Protein 7AK7 (pdb70)

Foldseek 3Di:
DKDDWDWDDPQADLVVADQPDVVLSCCSVPPRNVCCVVVVWTKIFIDDDRSYGQWMWIKDWDFDDDPPDDTAIAIETERTGGRPVCPPPCPSLVVVLVVLVVCLVCCVVVNHFWYKYQQPDPVSLVVCVVSPWAADPVGRRITIDTNVNSVVVD/DKDDWDWDDPQADLVVADQPDVVLSCCSVPPRNVCCVVVVWTKIFIDDDRSYGQWMKIKDWDFDADVDDDTAIAIETERTGGRPVCPPPCVSLVVVLVVLVVCLVCCVVVNHFWYKYQQPDPVSLVVCVVSPWAADPVGRRITIDTNVNSVVVD/DPDDDDDDDDDVVRLVVLVVVCVVVVHDSVCSVVVVCVVVVVCVVVVPPDDDDDPVRVVVVVCVVPDDDDDDPVVCCVVPPDDPPVD/DDDDDDDDDDDVVRLVVLVVVCVVVVHDSVCSVVVVVVVVVVCVVVVPPDDDDDPVVVVVVVCVVPDDDDDDPVVVCVVPPDDPVD/DDDDDDDDDDVVRQVVLCVVCVVVVHDSVCSVVVVVVVVVVVVVCCVPQCVVDVVVNVVVVVVVPDDDDPD/DDDDDDDDDDDDVVRLVVLCVVCVVVVHDSVCSVVVVVVVVVVVVVCCVPQCVVDVVVNVVVVVVVPDDDDDD

InterPro domains:
  IPR000182 GNAT domain [PF13508] (85-143)
  IPR016181 Acyl-CoA N-acyltransferase [SSF55729] (25-151)

Radius of gyration: 25.91 Å; Cα contacts (8 Å, |Δi|>4): 1129; chains: 6; bounding box: 61×58×81 Å

Nearest PDB structures (foldseek):
  7ak7-assembly1_A  TM=1.007E+00  e=5.024E-33  Salmonella enterica subsp. enterica serovar Typhimurium
  7ak7-assembly1_B  TM=1.002E+00  e=2.385E-32  Salmonella enterica subsp. enterica serovar Typhimurium
  7ak8-assembly1_B  TM=9.483E-01  e=5.605E-19  Salmonella enterica subsp. enterica serovar Typhimurium
  7ak8-assembly1_A  TM=9.550E-01  e=1.150E-18  Salmonella enterica subsp. enterica serovar Typhimurium
  7ak9-assembly1_B  TM=9.317E-01  e=2.770E-15  Salmonella enterica subsp. enterica serovar Typhimurium

Solvent-accessible surface area: 28152 Å² total; per-residue (Å²): 164,11,42,55,4,66,32,5,89,91,46,13,83,27,112,83,1,61,13,41,48,109,15,22,10,82,12,0,73,118,103,0,58,81,24,12,83,38,55,55,17,68,0,0,0,0,8,16,103,103,46,34,3,31,0,0,0,5,2,16,16,0,0,0,0,16,51,118,108,115,11,15,3,0,1,1,1,9,12,23,7,8,21,118,78,37,80,88,111,44,6,22,41,5,1,2,15,6,0,0,12,0,0,45,49,0,1,138,23,15,29,1,74,1,1,0,1,9,0,20,30,94,120,14,54,96,56,14,71,165,4,2,5,56,45,6,39,38,38,91,32,14,0,2,6,14,23,24,34,0,71,100,0,80,177,13,42,57,4,66,33,5,90,86,42,11,88,23,111,82,2,60,14,45,62,109,15,20,10,68,13,1,78,93,92,0,54,84,26,14,86,36,55,58,15,65,0,1,0,0,8,16,103,111,48,36,3,29,0,0,0,4,1,14,15,0,0,0,0,4,101,113,58,110,12,13,3,0,0,1,1,8,9,25,7,9,21,117,78,36,83,88,115,42,6,22,38,5,1,3,33,6,0,0,15,1,0,48,53,0,0,144,24,16,32,2,81,3,2,1,1,11,0,19,28,86,133,26,64,90,62,14,70,153,5,2,2,55,46,6,39,39,37,90,28,6,0,3,5,12,27,26,29,0,82,104,0,92,179,144,92,82,92,14,83,3,127,4,143,58,58,20,46,58,7,0,38,19,0,4,155,39,99,73,76,110,82,54,64,12,0,23,88,14,0,45,50,30,0,2,49,2,7,19,79,28,54,6,2,67,1,86,53,128,16,20,94,70,0,51,75,68,11,103,102,122,61,88,17,57,67,29,6,103,127,0,2,94,61,95,5,43,26,88,151,141,78,106,61,77,7,87,5,47,8,119,71,56,24,48,22,8,3,43,54,0,4,172,35,91,72,77,109,83,51,62,14,0,29,88,14,0,57,48,30,0,2,58,1,6,20,64,25,52,1,8,72,6,98,61,122,14,9,94,69,1,62,82,70,13,95,105,112,65,77,17,57,62,27,4,104,126,0,6,99,64,103,9,45,35,177,258,190,59,56,0,80,1,149,0,87,46,60,63,42,68,4,4,44,38,0,4,172,20,85,42,36,85,85,37,39,5,1,20,38,14,0,45,62,26,0,40,70,0,12,15,47,55,59,5,61,116,74,74,71,144,18,32,93,78,5,74,86,96,6,41,97,91,15,94,58,139,160,99,148,130,64,45,1,79,0,134,1,71,36,59,52,48,68,3,5,46,43,0,4,169,18,90,26,31,84,81,39,38,5,0,13,35,14,0,29,64,25,0,30,96,0,13,10,50,47,54,2,53,90,74,68,66,127,17,41,118,60,4,71,84,92,5,42,96,90,15,95,57,151

Sequence (625 aa):
MISTPEPLHAGHILTPFCCGVDSIDNWLKQRAMKNQTTGASRTFVCCGSDSNVLAYYSLASSAVTTNTPDPIPVVVLGRLAVDKSLHGQGVARALVRDAGLRVIQVAETIGIRGMLVHALSDEEAREFFQRVGFVPSPMDPMMLMVTLGDLVESVMISTPEPLHAGHILTPFCCGVDSIDNWLKQRAMKNQTTGASRTFVCCGSDSNVLAYYSLASSAVTTNMPDPIPVVVLGRLAVDKSLHGQGVARALVRDAGLRVIQVAETIGIRGMLVHALSDEAREFFQRVGFVPSPMDPMMLMVTLGDLVESVMKRETLNLRIKPAERDLIDRAAKARGKNRTDFVLEAARAAAEEALIEQRIIMADPEAYQEFLVRLDQTPSPNAALRKTMQTPAPWEQMKRETLNLRIKPAERDLIDRAAKARGKNRTDFVLEAARAAAEEALIEQRIIMADPEAYQEFLVRLDQTPSPNAALRKTMQTPAPWEKRETLNLRIKPAERDLIDRAAKARGKNRTDFVLEAARAAAEEALIEQRIIMADPEAYQEFLVRLDQTPSPNAMKRETLNLRIKPAERDLIDRAAKARGKNRTDFVLEAARAAAEEALIEQRIIMADPEAYQEFLVRLDQTPSPN

Secondary structure (DSSP, 8-state):
-PPPPEE--TTSB-TT---S-HHHHHHIIIIIHHHHHHTS-EEEEEE-TTSBEEEEEEEEEEEEEE---PPEEEEEEEEEEE-GGGTTSSHHHHHHHHHHHHHHHHHHHHT--EEEEE-SSHHHHHHHHHTT-EE-SS-TTEEEEEHHHHHHH-/-PPPPEE--TTSB-TT---S-HHHHHHHHHTHHHHHHHTS-EEEEEE-TTSBEEEEEEEEEEEEEE--PPPEEEEEEEEEEE-GGGTTSSHHHHHHHHHHHHHHHHHHHHT--EEEEE--SHHHHHHHHHTT-EE-SS-TTEEEEEHHHHHHH-/---EEEEEE--HHHHHHHHHHHHHHT--HHHHHHHHHHHHHHHHHHT-SEEEE-HHHHHHHHHHHHSPP---HHHHHHHHSPPGGG-/---EEEEEE--HHHHHHHHHHHHHHT--HHHHHHHHHHHHHHHHHHT-SEEEE-HHHHHHHHHHHHSPP---HHHHHHHHSPPTT-/---EEEEEE-HHHHHHHHHHHHHHT--HHHHHHHHHHHHHHHHHHIIIIIIT-HHHHHHHHHHHHSPP---/-PPPPEEEEEE-HHHHHHHHHHHHHHT--HHHHHHHHHHHHHHHHHHIIIIIIT-HHHHHHHHHHHHSPP---

B-factor: mean 40.57, std 13.3, range [20.09, 117.27]

Organism: Salmonella typhimurium (strain 14028s / SGSC 2262) (NCBI:txid588858)

Structure (mmCIF, N/CA/C/O backbone):
data_7AK7
#
_entry.id   7AK7
#
_cell.length_a   49.491
_cell.length_b   54.452
_cell.length_c   76.900
_cell.angle_alpha   100.570
_cell.angle_beta   97.730
_cell.angle_gamma   117.000
#
_symmetry.space_group_name_H-M   'P 1'
#
loop_
_entity.id
_entity.type
_entity.pdbx_description
1 polymer Acetyltransferase
2 polymer 'CopG family transcriptional regulator'
3 non-polymer 'ACETYL COENZYME *A'
4 non-polymer 'CHLORIDE ION'
5 water water
#
loop_
_atom_site.group_PDB
_atom_site.id
_atom_site.type_symbol
_atom_site.label_atom_id
_atom_site.label_alt_id
_atom_site.label_comp_id
_atom_site.label_asym_id
_atom_site.label_entity_id
_atom_site.label_seq_id
_atom_site.pdbx_PDB_ins_code
_atom_site.Cartn_x
_atom_site.Cartn_y
_atom_site.Cartn_z
_atom_site.occupancy
_atom_site.B_iso_or_equiv
_atom_site.auth_seq_id
_atom_site.auth_comp_id
_atom_site.auth_asym_id
_atom_site.auth_atom_id
_atom_site.pdbx_PDB_model_num
ATOM 1 N N . MET A 1 4 ? -6.638 -31.911 56.750 1.00 57.19 1 MET A N 1
ATOM 2 C CA . MET A 1 4 ? -6.299 -31.155 55.510 1.00 57.23 1 MET A CA 1
ATOM 3 C C . MET A 1 4 ? -5.852 -29.733 55.873 1.00 53.72 1 MET A C 1
ATOM 4 O O . MET A 1 4 ? -6.445 -29.132 56.784 1.00 50.16 1 MET A O 1
ATOM 9 N N . ILE A 1 5 ? -4.879 -29.212 55.120 1.00 49.63 2 ILE A N 1
ATOM 10 C CA . ILE A 1 5 ? -4.093 -27.981 55.420 1.00 42.19 2 ILE A CA 1
ATOM 11 C C . ILE A 1 5 ? -4.843 -26.729 54.920 1.00 39.40 2 ILE A C 1
ATOM 12 O O . ILE A 1 5 ? -5.196 -26.679 53.726 1.00 37.45 2 ILE A O 1
ATOM 17 N N . SER A 1 6 ? -5.078 -25.750 55.806 1.00 33.77 3 SER A N 1
ATOM 18 C CA . SER A 1 6 ? -5.731 -24.449 55.494 1.00 33.80 3 SER A CA 1
ATOM 19 C C . SER A 1 6 ? -4.805 -23.551 54.651 1.00 36.95 3 SER A C 1
ATOM 20 O O . SER A 1 6 ? -3.568 -23.772 54.619 1.00 30.23 3 SER A O 1
ATOM 23 N N . THR A 1 7 ? -5.407 -22.565 53.985 1.00 35.03 4 THR A N 1
ATOM 24 C CA . THR A 1 7 ? -4.731 -21.429 53.317 1.00 39.47 4 THR A CA 1
ATOM 25 C C . THR A 1 7 ? -3.855 -20.673 54.316 1.00 36.60 4 THR A C 1
ATOM 26 O O . THR A 1 7 ? -4.288 -20.372 55.430 1.00 34.77 4 THR A O 1
ATOM 30 N N . PRO A 1 8 ? -2.599 -20.342 53.940 1.00 32.58 5 PRO A N 1
ATOM 31 C CA . PRO A 1 8 ? -1.763 -19.458 54.740 1.00 33.52 5 PRO A CA 1
ATOM 32 C C . PRO A 1 8 ? -2.490 -18.170 55.148 1.00 31.12 5 PRO A C 1
ATOM 33 O O . PRO A 1 8 ? -2.981 -17.501 54.297 1.00 35.42 5 PRO A O 1
ATOM 37 N N . GLU A 1 9 ? -2.530 -17.897 56.449 1.00 31.02 6 GLU A N 1
ATOM 38 C CA . GLU A 1 9 ? -3.130 -16.684 57.055 1.00 32.13 6 GLU A CA 1
ATOM 39 C C . GLU A 1 9 ? -2.133 -16.115 58.056 1.00 27.52 6 GLU A C 1
ATOM 40 O O . GLU A 1 9 ? -1.300 -16.841 58.575 1.00 28.10 6 GLU A O 1
ATOM 46 N N . PRO A 1 10 ? -2.188 -14.814 58.396 1.00 26.99 7 PRO A N 1
ATOM 47 C CA . PRO A 1 10 ? -1.332 -14.282 59.459 1.00 27.27 7 PRO A CA 1
ATOM 48 C C . PRO A 1 10 ? -1.463 -15.022 60.803 1.00 28.31 7 PRO A C 1
ATOM 49 O O . PRO A 1 10 ? -2.537 -15.257 61.287 1.00 29.91 7 PRO A O 1
ATOM 53 N N . LEU A 1 11 ? -0.336 -15.404 61.386 1.00 30.67 8 LEU A N 1
ATOM 54 C CA . LEU A 1 11 ? -0.294 -15.996 62.740 1.00 27.98 8 LEU A CA 1
ATOM 55 C C . LEU A 1 11 ? -1.009 -15.048 63.709 1.00 31.36 8 LEU A C 1
ATOM 56 O O . LEU A 1 11 ? -0.806 -13.802 63.577 1.00 27.52 8 LEU A O 1
ATOM 61 N N . HIS A 1 12 ? -1.835 -15.625 64.598 1.00 33.85 9 HIS A N 1
ATOM 62 C CA . HIS A 1 12 ? -2.506 -14.946 65.746 1.00 36.41 9 HIS A CA 1
ATOM 63 C C . HIS A 1 12 ? -2.426 -15.852 66.984 1.00 37.16 9 HIS A C 1
ATOM 64 O O . HIS A 1 12 ? -1.910 -16.980 66.868 1.00 37.71 9 HIS A O 1
ATOM 71 N N . ALA A 1 13 ? -2.918 -15.381 68.130 1.00 38.47 10 ALA A N 1
ATOM 72 C CA . ALA A 1 13 ? -2.773 -16.048 69.446 1.00 38.93 10 ALA A CA 1
ATOM 73 C C . ALA A 1 13 ? -3.622 -17.320 69.515 1.00 35.35 10 ALA A C 1
ATOM 74 O O . ALA A 1 13 ? -3.313 -18.166 70.361 1.00 44.51 10 ALA A O 1
ATOM 76 N N . GLY A 1 14 ? -4.637 -17.472 68.664 1.00 37.59 11 GLY A N 1
ATOM 77 C CA . GLY A 1 14 ? -5.499 -18.677 68.602 1.00 35.41 11 GLY A CA 1
ATOM 78 C C . GLY A 1 14 ? -4.821 -19.884 67.961 1.00 35.59 11 GLY A C 1
ATOM 79 O O . GLY A 1 14 ? -5.349 -20.981 68.081 1.00 33.02 11 GLY A O 1
ATOM 80 N N . HIS A 1 15 ? -3.702 -19.697 67.256 1.00 39.46 12 HIS A N 1
ATOM 81 C CA . HIS A 1 15 ? -2.941 -20.799 66.604 1.00 37.73 12 HIS A CA 1
ATOM 82 C C . HIS A 1 15 ? -2.148 -21.581 67.656 1.00 36.77 12 HIS A C 1
ATOM 83 O O . HIS A 1 15 ? -1.541 -20.939 68.549 1.00 36.64 12 HIS A O 1
ATOM 90 N N . ILE A 1 16 ? -2.163 -22.915 67.541 1.00 34.45 13 ILE A N 1
ATOM 91 C CA . ILE A 1 16 ? -1.514 -23.877 68.480 1.00 35.81 13 ILE A CA 1
ATOM 92 C C . ILE A 1 16 ? -0.173 -24.278 67.878 1.00 33.24 13 ILE A C 1
ATOM 93 O O . ILE A 1 16 ? -0.189 -24.901 66.794 1.00 34.54 13 ILE A O 1
ATOM 98 N N . LEU A 1 17 ? 0.917 -23.974 68.591 1.00 31.58 14 LEU A N 1
ATOM 99 C CA . LEU A 1 17 ? 2.319 -24.017 68.088 1.00 29.81 14 LEU A CA 1
ATOM 100 C C . LEU A 1 17 ? 3.067 -25.232 68.661 1.00 32.42 14 LEU A C 1
ATOM 101 O O . LEU A 1 17 ? 3.950 -25.749 67.956 1.00 33.54 14 LEU A O 1
ATOM 106 N N . THR A 1 18 ? 2.723 -25.686 69.874 1.00 34.61 15 THR A N 1
ATOM 107 C CA . THR A 1 18 ? 3.524 -26.646 70.687 1.00 33.65 15 THR A CA 1
ATOM 108 C C . THR A 1 18 ? 3.870 -27.921 69.901 1.00 32.12 15 THR A C 1
ATOM 109 O O . THR A 1 18 ? 5.000 -28.416 69.990 1.00 28.49 15 THR A O 1
ATOM 113 N N . PRO A 1 19 ? 2.936 -28.545 69.144 1.00 27.27 16 PRO A N 1
ATOM 114 C CA . PRO A 1 19 ? 3.259 -29.797 68.472 1.00 28.83 16 PRO A CA 1
ATOM 115 C C . PRO A 1 19 ? 4.072 -29.666 67.168 1.00 30.82 16 PRO A C 1
ATOM 116 O O . PRO A 1 19 ? 4.487 -30.701 66.620 1.00 28.46 16 PRO A O 1
ATOM 120 N N . PHE A 1 20 ? 4.305 -28.443 66.687 1.00 27.64 17 PHE A N 1
ATOM 121 C CA . PHE A 1 20 ? 5.014 -28.222 65.400 1.00 27.97 17 PHE A CA 1
ATOM 122 C C . PHE A 1 20 ? 6.423 -28.808 65.525 1.00 28.13 17 PHE A C 1
ATOM 123 O O . PHE A 1 20 ? 7.175 -28.399 66.420 1.00 26.35 17 PHE A O 1
ATOM 131 N N . CYS A 1 21 ? 6.771 -29.751 64.649 1.00 28.93 18 CYS A N 1
ATOM 132 C CA . CYS A 1 21 ? 8.140 -30.305 64.540 1.00 29.14 18 CYS A CA 1
ATOM 133 C C . CYS A 1 21 ? 8.513 -30.425 63.056 1.00 28.28 18 CYS A C 1
ATOM 134 O O . CYS A 1 21 ? 7.915 -31.272 62.362 1.00 26.11 18 CYS A O 1
ATOM 137 N N . CYS A 1 22 ? 9.488 -29.634 62.599 1.00 26.64 19 CYS A N 1
ATOM 138 C CA . CYS A 1 22 ? 10.024 -29.704 61.210 1.00 29.93 19 CYS A CA 1
ATOM 139 C C . CYS A 1 22 ? 11.347 -30.490 61.163 1.00 30.56 19 CYS A C 1
ATOM 140 O O . CYS A 1 22 ? 11.852 -30.674 60.051 1.00 32.84 19 CYS A O 1
ATOM 143 N N . GLY A 1 23 ? 11.896 -30.897 62.316 1.00 31.14 20 GLY A N 1
ATOM 144 C CA . GLY A 1 23 ? 13.188 -31.604 62.413 1.00 33.86 20 GLY A CA 1
ATOM 145 C C . GLY A 1 23 ? 14.386 -30.687 62.652 1.00 37.48 20 GLY A C 1
ATOM 146 O O . GLY A 1 23 ? 15.484 -31.224 62.866 1.00 36.12 20 GLY A O 1
ATOM 147 N N . VAL A 1 24 ? 14.231 -29.361 62.591 1.00 36.90 21 VAL A N 1
ATOM 148 C CA . VAL A 1 24 ? 15.315 -28.406 62.977 1.00 34.75 21 VAL A CA 1
ATOM 149 C C . VAL A 1 24 ? 14.840 -27.668 64.233 1.00 36.19 21 VAL A C 1
ATOM 150 O O . VAL A 1 24 ? 13.896 -26.831 64.139 1.00 34.55 21 VAL A O 1
ATOM 154 N N . ASP A 1 25 ? 15.410 -28.040 65.381 1.00 35.34 22 ASP A N 1
ATOM 155 C CA . ASP A 1 25 ? 15.024 -27.537 66.725 1.00 36.66 22 ASP A CA 1
ATOM 156 C C . ASP A 1 25 ? 14.873 -26.011 66.698 1.00 34.75 22 ASP A C 1
ATOM 157 O O . ASP A 1 25 ? 13.820 -25.544 67.129 1.00 35.32 22 ASP A O 1
ATOM 162 N N . SER A 1 26 ? 15.887 -25.284 66.207 1.00 32.62 23 SER A N 1
ATOM 163 C CA . SER A 1 26 ? 15.990 -23.802 66.296 1.00 33.92 23 SER A CA 1
ATOM 164 C C . SER A 1 26 ? 14.798 -23.156 65.576 1.00 33.17 23 SER A C 1
ATOM 165 O O . SER A 1 26 ? 14.268 -22.133 66.067 1.00 31.39 23 SER A O 1
ATOM 168 N N . ILE A 1 27 ? 14.382 -23.757 64.466 1.00 32.70 24 ILE A N 1
ATOM 169 C CA . ILE A 1 27 ? 13.246 -23.273 63.629 1.00 31.84 24 ILE A CA 1
ATOM 170 C C . ILE A 1 27 ? 11.914 -23.630 64.309 1.00 31.12 24 ILE A C 1
ATOM 171 O O . ILE A 1 27 ? 11.006 -22.764 64.300 1.00 30.17 24 ILE A O 1
ATOM 176 N N . ASP A 1 28 ? 11.800 -24.811 64.921 1.00 31.05 25 ASP A N 1
ATOM 177 C CA . ASP A 1 28 ? 10.631 -25.170 65.775 1.00 33.54 25 ASP A CA 1
ATOM 178 C C . ASP A 1 28 ? 10.553 -24.167 66.939 1.00 33.15 25 ASP A C 1
ATOM 179 O O . ASP A 1 28 ? 9.474 -23.591 67.138 1.00 29.95 25 ASP A O 1
ATOM 184 N N . ASN A 1 29 ? 11.674 -23.927 67.640 1.00 34.40 26 ASN A N 1
ATOM 185 C CA . ASN A 1 29 ? 11.740 -23.049 68.845 1.00 34.64 26 ASN A CA 1
ATOM 186 C C . ASN A 1 29 ? 11.300 -21.628 68.474 1.00 35.32 26 ASN A C 1
ATOM 187 O O . ASN A 1 29 ? 10.501 -21.045 69.226 1.00 36.44 26 ASN A O 1
ATOM 192 N N . TRP A 1 30 ? 11.794 -21.078 67.365 1.00 32.38 27 TRP A N 1
ATOM 193 C CA . TRP A 1 30 ? 11.448 -19.696 66.957 1.00 31.79 27 TRP A CA 1
ATOM 194 C C . TRP A 1 30 ? 9.926 -19.549 66.854 1.00 29.92 27 TRP A C 1
ATOM 195 O O . TRP A 1 30 ? 9.390 -18.493 67.287 1.00 29.57 27 TRP A O 1
ATOM 206 N N . LEU A 1 31 ? 9.243 -20.538 66.275 1.00 26.21 28 LEU A N 1
ATOM 207 C CA . LEU A 1 31 ? 7.774 -20.458 66.091 1.00 26.62 28 LEU A CA 1
ATOM 208 C C . LEU A 1 31 ? 7.134 -20.342 67.476 1.00 29.20 28 LEU A C 1
ATOM 209 O O . LEU A 1 31 ? 6.304 -19.427 67.672 1.00 29.61 28 LEU A O 1
ATOM 214 N N . LYS A 1 32 ? 7.520 -21.237 68.385 1.00 28.23 29 LYS A N 1
ATOM 215 C CA . LYS A 1 32 ? 6.901 -21.394 69.728 1.00 32.38 29 LYS A CA 1
ATOM 216 C C . LYS A 1 32 ? 7.322 -20.247 70.657 1.00 32.24 29 LYS A C 1
ATOM 217 O O . LYS A 1 32 ? 6.525 -19.895 71.520 1.00 33.92 29 LYS A O 1
ATOM 223 N N . GLN A 1 33 ? 8.512 -19.666 70.481 1.00 34.21 30 GLN A N 1
ATOM 224 C CA . GLN A 1 33 ? 9.096 -18.740 71.482 1.00 37.54 30 GLN A CA 1
ATOM 225 C C . GLN A 1 33 ? 9.086 -17.290 70.994 1.00 37.45 30 GLN A C 1
ATOM 226 O O . GLN A 1 33 ? 8.959 -16.412 71.862 1.00 34.36 30 GLN A O 1
ATOM 232 N N . ARG A 1 34 ? 9.205 -17.026 69.689 1.00 36.08 31 ARG A N 1
ATOM 233 C CA . ARG A 1 34 ? 9.505 -15.654 69.183 1.00 35.69 31 ARG A CA 1
ATOM 234 C C . ARG A 1 34 ? 8.470 -15.153 68.163 1.00 35.57 31 ARG A C 1
ATOM 235 O O . ARG A 1 34 ? 8.364 -13.915 68.002 1.00 29.66 31 ARG A O 1
ATOM 243 N N . ALA A 1 35 ? 7.729 -16.044 67.491 1.00 34.48 32 ALA A N 1
ATOM 244 C CA . ALA A 1 35 ? 6.881 -15.687 66.330 1.00 33.00 32 ALA A CA 1
ATOM 245 C C . ALA A 1 35 ? 5.738 -14.765 66.759 1.00 31.52 32 ALA A C 1
ATOM 246 O O . ALA A 1 35 ? 5.508 -13.751 66.067 1.00 28.44 32 ALA A O 1
ATOM 248 N N . MET A 1 36 ? 5.032 -15.099 67.842 1.00 33.88 33 MET A N 1
ATOM 249 C CA . MET A 1 36 ? 3.861 -14.289 68.282 1.00 38.32 33 MET A CA 1
ATOM 250 C C . MET A 1 36 ? 4.345 -12.893 68.721 1.00 41.13 33 MET A C 1
ATOM 251 O O . MET A 1 36 ? 3.722 -11.895 68.308 1.00 40.68 33 MET A O 1
ATOM 256 N N . LYS A 1 37 ? 5.455 -12.826 69.463 1.00 42.48 34 LYS A N 1
ATOM 257 C CA . LYS A 1 37 ? 6.109 -11.557 69.878 1.00 46.43 34 LYS A CA 1
ATOM 258 C C . LYS A 1 37 ? 6.494 -10.737 68.636 1.00 46.17 34 LYS A C 1
ATOM 259 O O . LYS A 1 37 ? 6.186 -9.528 68.615 1.00 52.21 34 LYS A O 1
ATOM 265 N N . ASN A 1 38 ? 7.142 -11.348 67.641 1.00 42.78 35 ASN A N 1
ATOM 266 C CA . ASN A 1 38 ? 7.517 -10.662 66.373 1.00 44.63 35 ASN A CA 1
ATOM 267 C C . ASN A 1 38 ? 6.246 -10.132 65.695 1.00 38.56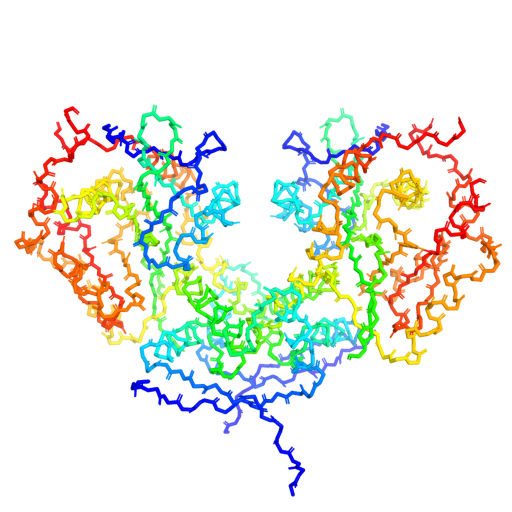 35 ASN A C 1
ATOM 268 O O . ASN A 1 38 ? 6.263 -9.003 65.185 1.00 39.33 35 ASN A O 1
ATOM 273 N N . GLN A 1 39 ? 5.180 -10.925 65.696 1.00 35.25 36 GLN A N 1
ATOM 274 C CA . GLN A 1 39 ? 3.921 -10.616 64.971 1.00 34.14 36 GLN A CA 1
ATOM 275 C C . GLN A 1 39 ? 3.325 -9.320 65.542 1.00 35.98 36 GLN A C 1
ATOM 276 O O . GLN A 1 39 ? 2.782 -8.507 64.768 1.00 33.41 36 GLN A O 1
ATOM 282 N N . THR A 1 40 ? 3.415 -9.122 66.857 1.00 38.17 37 THR A N 1
ATOM 283 C CA . THR A 1 40 ? 2.728 -8.012 67.573 1.00 42.61 37 THR A CA 1
ATOM 284 C C . THR A 1 40 ? 3.602 -6.752 67.511 1.00 45.95 37 THR A C 1
ATOM 285 O O . THR A 1 40 ? 3.020 -5.664 67.327 1.00 49.89 37 THR A O 1
ATOM 289 N N . THR A 1 41 ? 4.931 -6.884 67.601 1.00 47.20 38 THR A N 1
ATOM 290 C CA . THR A 1 41 ? 5.886 -5.739 67.528 1.00 46.82 38 THR A CA 1
ATOM 291 C C . THR A 1 41 ? 6.064 -5.286 66.073 1.00 43.40 38 THR A C 1
ATOM 292 O O . THR A 1 41 ? 6.565 -4.172 65.876 1.00 43.56 38 THR A O 1
ATOM 296 N N . GLY A 1 42 ? 5.707 -6.128 65.099 1.00 43.55 39 GLY A N 1
ATOM 297 C CA . GLY A 1 42 ? 5.782 -5.820 63.656 1.00 42.51 39 GLY A CA 1
ATOM 298 C C . GLY A 1 42 ? 7.185 -5.982 63.086 1.00 41.60 39 GLY A C 1
ATOM 299 O O . GLY A 1 42 ? 7.435 -5.434 62.007 1.00 45.87 39 GLY A O 1
ATOM 300 N N . ALA A 1 43 ? 8.079 -6.704 63.767 1.00 42.22 40 ALA A N 1
ATOM 301 C CA . ALA A 1 43 ? 9.456 -6.985 63.298 1.00 42.82 40 ALA A CA 1
ATOM 302 C C . ALA A 1 43 ? 9.393 -7.780 61.984 1.00 46.71 40 ALA A C 1
ATOM 303 O O . ALA A 1 43 ? 10.167 -7.473 61.054 1.00 52.54 40 ALA A O 1
ATOM 305 N N . SER A 1 44 ? 8.499 -8.767 61.901 1.00 42.47 41 SER A N 1
ATOM 306 C CA . SER A 1 44 ? 8.276 -9.595 60.686 1.00 38.25 41 SER A CA 1
ATOM 307 C C . SER A 1 44 ? 6.808 -9.994 60.634 1.00 33.32 41 SER A C 1
ATOM 308 O O . SER A 1 44 ? 6.112 -9.826 61.651 1.00 37.21 41 SER A O 1
ATOM 311 N N . ARG A 1 45 ? 6.366 -10.510 59.502 1.00 27.28 42 ARG A N 1
ATOM 312 C CA . ARG A 1 45 ? 4.989 -11.013 59.348 1.00 28.20 42 ARG A CA 1
ATOM 313 C C . ARG A 1 45 ? 5.061 -12.525 59.107 1.00 27.62 42 ARG A C 1
ATOM 314 O O . ARG A 1 45 ? 5.752 -12.944 58.163 1.00 23.06 42 ARG A O 1
ATOM 322 N N . THR A 1 46 ? 4.388 -13.304 59.967 1.00 25.29 43 THR A N 1
ATOM 323 C CA . THR A 1 46 ? 4.384 -14.778 59.910 1.00 24.43 43 THR A CA 1
ATOM 324 C C . THR A 1 46 ? 3.019 -15.255 59.436 1.00 24.65 43 THR A C 1
ATOM 325 O O . THR A 1 46 ? 1.994 -14.711 59.881 1.00 25.63 43 THR A O 1
ATOM 329 N N . PHE A 1 47 ? 3.046 -16.238 58.541 1.00 24.96 44 PHE A N 1
ATOM 330 C CA . PHE A 1 47 ? 1.859 -16.857 57.908 1.00 24.85 44 PHE A CA 1
ATOM 331 C C . PHE A 1 47 ? 1.875 -18.345 58.252 1.00 24.81 44 PHE A C 1
ATOM 332 O O . PHE A 1 47 ? 2.957 -18.950 58.255 1.00 24.08 44 PHE A O 1
ATOM 340 N N . VAL A 1 48 ? 0.710 -18.889 58.610 1.00 25.20 45 VAL A N 1
ATOM 341 C CA . VAL A 1 48 ? 0.591 -20.300 59.062 1.00 25.12 45 VAL A CA 1
ATOM 342 C C . VAL A 1 48 ? -0.493 -20.995 58.260 1.00 24.70 45 VAL A C 1
ATOM 343 O O . VAL A 1 48 ? -1.490 -20.338 57.889 1.00 22.71 45 VAL A O 1
ATOM 347 N N . CYS A 1 49 ? -0.233 -22.264 57.975 1.00 25.40 46 CYS A N 1
ATOM 348 C CA . CYS A 1 49 ? -1.229 -23.288 57.595 1.00 28.68 46 CYS A CA 1
ATOM 349 C C . CYS A 1 49 ? -1.605 -24.110 58.826 1.00 29.85 46 CYS A C 1
ATOM 350 O O . CYS A 1 49 ? -0.693 -24.509 59.596 1.00 31.33 46 CYS A O 1
ATOM 353 N N . CYS A 1 50 ? -2.891 -24.396 58.960 1.00 30.11 47 CYS A N 1
ATOM 354 C CA . CYS A 1 50 ? -3.462 -25.166 60.083 1.00 35.18 47 CYS A CA 1
ATOM 355 C C . CYS A 1 50 ? -4.130 -26.445 59.589 1.00 34.96 47 CYS A C 1
ATOM 356 O O . CYS A 1 50 ? -4.557 -26.495 58.422 1.00 30.93 47 CYS A O 1
ATOM 359 N N . GLY A 1 51 ? -4.164 -27.441 60.471 1.00 34.88 48 GLY A N 1
ATOM 360 C CA . GLY A 1 51 ? -4.904 -28.690 60.272 1.00 40.69 48 GLY A CA 1
ATOM 361 C C . GLY A 1 51 ? -6.257 -28.627 60.944 1.00 43.29 48 GLY A C 1
ATOM 362 O O . GLY A 1 51 ? -6.834 -27.522 61.050 1.00 49.24 48 GLY A O 1
ATOM 363 N N . SER A 1 52 ? -6.710 -29.777 61.437 1.00 49.19 49 SER A N 1
ATOM 364 C CA . SER A 1 52 ? -8.104 -30.043 61.864 1.00 50.94 49 SER A CA 1
ATOM 365 C C . SER A 1 52 ? -8.452 -29.191 63.088 1.00 55.30 49 SER A C 1
ATOM 366 O O . SER A 1 52 ? -9.625 -28.796 63.195 1.00 69.40 49 SER A O 1
ATOM 369 N N . ASP A 1 53 ? -7.475 -28.871 63.945 1.00 58.37 50 ASP A N 1
ATOM 370 C CA . ASP A 1 53 ? -7.729 -28.276 65.288 1.00 56.29 50 ASP A CA 1
ATOM 371 C C . ASP A 1 53 ? -6.867 -27.028 65.520 1.00 50.54 50 ASP A C 1
ATOM 372 O O . ASP A 1 53 ? -6.311 -26.886 66.625 1.00 47.35 50 ASP A O 1
ATOM 377 N N . SER A 1 54 ? -6.774 -26.137 64.531 1.00 45.36 51 SER A N 1
ATOM 378 C CA . SER A 1 54 ? -6.090 -24.818 64.654 1.00 45.46 51 SER A CA 1
ATOM 379 C C . SER A 1 54 ? -4.607 -25.019 65.020 1.00 37.17 51 SER A C 1
ATOM 380 O O . SER A 1 54 ? -3.958 -24.055 65.474 1.00 37.04 51 SER A O 1
ATOM 383 N N . ASN A 1 55 ? -4.089 -26.229 64.789 1.00 29.96 52 ASN A N 1
ATOM 384 C CA . ASN A 1 55 ? -2.670 -26.631 64.957 1.00 26.11 52 ASN A CA 1
ATOM 385 C C . ASN A 1 55 ? -1.906 -26.206 63.695 1.00 24.85 52 ASN A C 1
ATOM 386 O O . ASN A 1 55 ? -2.284 -26.614 62.598 1.00 24.04 52 ASN A O 1
ATOM 391 N N . VAL A 1 56 ? -0.843 -25.435 63.852 1.00 22.51 53 VAL A N 1
ATOM 392 C CA . VAL A 1 56 ? 0.037 -25.014 62.735 1.00 22.39 53 VAL A CA 1
ATOM 393 C C . VAL A 1 56 ? 0.783 -26.246 62.204 1.00 22.31 53 VAL A C 1
ATOM 394 O O . VAL A 1 56 ? 1.491 -26.920 62.979 1.00 21.69 53 VAL A O 1
ATOM 398 N N . LEU A 1 57 ? 0.598 -26.527 60.919 1.00 22.76 54 LEU A N 1
ATOM 399 C CA . LEU A 1 57 ? 1.293 -27.617 60.202 1.00 24.02 54 LEU A CA 1
ATOM 400 C C . LEU A 1 57 ? 2.426 -27.029 59.360 1.00 24.31 54 LEU A C 1
ATOM 401 O O . LEU A 1 57 ? 3.263 -27.815 58.871 1.00 24.97 54 LEU A O 1
ATOM 406 N N . ALA A 1 58 ? 2.486 -25.713 59.202 1.00 22.37 55 ALA A N 1
ATOM 407 C CA . ALA A 1 58 ? 3.484 -25.087 58.306 1.00 25.03 55 ALA A CA 1
ATOM 408 C C . ALA A 1 58 ? 3.451 -23.580 58.472 1.00 23.26 55 ALA A C 1
ATOM 409 O O . ALA A 1 58 ? 2.401 -23.035 58.808 1.00 24.61 55 ALA A O 1
ATOM 411 N N . TYR A 1 59 ? 4.587 -22.941 58.256 1.00 23.50 56 TYR A N 1
ATOM 412 C CA . TYR A 1 59 ? 4.707 -21.477 58.418 1.00 22.83 56 TYR A CA 1
ATOM 413 C C . TYR A 1 59 ? 5.885 -20.937 57.624 1.00 22.43 56 TYR A C 1
ATOM 414 O O . TYR A 1 59 ? 6.849 -21.674 57.299 1.00 21.86 56 TYR A O 1
ATOM 423 N N . TYR A 1 60 ? 5.788 -19.644 57.353 1.00 22.42 57 TYR A N 1
ATOM 424 C CA . TYR A 1 60 ? 6.904 -18.830 56.838 1.00 23.03 57 TYR A CA 1
ATOM 425 C C . TYR A 1 60 ? 6.710 -17.383 57.291 1.00 21.99 57 TYR A C 1
ATOM 426 O O . TYR A 1 60 ? 5.596 -16.982 57.577 1.00 24.35 57 TYR A O 1
ATOM 435 N N . SER A 1 61 ? 7.798 -16.632 57.313 1.00 23.26 58 SER A N 1
ATOM 436 C CA . SER A 1 61 ? 7.862 -15.204 57.698 1.00 21.82 58 SER A CA 1
ATOM 437 C C . SER A 1 61 ? 8.367 -14.393 56.502 1.00 21.44 58 SER A C 1
ATOM 438 O O . SER A 1 61 ? 9.247 -14.883 55.784 1.00 20.92 58 SER A O 1
ATOM 441 N N . LEU A 1 62 ? 7.796 -13.209 56.304 1.00 21.57 59 LEU A N 1
ATOM 442 C CA . LEU A 1 62 ? 8.321 -12.200 55.365 1.00 23.89 59 LEU A CA 1
ATOM 443 C C . LEU A 1 62 ? 8.655 -10.946 56.155 1.00 25.54 59 LEU A C 1
ATOM 444 O O . LEU A 1 62 ? 7.957 -10.651 57.168 1.00 25.80 59 LEU A O 1
ATOM 449 N N . ALA A 1 63 ? 9.698 -10.256 55.717 1.00 26.82 60 ALA A N 1
ATOM 450 C CA . ALA A 1 63 ? 10.093 -8.943 56.265 1.00 29.40 60 ALA A CA 1
ATOM 451 C C . ALA A 1 63 ? 10.638 -8.083 55.133 1.00 32.58 60 ALA A C 1
ATOM 452 O O . ALA A 1 63 ? 11.170 -8.644 54.157 1.00 30.39 60 ALA A O 1
ATOM 454 N N . SER A 1 64 ? 10.451 -6.767 55.257 1.00 34.94 61 SER A N 1
ATOM 455 C CA . SER A 1 64 ? 11.003 -5.749 54.332 1.00 35.40 61 SER A CA 1
ATOM 456 C C . SER A 1 64 ? 12.450 -5.488 54.747 1.00 34.46 61 SER A C 1
ATOM 457 O O . SER A 1 64 ? 12.749 -5.456 55.949 1.00 31.32 61 SER A O 1
ATOM 460 N N . SER A 1 65 ? 13.330 -5.403 53.766 1.00 31.54 62 SER A N 1
ATOM 461 C CA . SER A 1 65 ? 14.762 -5.149 53.987 1.00 31.91 62 SER A CA 1
ATOM 462 C C . SER A 1 65 ? 15.238 -4.338 52.789 1.00 30.88 62 SER A C 1
ATOM 463 O O . SER A 1 65 ? 14.398 -4.040 51.927 1.00 32.48 62 SER A O 1
ATOM 466 N N . ALA A 1 66 ? 16.500 -3.932 52.772 1.00 31.82 63 ALA A N 1
ATOM 467 C CA . ALA A 1 66 ? 17.083 -3.161 51.663 1.00 33.07 63 ALA A CA 1
ATOM 468 C C . ALA A 1 66 ? 18.539 -3.563 51.474 1.00 34.52 63 ALA A C 1
ATOM 469 O O . ALA A 1 66 ? 19.230 -3.867 52.476 1.00 33.63 63 ALA A O 1
ATOM 471 N N . VAL A 1 67 ? 18.978 -3.585 50.219 1.00 36.49 64 VAL A N 1
ATOM 472 C CA . VAL A 1 67 ? 20.407 -3.822 49.867 1.00 39.24 64 VAL A CA 1
ATOM 473 C C . VAL A 1 67 ? 21.040 -2.475 49.488 1.00 40.91 64 VAL A C 1
ATOM 474 O O . VAL A 1 67 ? 20.355 -1.611 48.920 1.00 38.17 64 VAL A O 1
ATOM 478 N N . THR A 1 68 ? 22.315 -2.300 49.808 1.00 43.98 65 THR A N 1
ATOM 479 C CA . THR A 1 68 ? 23.081 -1.070 49.505 1.00 48.10 65 THR A CA 1
ATOM 480 C C . THR A 1 68 ? 24.561 -1.436 49.374 1.00 47.82 65 THR A C 1
ATOM 481 O O . THR A 1 68 ? 24.911 -2.608 49.633 1.00 47.67 65 THR A O 1
ATOM 485 N N . THR A 1 69 ? 25.390 -0.445 49.046 1.00 52.19 66 THR A N 1
ATOM 486 C CA . THR A 1 69 ? 26.835 -0.609 48.761 1.00 52.72 66 THR A CA 1
ATOM 487 C C . THR A 1 69 ? 27.680 0.237 49.717 1.00 54.34 66 THR A C 1
ATOM 488 O O . THR A 1 69 ? 27.144 1.166 50.352 1.00 45.62 66 THR A O 1
ATOM 492 N N . ASN A 1 70 ? 28.964 -0.110 49.761 1.00 62.84 67 ASN A N 1
ATOM 493 C CA . ASN A 1 70 ? 29.966 0.308 50.770 1.00 69.34 67 ASN A CA 1
ATOM 494 C C . ASN A 1 70 ? 30.533 1.680 50.411 1.00 71.46 67 ASN A C 1
ATOM 495 O O . ASN A 1 70 ? 30.214 2.217 49.321 1.00 72.85 67 ASN A O 1
ATOM 500 N N . THR A 1 71 ? 31.346 2.206 51.327 1.00 73.36 68 THR A N 1
ATOM 501 C CA . THR A 1 71 ? 32.159 3.441 51.185 1.00 76.07 68 THR A CA 1
ATOM 502 C C . THR A 1 71 ? 33.181 3.468 52.330 1.00 71.65 68 THR A C 1
ATOM 503 O O . THR A 1 71 ? 33.088 2.560 53.190 1.00 60.15 68 THR A O 1
ATOM 507 N N . PRO A 1 81 ? 24.044 6.111 47.643 1.00 69.32 78 PRO A N 1
ATOM 508 C CA . PRO A 1 81 ? 22.947 5.609 46.787 1.00 74.33 78 PRO A CA 1
ATOM 509 C C . PRO A 1 81 ? 21.741 5.071 47.589 1.00 71.01 78 PRO A C 1
ATOM 510 O O . PRO A 1 81 ? 21.940 4.521 48.672 1.00 61.67 78 PRO A O 1
ATOM 514 N N . ASP A 1 82 ? 20.525 5.252 47.058 1.00 67.49 79 ASP A N 1
ATOM 515 C CA . ASP A 1 82 ? 19.270 4.762 47.695 1.00 64.59 79 ASP A CA 1
ATOM 516 C C . ASP A 1 82 ? 19.355 3.244 47.789 1.00 55.57 79 ASP A C 1
ATOM 517 O O . ASP A 1 82 ? 19.581 2.558 46.793 1.00 50.88 79 ASP A O 1
ATOM 522 N N . PRO A 1 83 ? 19.204 2.661 48.995 1.00 47.63 80 PRO A N 1
ATOM 523 C CA . PRO A 1 83 ? 19.157 1.207 49.125 1.00 45.13 80 PRO A CA 1
ATOM 524 C C . PRO A 1 83 ? 17.973 0.639 48.328 1.00 41.38 80 PRO A C 1
ATOM 525 O O . PRO A 1 83 ? 16.998 1.336 48.147 1.00 39.60 80 PRO A O 1
ATOM 529 N N . ILE A 1 84 ? 18.104 -0.589 47.837 1.00 36.99 81 ILE A N 1
ATOM 530 C CA . ILE A 1 84 ? 17.041 -1.275 47.045 1.00 36.82 81 ILE A CA 1
ATOM 531 C C . ILE A 1 84 ? 16.140 -2.039 48.009 1.00 33.21 81 ILE A C 1
ATOM 532 O O . ILE A 1 84 ? 16.592 -2.970 48.665 1.00 33.36 81 ILE A O 1
ATOM 537 N N . PRO A 1 85 ? 14.841 -1.690 48.091 1.00 30.32 82 PRO A N 1
ATOM 538 C CA . PRO A 1 85 ? 13.904 -2.461 48.898 1.00 30.80 82 PRO A CA 1
ATOM 539 C C . PRO A 1 85 ? 13.796 -3.908 48.394 1.00 30.95 82 PRO A C 1
ATOM 540 O O . PRO A 1 85 ? 13.658 -4.140 47.187 1.00 30.01 82 PRO A O 1
ATOM 544 N N . VAL A 1 86 ? 13.856 -4.855 49.331 1.00 27.71 83 VAL A N 1
ATOM 545 C CA . VAL A 1 86 ? 13.591 -6.291 49.048 1.00 27.44 83 VAL A CA 1
ATOM 546 C C . VAL A 1 86 ? 12.656 -6.823 50.122 1.00 27.57 83 VAL A C 1
ATOM 547 O O . VAL A 1 86 ? 12.590 -6.221 51.221 1.00 27.16 83 VAL A O 1
ATOM 551 N N . VAL A 1 87 ? 11.951 -7.906 49.801 1.00 27.22 84 VAL A N 1
ATOM 552 C CA . VAL A 1 87 ? 11.265 -8.747 50.818 1.00 26.62 84 VAL A CA 1
ATOM 553 C C . VAL A 1 87 ? 12.233 -9.873 51.178 1.00 25.92 84 VAL A C 1
ATOM 554 O O . VAL A 1 87 ? 12.730 -10.555 50.262 1.00 26.41 84 VAL A O 1
ATOM 558 N N . VAL A 1 88 ? 12.488 -10.067 52.464 1.00 23.82 85 VAL A N 1
ATOM 559 C CA . VAL A 1 88 ? 13.262 -11.239 52.941 1.00 22.98 85 VAL A CA 1
ATOM 560 C C . VAL A 1 88 ? 12.288 -12.323 53.382 1.00 22.92 85 VAL A C 1
ATOM 561 O O . VAL A 1 88 ? 11.453 -12.092 54.284 1.00 20.41 85 VAL A O 1
ATOM 565 N N . LEU A 1 89 ? 12.412 -13.472 52.728 1.00 23.83 86 LEU A N 1
ATOM 566 C CA . LEU A 1 89 ? 11.794 -14.732 53.171 1.00 24.63 86 LEU A CA 1
ATOM 567 C C . LEU A 1 89 ? 12.645 -15.249 54.319 1.00 23.81 86 LEU A C 1
ATOM 568 O O . LEU A 1 89 ? 13.792 -15.578 54.086 1.00 25.43 86 LEU A O 1
ATOM 573 N N . GLY A 1 90 ? 12.092 -15.279 55.524 1.00 24.45 87 GLY A N 1
ATOM 574 C CA . GLY A 1 90 ? 12.840 -15.704 56.714 1.00 24.23 87 GLY A CA 1
ATOM 575 C C . GLY A 1 90 ? 12.710 -17.196 56.878 1.00 25.30 87 GLY A C 1
ATOM 576 O O . GLY A 1 90 ? 12.929 -17.919 55.900 1.00 23.26 87 GLY A O 1
ATOM 577 N N . ARG A 1 91 ? 12.270 -17.627 58.065 1.00 27.31 88 ARG A N 1
ATOM 578 C CA . ARG A 1 91 ? 12.132 -19.054 58.404 1.00 26.54 88 ARG A CA 1
ATOM 579 C C . ARG A 1 91 ? 10.951 -19.588 57.597 1.00 26.17 88 ARG A C 1
ATOM 580 O O . ARG A 1 91 ? 10.016 -18.813 57.299 1.00 25.30 88 ARG A O 1
ATOM 588 N N . LEU A 1 92 ? 11.090 -20.819 57.131 1.00 25.20 89 LEU A N 1
ATOM 589 C CA . LEU A 1 92 ? 10.054 -21.551 56.379 1.00 25.59 89 LEU A CA 1
ATOM 590 C C . LEU A 1 92 ? 10.168 -23.004 56.822 1.00 25.03 89 LEU A C 1
ATOM 591 O O . LEU A 1 92 ? 11.296 -23.536 56.830 1.00 24.48 89 LEU A O 1
ATOM 596 N N . ALA A 1 93 ? 9.069 -23.604 57.254 1.00 24.28 90 ALA A N 1
ATOM 597 C CA . ALA A 1 93 ? 9.113 -24.982 57.790 1.00 23.14 90 ALA A CA 1
ATOM 598 C C . ALA A 1 93 ? 7.752 -25.658 57.678 1.00 22.32 90 ALA A C 1
ATOM 599 O O . ALA A 1 93 ? 6.701 -24.989 57.773 1.00 25.16 90 ALA A O 1
ATOM 601 N N . VAL A 1 94 ? 7.810 -26.968 57.517 1.00 22.38 91 VAL A N 1
ATOM 602 C CA . VAL A 1 94 ? 6.645 -27.870 57.369 1.00 21.69 91 VAL A CA 1
ATOM 603 C C . VAL A 1 94 ? 6.772 -28.960 58.423 1.00 21.78 91 VAL A C 1
ATOM 604 O O . VAL A 1 94 ? 7.888 -29.513 58.583 1.00 22.53 91 VAL A O 1
ATOM 608 N N . ASP A 1 95 ? 5.671 -29.258 59.112 1.00 23.27 92 ASP A N 1
ATOM 609 C CA . ASP A 1 95 ? 5.585 -30.451 59.994 1.00 24.87 92 ASP A CA 1
ATOM 610 C C . ASP A 1 95 ? 6.097 -31.674 59.223 1.00 23.15 92 ASP A C 1
ATOM 611 O O . ASP A 1 95 ? 5.734 -31.856 58.046 1.00 23.40 92 ASP A O 1
ATOM 616 N N . LYS A 1 96 ? 6.942 -32.468 59.864 1.00 24.80 93 LYS A N 1
ATOM 617 C CA . LYS A 1 96 ? 7.521 -33.720 59.305 1.00 28.19 93 LYS A CA 1
ATOM 618 C C . LYS A 1 96 ? 6.402 -34.604 58.738 1.00 28.40 93 LYS A C 1
ATOM 619 O O . LYS A 1 96 ? 6.647 -35.315 57.767 1.00 32.45 93 LYS A O 1
ATOM 625 N N . SER A 1 97 ? 5.201 -34.550 59.311 1.00 29.53 94 SER A N 1
ATOM 626 C CA . SER A 1 97 ? 4.045 -35.348 58.840 1.00 30.46 94 SER A CA 1
ATOM 627 C C . SER A 1 97 ? 3.767 -35.053 57.359 1.00 28.86 94 SER A C 1
ATOM 628 O O . SER A 1 97 ? 3.153 -35.922 56.711 1.00 26.98 94 SER A O 1
ATOM 631 N N . LEU A 1 98 ? 4.187 -33.891 56.845 1.00 26.76 95 LEU A N 1
ATOM 632 C CA . LEU A 1 98 ? 3.757 -33.392 55.508 1.00 28.43 95 LEU A CA 1
ATOM 633 C C . LEU A 1 98 ? 4.939 -33.267 54.542 1.00 28.99 95 LEU A C 1
ATOM 634 O O . LEU A 1 98 ? 4.732 -32.730 53.429 1.00 31.56 95 LEU A O 1
ATOM 639 N N . HIS A 1 99 ? 6.125 -33.733 54.928 1.00 29.29 96 HIS A N 1
ATOM 640 C CA . HIS A 1 99 ? 7.362 -33.628 54.107 1.00 29.63 96 HIS A CA 1
ATOM 641 C C . HIS A 1 99 ? 7.211 -34.432 52.808 1.00 31.08 96 HIS A C 1
ATOM 642 O O . HIS A 1 99 ? 6.487 -35.444 52.807 1.00 29.70 96 HIS A O 1
ATOM 649 N N . GLY A 1 100 ? 7.876 -33.966 51.746 1.00 33.72 97 GLY A N 1
ATOM 650 C CA . GLY A 1 100 ? 7.990 -34.641 50.440 1.00 33.00 97 GLY A CA 1
ATOM 651 C C . GLY A 1 100 ? 6.705 -34.538 49.637 1.00 35.28 97 GLY A C 1
ATOM 652 O O . GLY A 1 100 ? 6.492 -35.405 48.806 1.00 34.17 97 GLY A O 1
ATOM 653 N N . GLN A 1 101 ? 5.867 -33.517 49.850 1.00 36.00 98 GLN A N 1
ATOM 654 C CA . GLN A 1 101 ? 4.536 -33.468 49.195 1.00 37.32 98 GLN A CA 1
ATOM 655 C C . GLN A 1 101 ? 4.241 -32.103 48.573 1.00 36.46 98 GLN A C 1
ATOM 656 O O . GLN A 1 101 ? 3.072 -31.854 48.314 1.00 35.82 98 GLN A O 1
ATOM 662 N N . GLY A 1 102 ? 5.255 -31.258 48.360 1.00 33.97 99 GLY A N 1
ATOM 663 C CA . GLY A 1 102 ? 5.098 -29.959 47.681 1.00 30.91 99 GLY A CA 1
ATOM 664 C C . GLY A 1 102 ? 4.558 -28.865 48.595 1.00 30.41 99 GLY A C 1
ATOM 665 O O . GLY A 1 102 ? 4.206 -27.799 48.080 1.00 28.74 99 GLY A O 1
ATOM 666 N N . VAL A 1 103 ? 4.443 -29.098 49.905 1.00 30.70 100 VAL A N 1
ATOM 667 C CA . VAL A 1 103 ? 3.876 -28.072 50.830 1.00 27.66 100 VAL A CA 1
ATOM 668 C C . VAL A 1 103 ? 4.837 -26.879 50.874 1.00 26.73 100 VAL A C 1
ATOM 669 O O . VAL A 1 103 ? 4.376 -25.730 50.708 1.00 30.09 100 VAL A O 1
ATOM 673 N N . ALA A 1 104 ? 6.127 -27.129 51.059 1.00 25.54 101 ALA A N 1
ATOM 674 C CA . ALA A 1 104 ? 7.124 -26.057 51.215 1.00 25.79 101 ALA A CA 1
ATOM 675 C C . ALA A 1 104 ? 7.158 -25.264 49.917 1.00 27.69 101 ALA A C 1
ATOM 676 O O . ALA A 1 104 ? 7.090 -24.043 49.975 1.00 27.52 101 ALA A O 1
ATOM 678 N N . ARG A 1 105 ? 7.228 -25.948 48.779 1.00 26.20 102 ARG A N 1
ATOM 679 C CA . ARG A 1 105 ? 7.207 -25.270 47.468 1.00 26.16 102 ARG A CA 1
ATOM 680 C C . ARG A 1 105 ? 5.959 -24.405 47.360 1.00 26.11 102 ARG A C 1
ATOM 681 O O . ARG A 1 105 ? 6.065 -23.330 46.810 1.00 28.44 102 ARG A O 1
ATOM 689 N N . ALA A 1 106 ? 4.806 -24.875 47.847 1.00 26.49 103 ALA A N 1
ATOM 690 C CA . ALA A 1 106 ? 3.545 -24.110 47.818 1.00 24.89 103 ALA A CA 1
ATOM 691 C C . ALA A 1 106 ? 3.647 -22.896 48.750 1.00 23.81 103 ALA A C 1
ATOM 692 O O . ALA A 1 106 ? 2.993 -21.896 48.450 1.00 24.65 103 ALA A O 1
ATOM 694 N N . LEU A 1 107 ? 4.389 -22.989 49.857 1.00 22.93 104 LEU A N 1
ATOM 695 C CA . LEU A 1 107 ? 4.604 -21.823 50.758 1.00 23.07 104 LEU A CA 1
ATOM 696 C C . LEU A 1 107 ? 5.466 -20.791 50.019 1.00 21.36 104 LEU A C 1
ATOM 697 O O . LEU A 1 107 ? 5.149 -19.609 50.101 1.00 24.98 104 LEU A O 1
ATOM 702 N N . VAL A 1 108 ? 6.478 -21.227 49.279 1.00 20.85 105 VAL A N 1
ATOM 703 C CA . VAL A 1 108 ? 7.343 -20.310 48.476 1.00 23.08 105 VAL A CA 1
ATOM 704 C C . VAL A 1 108 ? 6.488 -19.600 47.405 1.00 24.00 105 VAL A C 1
ATOM 705 O O . VAL A 1 108 ? 6.604 -18.376 47.256 1.00 22.96 105 VAL A O 1
ATOM 709 N N . ARG A 1 109 ? 5.612 -20.332 46.724 1.00 23.99 106 ARG A N 1
ATOM 710 C CA . ARG A 1 109 ? 4.631 -19.745 45.783 1.00 26.84 106 ARG A CA 1
ATOM 711 C C . ARG A 1 109 ? 3.747 -18.728 46.514 1.00 26.24 106 ARG A C 1
ATOM 712 O O . ARG A 1 109 ? 3.523 -17.649 45.970 1.00 23.80 106 ARG A O 1
ATOM 720 N N . ASP A 1 110 ? 3.264 -19.063 47.706 1.00 25.55 107 ASP A N 1
ATOM 721 C CA . ASP A 1 110 ? 2.391 -18.158 48.490 1.00 26.16 107 ASP A CA 1
ATOM 722 C C . ASP A 1 110 ? 3.161 -16.855 48.744 1.00 27.70 107 ASP A C 1
ATOM 723 O O . ASP A 1 110 ? 2.606 -15.752 48.501 1.00 27.84 107 ASP A O 1
ATOM 728 N N . ALA A 1 111 ? 4.415 -16.982 49.167 1.00 27.56 108 ALA A N 1
ATOM 729 C CA . ALA A 1 111 ? 5.310 -15.842 49.458 1.00 27.49 108 ALA A CA 1
ATOM 730 C C . ALA A 1 111 ? 5.502 -15.018 48.179 1.00 27.19 108 ALA A C 1
ATOM 731 O O . ALA A 1 111 ? 5.442 -13.780 48.239 1.00 25.40 108 ALA A O 1
ATOM 733 N N . GLY A 1 112 ? 5.723 -15.695 47.052 1.00 26.69 109 GLY A N 1
ATOM 734 C CA . GLY A 1 112 ? 6.024 -15.042 45.768 1.00 26.64 109 GLY A CA 1
ATOM 735 C C . GLY A 1 112 ? 4.854 -14.210 45.294 1.00 25.20 109 GLY A C 1
ATOM 736 O O . GLY A 1 112 ? 5.070 -13.118 44.778 1.00 26.19 109 GLY A O 1
ATOM 737 N N . LEU A 1 113 ? 3.648 -14.728 45.472 1.00 27.32 110 LEU A N 1
ATOM 738 C CA . LEU A 1 113 ? 2.406 -14.035 45.080 1.00 28.51 110 LEU A CA 1
ATOM 739 C C . LEU A 1 113 ? 2.182 -12.835 46.005 1.00 26.26 110 LEU A C 1
ATOM 740 O O . LEU A 1 113 ? 1.691 -11.834 45.526 1.00 24.36 110 LEU A O 1
ATOM 745 N N . ARG A 1 114 ? 2.493 -12.939 47.298 1.00 27.78 111 ARG A N 1
ATOM 746 C CA . ARG A 1 114 ? 2.431 -11.780 48.230 1.00 27.96 111 ARG A CA 1
ATOM 747 C C . ARG A 1 114 ? 3.394 -10.713 47.716 1.00 30.46 111 ARG A C 1
ATOM 748 O O . ARG A 1 114 ? 2.998 -9.528 47.609 1.00 30.00 111 ARG A O 1
ATOM 756 N N . VAL A 1 115 ? 4.609 -11.121 47.365 1.00 30.78 112 VAL A N 1
ATOM 757 C CA . VAL A 1 115 ? 5.645 -10.149 46.941 1.00 30.93 112 VAL A CA 1
ATOM 758 C C . VAL A 1 115 ? 5.142 -9.408 45.702 1.00 32.15 112 VAL A C 1
ATOM 759 O O . VAL A 1 115 ? 5.337 -8.174 45.625 1.00 30.54 112 VAL A O 1
ATOM 763 N N . ILE A 1 116 ? 4.523 -10.122 44.765 1.00 32.97 113 ILE A N 1
ATOM 764 C CA . ILE A 1 116 ? 3.984 -9.512 43.516 1.00 31.75 113 ILE A CA 1
ATOM 765 C C . ILE A 1 116 ? 2.899 -8.497 43.889 1.00 33.46 113 ILE A C 1
ATOM 766 O O . ILE A 1 116 ? 2.949 -7.376 43.383 1.00 36.49 113 ILE A O 1
ATOM 771 N N . GLN A 1 117 ? 1.948 -8.875 44.747 1.00 34.85 114 GLN A N 1
ATOM 772 C CA . GLN A 1 117 ? 0.750 -8.047 45.044 1.00 34.66 114 GLN A CA 1
ATOM 773 C C . GLN A 1 117 ? 1.146 -6.801 45.858 1.00 34.50 114 GLN A C 1
ATOM 774 O O . GLN A 1 117 ? 0.353 -5.869 45.842 1.00 32.98 114 GLN A O 1
ATOM 780 N N . VAL A 1 118 ? 2.327 -6.745 46.495 1.00 32.77 115 VAL A N 1
ATOM 781 C CA . VAL A 1 118 ? 2.744 -5.586 47.352 1.00 33.60 115 VAL A CA 1
ATOM 782 C C . VAL A 1 118 ? 3.861 -4.768 46.685 1.00 32.14 115 VAL A C 1
ATOM 783 O O . VAL A 1 118 ? 4.160 -3.680 47.195 1.00 31.45 115 VAL A O 1
ATOM 787 N N . ALA A 1 119 ? 4.476 -5.272 45.615 1.00 33.08 116 ALA A N 1
ATOM 788 C CA . ALA A 1 119 ? 5.806 -4.821 45.138 1.00 36.12 116 ALA A CA 1
ATOM 789 C C . ALA A 1 119 ? 5.813 -3.318 44.818 1.00 39.89 116 ALA A C 1
ATOM 790 O O . ALA A 1 119 ? 6.774 -2.632 45.206 1.00 38.41 116 ALA A O 1
ATOM 792 N N . GLU A 1 120 ? 4.769 -2.826 44.155 1.00 46.11 117 GLU A N 1
ATOM 793 C CA . GLU A 1 120 ? 4.679 -1.447 43.612 1.00 48.00 117 GLU A CA 1
ATOM 794 C C . GLU A 1 120 ? 4.519 -0.441 44.760 1.00 45.23 117 GLU A C 1
ATOM 795 O O . GLU A 1 120 ? 4.874 0.719 44.550 1.00 47.31 117 GLU A O 1
ATOM 801 N N . THR A 1 121 ? 4.000 -0.850 45.924 1.00 41.58 118 THR A N 1
ATOM 802 C CA . THR A 1 121 ? 3.732 0.075 47.062 1.00 38.83 118 THR A CA 1
ATOM 803 C C . THR A 1 121 ? 5.005 0.826 47.461 1.00 37.79 118 THR A C 1
ATOM 804 O O . THR A 1 121 ? 4.944 2.061 47.552 1.00 41.24 118 THR A O 1
ATOM 808 N N . ILE A 1 122 ? 6.111 0.121 47.706 1.00 35.85 119 ILE A N 1
ATOM 809 C CA . ILE A 1 122 ? 7.380 0.758 48.177 1.00 34.60 119 ILE A CA 1
ATOM 810 C C . ILE A 1 122 ? 8.548 0.383 47.261 1.00 32.70 119 ILE A C 1
ATOM 811 O O . ILE A 1 122 ? 9.686 0.664 47.653 1.00 33.65 119 ILE A O 1
ATOM 816 N N . GLY A 1 123 ? 8.285 -0.232 46.107 1.00 32.21 120 GLY A N 1
ATOM 817 C CA . GLY A 1 123 ? 9.318 -0.532 45.094 1.00 33.35 120 GLY A CA 1
ATOM 818 C C . GLY A 1 123 ? 10.213 -1.694 45.510 1.00 32.86 120 GLY A C 1
ATOM 819 O O . GLY A 1 123 ? 11.461 -1.579 45.398 1.00 30.88 120 GLY A O 1
ATOM 820 N N . ILE A 1 124 ? 9.600 -2.798 45.932 1.00 29.91 121 ILE A N 1
ATOM 821 C CA . ILE A 1 124 ? 10.305 -4.086 46.155 1.00 28.55 121 ILE A CA 1
ATOM 822 C C . ILE A 1 124 ? 10.875 -4.511 44.796 1.00 27.86 121 ILE A C 1
ATOM 823 O O . ILE A 1 124 ? 10.142 -4.477 43.813 1.00 27.92 121 ILE A O 1
ATOM 828 N N . ARG A 1 125 ? 12.127 -4.937 44.741 1.00 29.08 122 ARG A N 1
ATOM 829 C CA . ARG A 1 125 ? 12.761 -5.293 43.447 1.00 32.07 122 ARG A CA 1
ATOM 830 C C . ARG A 1 125 ? 13.025 -6.795 43.405 1.00 32.64 122 ARG A C 1
ATOM 831 O O . ARG A 1 125 ? 13.389 -7.299 42.330 1.00 32.48 122 ARG A O 1
ATOM 839 N N . GLY A 1 126 ? 12.836 -7.486 44.533 1.00 32.35 123 GLY A N 1
ATOM 840 C CA . GLY A 1 126 ? 12.984 -8.945 44.586 1.00 31.20 123 GLY A CA 1
ATOM 841 C C . GLY A 1 126 ? 12.809 -9.523 45.972 1.00 29.37 123 GLY A C 1
ATOM 842 O O . GLY A 1 126 ? 12.510 -8.800 46.933 1.00 30.34 123 GLY A O 1
ATOM 843 N N . MET A 1 127 ? 12.971 -10.829 46.045 1.00 27.39 124 MET A N 1
ATOM 844 C CA . MET A 1 127 ? 12.830 -11.605 47.285 1.00 28.07 124 MET A CA 1
ATOM 845 C C . MET A 1 127 ? 14.173 -12.294 47.536 1.00 28.65 124 MET A C 1
ATOM 846 O O . MET A 1 127 ? 14.777 -12.854 46.584 1.00 22.82 124 MET A O 1
ATOM 851 N N . LEU A 1 128 ? 14.658 -12.164 48.759 1.00 28.41 125 LEU A N 1
ATOM 852 C CA . LEU A 1 128 ? 15.917 -12.791 49.214 1.00 28.12 125 LEU A CA 1
ATOM 853 C C . LEU A 1 128 ? 15.565 -13.831 50.271 1.00 26.03 125 LEU A C 1
ATOM 854 O O . LEU A 1 128 ? 14.476 -13.741 50.888 1.00 26.12 125 LEU A O 1
ATOM 859 N N . VAL A 1 129 ? 16.464 -14.787 50.456 1.00 26.02 126 VAL A N 1
ATOM 860 C CA . VAL A 1 129 ? 16.375 -15.780 51.560 1.00 27.92 126 VAL A CA 1
ATOM 861 C C . VAL A 1 129 ? 17.808 -16.103 51.984 1.00 28.29 126 VAL A C 1
ATOM 862 O O . VAL A 1 129 ? 18.668 -16.177 51.117 1.00 28.04 126 VAL A O 1
ATOM 866 N N . HIS A 1 130 ? 18.055 -16.189 53.285 1.00 28.29 127 HIS A N 1
ATOM 867 C CA . HIS A 1 130 ? 19.357 -16.610 53.851 1.00 30.09 127 HIS A CA 1
ATOM 868 C C . HIS A 1 130 ? 19.284 -18.114 54.122 1.00 30.81 127 HIS A C 1
ATOM 869 O O . HIS A 1 130 ? 18.634 -18.511 55.117 1.00 33.55 127 HIS A O 1
ATOM 876 N N . ALA A 1 131 ? 19.928 -18.899 53.258 1.00 31.68 128 ALA A N 1
ATOM 877 C CA . ALA A 1 131 ? 20.204 -20.340 53.447 1.00 31.83 128 ALA A CA 1
ATOM 878 C C . ALA A 1 131 ? 21.025 -20.517 54.723 1.00 30.89 128 ALA A C 1
ATOM 879 O O . ALA A 1 131 ? 22.123 -19.954 54.786 1.00 31.68 128 ALA A O 1
ATOM 881 N N . LEU A 1 132 ? 20.519 -21.291 55.676 1.00 31.19 129 LEU A N 1
ATOM 882 C CA . LEU A 1 132 ? 21.187 -21.525 56.986 1.00 34.67 129 LEU A CA 1
ATOM 883 C C . LEU A 1 132 ? 22.035 -22.798 56.949 1.00 36.65 129 LEU A C 1
ATOM 884 O O . LEU A 1 132 ? 22.826 -22.989 57.895 1.00 38.50 129 LEU A O 1
ATOM 889 N N . SER A 1 133 ? 21.907 -23.610 55.896 1.00 37.84 130 SER A N 1
ATOM 890 C CA . SER A 1 133 ? 22.727 -24.831 55.677 1.00 38.07 130 SER A CA 1
ATOM 891 C C . SER A 1 133 ? 22.781 -25.170 54.179 1.00 41.64 130 SER A C 1
ATOM 892 O O . SER A 1 133 ? 21.988 -24.586 53.411 1.00 41.80 130 SER A O 1
ATOM 895 N N . ASP A 1 134 ? 23.661 -26.101 53.784 1.00 44.01 131 ASP A N 1
ATOM 896 C CA . ASP A 1 134 ? 23.790 -26.591 52.383 1.00 49.32 131 ASP A CA 1
ATOM 897 C C . ASP A 1 134 ? 22.472 -27.254 51.959 1.00 45.18 131 ASP A C 1
ATOM 898 O O . ASP A 1 134 ? 22.116 -27.085 50.770 1.00 45.03 131 ASP A O 1
ATOM 903 N N . GLU A 1 135 ? 21.800 -27.951 52.888 1.00 40.23 132 GLU A N 1
ATOM 904 C CA A GLU A 1 135 ? 20.464 -28.580 52.677 0.41 42.10 132 GLU A CA 1
ATOM 905 C CA B GLU A 1 135 ? 20.473 -28.582 52.666 0.59 42.01 132 GLU A CA 1
ATOM 906 C C . GLU A 1 135 ? 19.477 -27.507 52.203 1.00 41.78 132 GLU A C 1
ATOM 907 O O . GLU A 1 135 ? 18.835 -27.719 51.154 1.00 42.66 132 GLU A O 1
ATOM 918 N N . ALA A 1 136 ? 19.372 -26.402 52.952 1.00 39.77 133 ALA A N 1
ATOM 919 C CA . ALA A 1 136 ? 18.429 -25.298 52.684 1.00 33.88 133 ALA A CA 1
ATOM 920 C C . ALA A 1 136 ? 18.766 -24.651 51.332 1.00 33.04 133 ALA A C 1
ATOM 921 O O . ALA A 1 136 ? 17.832 -24.378 50.575 1.00 30.65 133 ALA A O 1
ATOM 923 N N . ARG A 1 137 ? 20.046 -24.393 51.052 1.00 32.32 134 ARG A N 1
ATOM 924 C CA . ARG A 1 137 ? 20.474 -23.819 49.755 1.00 33.56 134 ARG A CA 1
ATOM 925 C C . ARG A 1 137 ? 19.984 -24.737 48.625 1.00 31.63 134 ARG A C 1
ATOM 926 O O . ARG A 1 137 ? 19.367 -24.225 47.661 1.00 28.91 134 ARG A O 1
ATOM 934 N N . GLU A 1 138 ? 20.239 -26.036 48.734 1.00 30.83 135 GLU A N 1
ATOM 935 C CA . GLU A 1 138 ? 19.803 -27.044 47.729 1.00 33.84 135 GLU A CA 1
ATOM 936 C C . GLU A 1 138 ? 18.290 -26.926 47.531 1.00 29.90 135 GLU A C 1
ATOM 937 O O . GLU A 1 138 ? 17.869 -26.718 46.411 1.00 28.05 135 GLU A O 1
ATOM 943 N N . PHE A 1 139 ? 17.515 -26.957 48.619 1.00 29.82 136 PHE A N 1
ATOM 944 C CA . PHE A 1 139 ? 16.037 -26.816 48.608 1.00 28.88 136 PHE A CA 1
ATOM 945 C C . PHE A 1 139 ? 15.603 -25.519 47.912 1.00 28.85 136 PHE A C 1
ATOM 946 O O . PHE A 1 139 ? 14.657 -25.544 47.093 1.00 24.65 136 PHE A O 1
ATOM 954 N N . PHE A 1 140 ? 16.256 -24.403 48.237 1.00 28.06 137 PHE A N 1
ATOM 955 C CA . PHE A 1 140 ? 15.867 -23.066 47.727 1.00 29.26 137 PHE A CA 1
ATOM 956 C C . PHE A 1 140 ? 16.198 -22.976 46.226 1.00 29.37 137 PHE A C 1
ATOM 957 O O . PHE A 1 140 ? 15.379 -22.415 45.462 1.00 28.65 137 PHE A O 1
ATOM 965 N N . GLN A 1 141 ? 17.341 -23.524 45.811 1.00 29.86 138 GLN A N 1
ATOM 966 C CA . GLN A 1 141 ? 17.727 -23.637 44.373 1.00 35.32 138 GLN A CA 1
ATOM 967 C C . GLN A 1 141 ? 16.681 -24.525 43.685 1.00 35.22 138 GLN A C 1
ATOM 968 O O . GLN A 1 141 ? 16.273 -24.189 42.566 1.00 30.88 138 GLN A O 1
ATOM 974 N N . ARG A 1 142 ? 16.213 -25.567 44.379 1.00 34.95 139 ARG A N 1
ATOM 975 C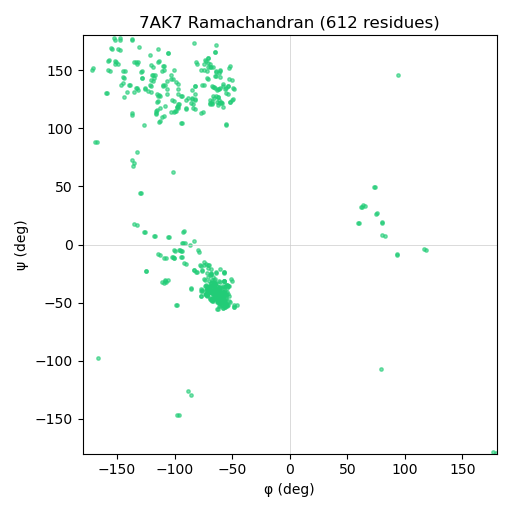 CA . ARG A 1 142 ? 15.298 -26.580 43.806 1.00 38.19 139 ARG A CA 1
ATOM 976 C C . ARG A 1 142 ? 13.919 -25.965 43.526 1.00 37.25 139 ARG A C 1
ATOM 977 O O . ARG A 1 142 ? 13.222 -26.487 42.666 1.00 39.14 139 ARG A O 1
ATOM 985 N N . VAL A 1 143 ? 13.519 -24.897 44.216 1.00 36.18 140 VAL A N 1
ATOM 986 C CA . VAL A 1 143 ? 12.199 -24.243 43.979 1.00 33.98 140 VAL A CA 1
ATOM 987 C C . VAL A 1 143 ? 12.377 -22.918 43.228 1.00 31.81 140 VAL A C 1
ATOM 988 O O . VAL A 1 143 ? 11.370 -22.189 43.118 1.00 30.57 140 VAL A O 1
ATOM 992 N N . GLY A 1 144 ? 13.585 -22.580 42.767 1.00 29.33 141 GLY A N 1
ATOM 993 C CA . GLY A 1 144 ? 13.753 -21.482 41.800 1.00 30.75 141 GLY A CA 1
ATOM 994 C C . GLY A 1 144 ? 14.568 -20.297 42.289 1.00 31.04 141 GLY A C 1
ATOM 995 O O . GLY A 1 144 ? 14.813 -19.421 41.465 1.00 32.57 141 GLY A O 1
ATOM 996 N N . PHE A 1 145 ? 15.021 -20.246 43.548 1.00 32.15 142 PHE A N 1
ATOM 997 C CA . PHE A 1 145 ? 15.978 -19.196 43.986 1.00 28.85 142 PHE A CA 1
ATOM 998 C C . PHE A 1 145 ? 17.332 -19.457 43.320 1.00 29.66 142 PHE A C 1
ATOM 999 O O . PHE A 1 145 ? 17.632 -20.623 43.026 1.00 28.60 142 PHE A O 1
ATOM 1007 N N . VAL A 1 146 ? 18.123 -18.403 43.121 1.00 31.09 143 VAL A N 1
ATOM 1008 C CA . VAL A 1 146 ? 19.511 -18.480 42.570 1.00 31.60 143 VAL A CA 1
ATOM 1009 C C . VAL A 1 146 ? 20.446 -17.717 43.503 1.00 30.68 143 VAL A C 1
ATOM 1010 O O . VAL A 1 146 ? 20.033 -16.773 44.164 1.00 29.07 143 VAL A O 1
ATOM 1014 N N . PRO A 1 147 ? 21.726 -18.124 43.612 1.00 30.63 144 PRO A N 1
ATOM 1015 C CA . PRO A 1 147 ? 22.683 -17.410 44.459 1.00 29.67 144 PRO A CA 1
ATOM 1016 C C . PRO A 1 147 ? 22.847 -15.935 44.073 1.00 30.53 144 PRO A C 1
ATOM 1017 O O . PRO A 1 147 ? 22.863 -15.621 42.883 1.00 30.37 144 PRO A O 1
ATOM 1021 N N . SER A 1 148 ? 22.918 -15.061 45.079 1.00 28.29 145 SER A N 1
ATOM 1022 C CA . SER A 1 148 ? 23.141 -13.613 44.885 1.00 30.66 145 SER A CA 1
ATOM 1023 C C . SER A 1 148 ? 24.629 -13.402 44.665 1.00 33.60 145 SER A C 1
ATOM 1024 O O . SER A 1 148 ? 25.442 -14.226 45.079 1.00 35.47 145 SER A O 1
ATOM 1027 N N . PRO A 1 149 ? 25.013 -12.302 43.992 1.00 37.44 146 PRO A N 1
ATOM 1028 C CA . PRO A 1 149 ? 26.419 -11.949 43.832 1.00 40.41 146 PRO A CA 1
ATOM 1029 C C . PRO A 1 149 ? 27.054 -11.569 45.178 1.00 44.64 146 PRO A C 1
ATOM 1030 O O . PRO A 1 149 ? 28.233 -11.740 45.311 1.00 53.34 146 PRO A O 1
ATOM 1034 N N . MET A 1 150 ? 26.264 -11.062 46.129 1.00 42.85 147 MET A N 1
ATOM 1035 C CA . MET A 1 150 ? 26.741 -10.671 47.477 1.00 44.34 147 MET A CA 1
ATOM 1036 C C . MET A 1 150 ? 27.316 -11.889 48.201 1.00 44.52 147 MET A C 1
ATOM 1037 O O . MET A 1 150 ? 28.372 -11.744 48.812 1.00 45.20 147 MET A O 1
ATOM 1042 N N . ASP A 1 151 ? 26.601 -13.018 48.172 1.00 44.37 148 ASP A N 1
ATOM 1043 C CA . ASP A 1 151 ? 26.857 -14.203 49.028 1.00 44.22 148 ASP A CA 1
ATOM 1044 C C . ASP A 1 151 ? 26.201 -15.406 48.374 1.00 43.09 148 ASP A C 1
ATOM 1045 O O . ASP A 1 151 ? 25.045 -15.325 47.992 1.00 45.84 148 ASP A O 1
ATOM 1050 N N . PRO A 1 152 ? 26.920 -16.535 48.198 1.00 40.92 149 PRO A N 1
ATOM 1051 C CA . PRO A 1 152 ? 26.329 -17.764 47.661 1.00 40.96 149 PRO A CA 1
ATOM 1052 C C . PRO A 1 152 ? 25.236 -18.386 48.551 1.00 37.94 149 PRO A C 1
ATOM 1053 O O . PRO A 1 152 ? 24.409 -19.102 48.036 1.00 32.17 149 PRO A O 1
ATOM 1057 N N . MET A 1 153 ? 25.254 -18.105 49.856 1.00 36.22 150 MET A N 1
ATOM 1058 C CA . MET A 1 153 ? 24.240 -18.613 50.827 1.00 35.33 150 MET A CA 1
ATOM 1059 C C . MET A 1 153 ? 23.112 -17.580 50.981 1.00 33.12 150 MET A C 1
ATOM 1060 O O . MET A 1 153 ? 22.186 -17.814 51.752 1.00 29.68 150 MET A O 1
ATOM 1065 N N . MET A 1 154 ? 23.170 -16.470 50.262 1.00 31.66 151 MET A N 1
ATOM 1066 C CA . MET A 1 154 ? 22.015 -15.551 50.185 1.00 32.33 151 MET A CA 1
ATOM 1067 C C . MET A 1 154 ? 21.436 -15.671 48.779 1.00 29.37 151 MET A C 1
ATOM 1068 O O . MET A 1 154 ? 22.105 -15.233 47.831 1.00 26.95 151 MET A O 1
ATOM 1073 N N . LEU A 1 155 ? 20.238 -16.244 48.664 1.00 28.34 152 LEU A N 1
ATOM 1074 C CA . LEU A 1 155 ? 19.616 -16.533 47.342 1.00 27.20 152 LEU A CA 1
ATOM 1075 C C . LEU A 1 155 ? 18.499 -15.524 47.078 1.00 26.90 152 LEU A C 1
ATOM 1076 O O . LEU A 1 155 ? 18.087 -14.801 48.009 1.00 24.03 152 LEU A O 1
ATOM 1081 N N . MET A 1 156 ? 18.060 -15.459 45.826 1.00 26.24 153 MET A N 1
ATOM 1082 C CA . MET A 1 156 ? 17.211 -14.357 45.342 1.00 25.34 153 MET A CA 1
ATOM 1083 C C . MET A 1 156 ? 16.335 -14.852 44.206 1.00 25.00 153 MET A C 1
ATOM 1084 O O . MET A 1 156 ? 16.697 -15.805 43.494 1.00 26.75 153 MET A O 1
ATOM 1089 N N . VAL A 1 157 ? 15.229 -14.163 44.038 1.00 28.00 154 VAL A N 1
ATOM 1090 C CA . VAL A 1 157 ? 14.421 -14.152 42.794 1.00 30.39 154 VAL A CA 1
ATOM 1091 C C . VAL A 1 157 ? 14.093 -12.688 42.557 1.00 30.59 154 VAL A C 1
ATOM 1092 O O . VAL A 1 157 ? 13.690 -12.020 43.536 1.00 27.16 154 VAL A O 1
ATOM 1096 N N . THR A 1 158 ? 14.306 -12.211 41.328 1.00 29.33 155 THR A N 1
ATOM 1097 C CA . THR A 1 158 ? 13.936 -10.835 40.915 1.00 30.30 155 THR A CA 1
ATOM 1098 C C . THR A 1 158 ? 12.416 -10.766 40.811 1.00 30.04 155 THR A C 1
ATOM 1099 O O . THR A 1 158 ? 11.817 -11.802 40.493 1.00 29.21 155 THR A O 1
ATOM 1103 N N . LEU A 1 159 ? 11.844 -9.589 41.081 1.00 30.58 156 LEU A N 1
ATOM 1104 C CA . LEU A 1 159 ? 10.406 -9.288 40.881 1.00 31.56 156 LEU A CA 1
ATOM 1105 C C . LEU A 1 159 ? 10.035 -9.537 39.414 1.00 33.31 156 LEU A C 1
ATOM 1106 O O . LEU A 1 159 ? 8.908 -10.013 39.167 1.00 34.05 156 LEU A O 1
ATOM 1111 N N . GLY A 1 160 ? 10.948 -9.235 38.483 1.00 34.61 157 GLY A N 1
ATOM 1112 C CA . GLY A 1 160 ? 10.735 -9.486 37.045 1.00 35.96 157 GLY A CA 1
ATOM 1113 C C . GLY A 1 160 ? 10.531 -10.963 36.753 1.00 35.40 157 GLY A C 1
ATOM 1114 O O . GLY A 1 160 ? 9.507 -11.317 36.116 1.00 35.79 157 GLY A O 1
ATOM 1115 N N . ASP A 1 161 ? 11.463 -11.805 37.211 1.00 35.85 158 ASP A N 1
ATOM 1116 C CA . ASP A 1 161 ? 11.365 -13.282 37.098 1.00 36.00 158 ASP A CA 1
ATOM 1117 C C . ASP A 1 161 ? 10.078 -13.780 37.772 1.00 35.84 158 ASP A C 1
ATOM 1118 O O . ASP A 1 161 ? 9.415 -14.656 37.175 1.00 29.94 158 ASP A O 1
ATOM 1123 N N . LEU A 1 162 ? 9.743 -13.266 38.962 1.00 36.35 159 LEU A N 1
ATOM 1124 C CA . LEU A 1 162 ? 8.533 -13.684 39.722 1.00 36.70 159 LEU A CA 1
ATOM 1125 C C . LEU A 1 162 ? 7.292 -13.424 38.870 1.00 38.00 159 LEU A C 1
ATOM 1126 O O . LEU A 1 162 ? 6.429 -14.333 38.768 1.00 39.98 159 LEU A O 1
ATOM 1131 N N . VAL A 1 163 ? 7.165 -12.196 38.367 1.00 38.04 160 VAL A N 1
ATOM 1132 C CA . VAL A 1 163 ? 5.940 -11.758 37.639 1.00 40.04 160 VAL A CA 1
ATOM 1133 C C . VAL A 1 163 ? 5.802 -12.627 36.379 1.00 38.79 160 VAL A C 1
ATOM 1134 O O . VAL A 1 163 ? 4.722 -13.172 36.149 1.00 39.79 160 VAL A O 1
ATOM 1138 N N . GLU A 1 164 ? 6.891 -12.803 35.637 1.00 42.01 161 GLU A N 1
ATOM 1139 C CA . GLU A 1 164 ? 6.903 -13.584 34.374 1.00 44.65 161 GLU A CA 1
ATOM 1140 C C . GLU A 1 164 ? 6.675 -15.079 34.642 1.00 40.70 161 GLU A C 1
ATOM 1141 O O . GLU A 1 164 ? 6.173 -15.742 33.746 1.00 35.94 161 GLU A O 1
ATOM 1147 N N . SER A 1 165 ? 7.006 -15.568 35.838 1.00 39.45 162 SER A N 1
ATOM 1148 C CA . SER A 1 165 ? 6.951 -16.999 36.247 1.00 37.40 162 SER A CA 1
ATOM 1149 C C . SER A 1 165 ? 5.506 -17.471 36.390 1.00 36.76 162 SER A C 1
ATOM 1150 O O . SER A 1 165 ? 5.283 -18.684 36.262 1.00 35.04 162 SER A O 1
ATOM 1153 N N . VAL A 1 166 ? 4.581 -16.571 36.717 1.00 37.41 163 VAL A N 1
ATOM 1154 C CA . VAL A 1 166 ? 3.152 -16.934 36.957 1.00 41.03 163 VAL A CA 1
ATOM 1155 C C . VAL A 1 166 ? 2.523 -17.356 35.620 1.00 41.67 163 VAL A C 1
ATOM 1156 O O . VAL A 1 166 ? 2.823 -16.781 34.577 1.00 45.10 163 VAL A O 1
ATOM 1161 N N . MET B 1 4 ? -6.730 17.407 85.886 1.00 58.84 1 MET B N 1
ATOM 1162 C CA . MET B 1 4 ? -6.357 16.641 87.107 1.00 59.96 1 MET B CA 1
ATOM 1163 C C . MET B 1 4 ? -5.813 15.270 86.693 1.00 58.06 1 MET B C 1
ATOM 1164 O O . MET B 1 4 ? -6.349 14.678 85.735 1.00 59.90 1 MET B O 1
ATOM 1169 N N . ILE B 1 5 ? -4.823 14.770 87.440 1.00 55.93 2 ILE B N 1
ATOM 1170 C CA . ILE B 1 5 ? -4.019 13.550 87.111 1.00 49.47 2 ILE B CA 1
ATOM 1171 C C . ILE B 1 5 ? -4.752 12.283 87.600 1.00 44.11 2 ILE B C 1
ATOM 1172 O O . ILE B 1 5 ? -5.099 12.220 88.809 1.00 39.71 2 ILE B O 1
ATOM 1177 N N . SER B 1 6 ? -4.981 11.308 86.706 1.00 36.39 3 SER B N 1
ATOM 1178 C CA . SER B 1 6 ? -5.634 10.007 87.017 1.00 37.68 3 SER B CA 1
ATOM 1179 C C . SER B 1 6 ? -4.711 9.109 87.858 1.00 38.07 3 SER B C 1
ATOM 1180 O O . SER B 1 6 ? -3.470 9.334 87.887 1.00 37.28 3 SER B O 1
ATOM 1183 N N . THR B 1 7 ? -5.312 8.120 88.521 1.00 36.96 4 THR B N 1
ATOM 1184 C CA . THR B 1 7 ? -4.635 6.979 89.186 1.00 39.04 4 THR B CA 1
ATOM 1185 C C . THR B 1 7 ? -3.742 6.234 88.190 1.00 36.61 4 THR B C 1
ATOM 1186 O O . THR B 1 7 ? -4.148 5.961 87.059 1.00 37.00 4 THR B O 1
ATOM 1190 N N . PRO B 1 8 ? -2.493 5.896 88.570 1.00 32.47 5 PRO B N 1
ATOM 1191 C CA . PRO B 1 8 ? -1.648 5.016 87.763 1.00 36.45 5 PRO B CA 1
ATOM 1192 C C . PRO B 1 8 ? -2.368 3.728 87.350 1.00 32.89 5 PRO B C 1
ATOM 1193 O O . PRO B 1 8 ? -2.861 3.065 88.201 1.00 38.54 5 PRO B O 1
ATOM 1197 N N . GLU B 1 9 ? -2.422 3.458 86.048 1.00 32.28 6 GLU B N 1
ATOM 1198 C CA . GLU B 1 9 ? -3.053 2.254 85.450 1.00 35.76 6 GLU B CA 1
ATOM 1199 C C . GLU B 1 9 ? -2.082 1.675 84.427 1.00 30.77 6 GLU B C 1
ATOM 1200 O O . GLU B 1 9 ? -1.249 2.388 83.896 1.00 32.89 6 GLU B O 1
ATOM 1206 N N . PRO B 1 10 ? -2.151 0.371 84.102 1.00 30.31 7 PRO B N 1
ATOM 1207 C CA . PRO B 1 10 ? -1.340 -0.185 83.020 1.00 29.89 7 PRO B CA 1
ATOM 1208 C C . PRO B 1 10 ? -1.477 0.553 81.680 1.00 29.98 7 PRO B C 1
ATOM 1209 O O . PRO B 1 10 ? -2.548 0.767 81.207 1.00 28.96 7 PRO B O 1
ATOM 1213 N N . LEU B 1 11 ? -0.349 0.915 81.079 1.00 32.55 8 LEU B N 1
ATOM 1214 C CA . LEU B 1 11 ? -0.315 1.480 79.715 1.00 27.69 8 LEU B CA 1
ATOM 1215 C C . LEU B 1 11 ? -1.049 0.528 78.762 1.00 30.68 8 LEU B C 1
ATOM 1216 O O . LEU B 1 11 ? -0.880 -0.708 78.892 1.00 26.77 8 LEU B O 1
ATOM 1221 N N . HIS B 1 12 ? -1.881 1.097 77.883 1.00 30.79 9 HIS B N 1
ATOM 1222 C CA . HIS B 1 12 ? -2.577 0.403 76.764 1.00 34.95 9 HIS B CA 1
ATOM 1223 C C . HIS B 1 12 ? -2.506 1.288 75.516 1.00 35.40 9 HIS B C 1
ATOM 1224 O O . HIS B 1 12 ? -1.986 2.434 75.613 1.00 34.74 9 HIS B O 1
ATOM 1231 N N . ALA B 1 13 ? -3.008 0.791 74.385 1.00 37.19 10 ALA B N 1
ATOM 1232 C CA . ALA B 1 13 ? -2.899 1.455 73.058 1.00 41.01 10 ALA B CA 1
ATOM 1233 C C . ALA B 1 13 ? -3.739 2.739 73.000 1.00 34.73 10 ALA B C 1
ATOM 1234 O O . ALA B 1 13 ? -3.440 3.563 72.149 1.00 38.57 10 ALA B O 1
ATOM 1236 N N . GLY B 1 14 ? -4.743 2.903 73.869 1.00 36.64 11 GLY B N 1
ATOM 1237 C CA . GLY B 1 14 ? -5.587 4.117 73.948 1.00 34.47 11 GLY B CA 1
ATOM 1238 C C . GLY B 1 14 ? -4.880 5.330 74.557 1.00 34.17 11 GLY B C 1
ATOM 1239 O O . GLY B 1 14 ? -5.384 6.446 74.401 1.00 32.91 11 GLY B O 1
ATOM 1240 N N . HIS B 1 15 ? -3.759 5.148 75.250 1.00 35.23 12 HIS B N 1
ATOM 1241 C CA . HIS B 1 15 ? -2.977 6.265 75.864 1.00 33.83 12 HIS B CA 1
ATOM 1242 C C . HIS B 1 15 ? -2.206 7.048 74.790 1.00 34.92 12 HIS B C 1
ATOM 1243 O O . HIS B 1 15 ? -1.617 6.388 73.899 1.00 32.46 12 HIS B O 1
ATOM 1250 N N . ILE B 1 16 ? -2.219 8.386 74.897 1.00 34.65 13 ILE B N 1
ATOM 1251 C CA . ILE B 1 16 ? -1.579 9.352 73.953 1.00 35.76 13 ILE B CA 1
ATOM 1252 C C . ILE B 1 16 ? -0.215 9.735 74.526 1.00 35.58 13 ILE B C 1
ATOM 1253 O O . ILE B 1 16 ? -0.202 10.354 75.626 1.00 31.49 13 ILE B O 1
ATOM 1258 N N . LEU B 1 17 ? 0.854 9.445 73.772 1.00 34.99 14 LEU B N 1
ATOM 1259 C CA . LEU B 1 17 ? 2.266 9.461 74.243 1.00 34.43 14 LEU B CA 1
ATOM 1260 C C . LEU B 1 17 ? 3.018 10.670 73.671 1.00 35.82 14 LEU B C 1
ATOM 1261 O O . LEU B 1 17 ? 3.920 11.178 74.375 1.00 35.58 14 LEU B O 1
ATOM 1266 N N . THR B 1 18 ? 2.673 11.114 72.454 1.00 34.85 15 THR B N 1
ATOM 1267 C CA . THR B 1 18 ? 3.472 12.071 71.635 1.00 34.37 15 THR B CA 1
ATOM 1268 C C . THR B 1 18 ? 3.806 13.352 72.412 1.00 34.71 15 THR B C 1
ATOM 1269 O O . THR B 1 18 ? 4.929 13.852 72.317 1.00 28.81 15 THR B O 1
ATOM 1273 N N . PRO B 1 19 ? 2.875 13.965 73.179 1.00 31.98 16 PRO B N 1
ATOM 1274 C CA . PRO B 1 19 ? 3.190 15.226 73.841 1.00 33.38 16 PRO B CA 1
ATOM 1275 C C . PRO B 1 19 ? 4.002 15.110 75.144 1.00 32.08 16 PRO B C 1
ATOM 1276 O O . PRO B 1 19 ? 4.401 16.154 75.701 1.00 30.38 16 PRO B O 1
ATOM 1280 N N . PHE B 1 20 ? 4.275 13.890 75.609 1.00 27.88 17 PHE B N 1
ATOM 1281 C CA . PHE B 1 20 ? 4.997 13.681 76.887 1.00 27.85 17 PHE B CA 1
ATOM 1282 C C . PHE B 1 20 ? 6.400 14.281 76.745 1.00 28.45 17 PHE B C 1
ATOM 1283 O O . PHE B 1 20 ? 7.141 13.891 75.846 1.00 27.02 17 PHE B O 1
ATOM 1291 N N . CYS B 1 21 ? 6.750 15.225 77.618 1.00 29.78 18 CYS B N 1
ATOM 1292 C CA . CYS B 1 21 ? 8.115 15.805 77.712 1.00 30.32 18 CYS B CA 1
ATOM 1293 C C . CYS B 1 21 ? 8.496 15.936 79.189 1.00 30.71 18 CYS B C 1
ATOM 1294 O O . CYS B 1 21 ? 7.894 16.778 79.886 1.00 27.72 18 CYS B O 1
ATOM 1297 N N . CYS B 1 22 ? 9.465 15.139 79.650 1.00 30.16 19 CYS B N 1
ATOM 1298 C CA . CYS B 1 22 ? 10.013 15.211 81.029 1.00 30.27 19 CYS B CA 1
ATOM 1299 C C . CYS B 1 22 ? 11.347 15.972 81.060 1.00 30.96 19 CYS B C 1
ATOM 1300 O O . CYS B 1 22 ? 11.874 16.137 82.172 1.00 33.10 19 CYS B O 1
ATOM 1303 N N . GLY B 1 23 ? 11.892 16.375 79.900 1.00 31.39 20 GLY B N 1
ATOM 1304 C CA . GLY B 1 23 ? 13.187 17.082 79.808 1.00 33.14 20 GLY B CA 1
ATOM 1305 C C . GLY B 1 23 ? 14.388 16.165 79.574 1.00 34.33 20 GLY B C 1
ATOM 1306 O O . GLY B 1 23 ? 15.494 16.690 79.336 1.00 31.79 20 GLY B O 1
ATOM 1307 N N . VAL B 1 24 ? 14.223 14.841 79.646 1.00 33.87 21 VAL B N 1
ATOM 1308 C CA . VAL B 1 24 ? 15.298 13.872 79.262 1.00 32.34 21 VAL B CA 1
ATOM 1309 C C . VAL B 1 24 ? 14.817 13.139 78.005 1.00 32.68 21 VAL B C 1
ATOM 1310 O O . VAL B 1 24 ? 13.866 12.326 78.091 1.00 28.07 21 VAL B O 1
ATOM 1314 N N . ASP B 1 25 ? 15.417 13.491 76.869 1.00 31.72 22 ASP B N 1
ATOM 1315 C CA . ASP B 1 25 ? 15.013 13.027 75.518 1.00 35.06 22 ASP B CA 1
ATOM 1316 C C . ASP B 1 25 ? 14.836 11.504 75.524 1.00 34.39 22 ASP B C 1
ATOM 1317 O O . ASP B 1 25 ? 13.770 11.048 75.097 1.00 32.35 22 ASP B O 1
ATOM 1322 N N . SER B 1 26 ? 15.847 10.761 75.995 1.00 31.62 23 SER B N 1
ATOM 1323 C CA . SER B 1 26 ? 15.935 9.281 75.889 1.00 33.33 23 SER B CA 1
ATOM 1324 C C . SER B 1 26 ? 14.751 8.651 76.625 1.00 31.12 23 SER B C 1
ATOM 1325 O O . SER B 1 26 ? 14.228 7.625 76.161 1.00 33.15 23 SER B O 1
ATOM 1328 N N . ILE B 1 27 ? 14.350 9.259 77.738 1.00 29.64 24 ILE B N 1
ATOM 1329 C CA . ILE B 1 27 ? 13.226 8.780 78.590 1.00 30.60 24 ILE B CA 1
ATOM 1330 C C . ILE B 1 27 ? 11.888 9.143 77.930 1.00 30.82 24 ILE B C 1
ATOM 1331 O O . ILE B 1 27 ? 10.977 8.294 77.966 1.00 30.93 24 ILE B O 1
ATOM 1336 N N . ASP B 1 28 ? 11.775 10.321 77.308 1.00 29.38 25 ASP B N 1
ATOM 1337 C CA . ASP B 1 28 ? 10.599 10.672 76.464 1.00 32.35 25 ASP B CA 1
ATOM 1338 C C . ASP B 1 28 ? 10.509 9.657 75.308 1.00 34.05 25 ASP B C 1
ATOM 1339 O O . ASP B 1 28 ? 9.420 9.083 75.110 1.00 31.31 25 ASP B O 1
ATOM 1344 N N . ASN B 1 29 ? 11.622 9.409 74.600 1.00 34.75 26 ASN B N 1
ATOM 1345 C CA . ASN B 1 29 ? 11.680 8.523 73.404 1.00 36.11 26 ASN B CA 1
ATOM 1346 C C . ASN B 1 29 ? 11.234 7.104 73.792 1.00 36.35 26 ASN B C 1
ATOM 1347 O O . ASN B 1 29 ? 10.436 6.510 73.054 1.00 34.47 26 ASN B O 1
ATOM 1352 N N . TRP B 1 30 ? 11.732 6.565 74.905 1.00 33.63 27 TRP B N 1
ATOM 1353 C CA . TRP B 1 30 ? 11.394 5.184 75.326 1.00 32.93 27 TRP B CA 1
ATOM 1354 C C . TRP B 1 30 ? 9.874 5.029 75.438 1.00 30.82 27 TRP B C 1
ATOM 1355 O O . TRP B 1 30 ? 9.334 3.970 75.002 1.00 27.50 27 TRP B O 1
ATOM 1366 N N . LEU B 1 31 ? 9.200 6.026 76.022 1.00 29.89 28 LEU B N 1
ATOM 1367 C CA . LEU B 1 31 ? 7.731 5.944 76.217 1.00 30.40 28 LEU B CA 1
ATOM 1368 C C . LEU B 1 31 ? 7.077 5.820 74.842 1.00 32.06 28 LEU B C 1
ATOM 1369 O O . LEU B 1 31 ? 6.254 4.921 74.666 1.00 31.14 28 LEU B O 1
ATOM 1374 N N . LYS B 1 32 ? 7.459 6.701 73.918 1.00 33.85 29 LYS B N 1
ATOM 1375 C CA . LYS B 1 32 ? 6.848 6.846 72.568 1.00 35.59 29 LYS B CA 1
ATOM 1376 C C . LYS B 1 32 ? 7.253 5.685 71.650 1.00 34.95 29 LYS B C 1
ATOM 1377 O O . LYS B 1 32 ? 6.441 5.328 70.790 1.00 31.14 29 LYS B O 1
ATOM 1383 N N . GLN B 1 33 ? 8.441 5.102 71.822 1.00 37.94 30 GLN B N 1
ATOM 1384 C CA . GLN B 1 33 ? 9.015 4.165 70.822 1.00 41.25 30 GLN B CA 1
ATOM 1385 C C . GLN B 1 33 ? 8.996 2.713 71.311 1.00 39.39 30 GLN B C 1
ATOM 1386 O O . GLN B 1 33 ? 8.872 1.827 70.453 1.00 37.75 30 GLN B O 1
ATOM 1392 N N . ARG B 1 34 ? 9.109 2.465 72.618 1.00 37.70 31 ARG B N 1
ATOM 1393 C CA . ARG B 1 34 ? 9.417 1.109 73.145 1.00 38.28 31 ARG B CA 1
ATOM 1394 C C . ARG B 1 34 ? 8.386 0.623 74.167 1.00 36.76 31 ARG B C 1
ATOM 1395 O O . ARG B 1 34 ? 8.278 -0.603 74.321 1.00 34.81 31 ARG B O 1
ATOM 1403 N N . ALA B 1 35 ? 7.645 1.521 74.828 1.00 36.32 32 ALA B N 1
ATOM 1404 C CA . ALA B 1 35 ? 6.824 1.176 76.014 1.00 33.67 32 ALA B CA 1
ATOM 1405 C C . ALA B 1 35 ? 5.670 0.259 75.606 1.00 33.05 32 ALA B C 1
ATOM 1406 O O . ALA B 1 35 ? 5.434 -0.745 76.315 1.00 32.81 32 ALA B O 1
ATOM 1408 N N . MET B 1 36 ? 4.952 0.590 74.534 1.00 32.98 33 MET B N 1
ATOM 1409 C CA . MET B 1 36 ? 3.776 -0.221 74.110 1.00 37.62 33 MET B CA 1
ATOM 1410 C C . MET B 1 36 ? 4.248 -1.619 73.679 1.00 35.87 33 MET B C 1
ATOM 1411 O O . MET B 1 36 ? 3.617 -2.609 74.092 1.00 37.41 33 MET B O 1
ATOM 1416 N N . LYS B 1 37 ? 5.353 -1.698 72.936 1.00 37.23 34 LYS B N 1
ATOM 1417 C CA . LYS B 1 37 ? 5.985 -2.980 72.524 1.00 42.03 34 LYS B CA 1
ATOM 1418 C C . LYS B 1 37 ? 6.379 -3.785 73.764 1.00 41.63 34 LYS B C 1
ATOM 1419 O O . LYS B 1 37 ? 6.050 -4.980 73.793 1.00 46.58 34 LYS B O 1
ATOM 1425 N N . ASN B 1 38 ? 7.050 -3.170 74.742 1.00 40.16 35 ASN B N 1
ATOM 1426 C CA . ASN B 1 38 ? 7.409 -3.828 76.030 1.00 40.72 35 ASN B CA 1
ATOM 1427 C C . ASN B 1 38 ? 6.140 -4.352 76.706 1.00 36.46 35 ASN B C 1
ATOM 1428 O O . ASN B 1 38 ? 6.156 -5.482 77.231 1.00 36.77 35 ASN B O 1
ATOM 1433 N N . GLN B 1 39 ? 5.077 -3.553 76.698 1.00 35.71 36 GLN B N 1
ATOM 1434 C CA . GLN B 1 39 ? 3.824 -3.843 77.445 1.00 37.22 36 GLN B CA 1
ATOM 1435 C C . GLN B 1 39 ? 3.219 -5.146 76.903 1.00 38.08 36 GLN B C 1
ATOM 1436 O O . GLN B 1 39 ? 2.703 -5.949 77.702 1.00 36.04 36 GLN B O 1
ATOM 1442 N N . THR B 1 40 ? 3.295 -5.359 75.587 1.00 42.01 37 THR B N 1
ATOM 1443 C CA . THR B 1 40 ? 2.600 -6.481 74.897 1.00 45.65 37 THR B CA 1
ATOM 1444 C C . THR B 1 40 ? 3.476 -7.736 74.968 1.00 43.49 37 THR B C 1
ATOM 1445 O O . THR B 1 40 ? 2.904 -8.817 75.179 1.00 40.43 37 THR B O 1
ATOM 1449 N N . THR B 1 41 ? 4.802 -7.601 74.846 1.00 46.27 38 THR B N 1
ATOM 1450 C CA . THR B 1 41 ? 5.759 -8.746 74.880 1.00 47.06 38 THR B CA 1
ATOM 1451 C C . THR B 1 41 ? 5.988 -9.200 76.327 1.00 48.88 38 THR B C 1
ATOM 1452 O O . THR B 1 41 ? 6.508 -10.317 76.498 1.00 49.64 38 THR B O 1
ATOM 1456 N N . GLY B 1 42 ? 5.648 -8.365 77.318 1.00 48.03 39 GLY B N 1
ATOM 1457 C CA . GLY B 1 42 ? 5.796 -8.700 78.751 1.00 43.18 39 GLY B CA 1
ATOM 1458 C C . GLY B 1 42 ? 7.222 -8.516 79.258 1.00 40.85 39 GLY B C 1
ATOM 1459 O O . GLY B 1 42 ? 7.540 -9.082 80.321 1.00 42.68 39 GLY B O 1
ATOM 1460 N N . ALA B 1 43 ? 8.060 -7.749 78.554 1.00 39.03 40 ALA B N 1
ATOM 1461 C CA . ALA B 1 43 ? 9.441 -7.425 78.979 1.00 40.80 40 ALA B CA 1
ATOM 1462 C C . ALA B 1 43 ? 9.395 -6.655 80.308 1.00 43.93 40 ALA B C 1
ATOM 1463 O O . ALA B 1 43 ? 10.205 -6.955 81.200 1.00 47.94 40 ALA B O 1
ATOM 1465 N N . SER B 1 44 ? 8.474 -5.700 80.437 1.00 41.70 41 SER B N 1
ATOM 1466 C CA . SER B 1 44 ? 8.261 -4.893 81.670 1.00 40.36 41 SER B CA 1
ATOM 1467 C C . SER B 1 44 ? 6.787 -4.510 81.744 1.00 36.17 41 SER B C 1
ATOM 1468 O O . SER B 1 44 ? 6.080 -4.684 80.739 1.00 45.20 41 SER B O 1
ATOM 1471 N N . ARG B 1 45 ? 6.352 -3.998 82.880 1.00 27.72 42 ARG B N 1
ATOM 1472 C CA . ARG B 1 45 ? 4.973 -3.499 83.051 1.00 28.04 42 ARG B CA 1
ATOM 1473 C C . ARG B 1 45 ? 5.050 -1.989 83.288 1.00 25.52 42 ARG B C 1
ATOM 1474 O O . ARG B 1 45 ? 5.763 -1.572 84.215 1.00 22.74 42 ARG B O 1
ATOM 1482 N N . THR B 1 46 ? 4.360 -1.210 82.450 1.00 23.84 43 THR B N 1
ATOM 1483 C CA . THR B 1 46 ? 4.385 0.270 82.501 1.00 25.34 43 THR B CA 1
ATOM 1484 C C . THR B 1 46 ? 3.038 0.767 82.994 1.00 23.95 43 THR B C 1
ATOM 1485 O O . THR B 1 46 ? 1.988 0.219 82.577 1.00 23.75 43 THR B O 1
ATOM 1489 N N . PHE B 1 47 ? 3.096 1.757 83.873 1.00 25.14 44 PHE B N 1
ATOM 1490 C CA . PHE B 1 47 ? 1.924 2.379 84.534 1.00 25.78 44 PHE B CA 1
ATOM 1491 C C . PHE B 1 47 ? 1.946 3.867 84.193 1.00 27.37 44 PHE B C 1
ATOM 1492 O O . PHE B 1 47 ? 3.049 4.467 84.155 1.00 24.95 44 PHE B O 1
ATOM 1500 N N . VAL B 1 48 ? 0.778 4.420 83.864 1.00 26.61 45 VAL B N 1
ATOM 1501 C CA . VAL B 1 48 ? 0.663 5.820 83.391 1.00 28.41 45 VAL B CA 1
ATOM 1502 C C . VAL B 1 48 ? -0.397 6.529 84.214 1.00 29.77 45 VAL B C 1
ATOM 1503 O O . VAL B 1 48 ? -1.407 5.884 84.600 1.00 29.83 45 VAL B O 1
ATOM 1507 N N . CYS B 1 49 ? -0.129 7.804 84.475 1.00 28.55 46 CYS B N 1
ATOM 1508 C CA . CYS B 1 49 ? -1.136 8.819 84.864 1.00 33.21 46 CYS B CA 1
ATOM 1509 C C . CYS B 1 49 ? -1.533 9.635 83.640 1.00 35.10 46 CYS B C 1
ATOM 1510 O O . CYS B 1 49 ? -0.636 9.994 82.839 1.00 34.74 46 CYS B O 1
ATOM 1513 N N . CYS B 1 50 ? -2.823 9.944 83.537 1.00 36.02 47 CYS B N 1
ATOM 1514 C CA . CYS B 1 50 ? -3.405 10.699 82.405 1.00 39.09 47 CYS B CA 1
ATOM 1515 C C . CYS B 1 50 ? -4.057 11.984 82.904 1.00 38.16 47 CYS B C 1
ATOM 1516 O O . CYS B 1 50 ? -4.444 12.051 84.079 1.00 34.45 47 CYS B O 1
ATOM 1519 N N . GLY B 1 51 ? -4.128 12.967 82.010 1.00 41.95 48 GLY B N 1
ATOM 1520 C CA . GLY B 1 51 ? -4.877 14.215 82.203 1.00 45.73 48 GLY B CA 1
ATOM 1521 C C . GLY B 1 51 ? -6.238 14.128 81.537 1.00 50.55 48 GLY B C 1
ATOM 1522 O O . GLY B 1 51 ? -6.805 13.011 81.465 1.00 51.62 48 GLY B O 1
ATOM 1523 N N . SER B 1 52 ? -6.720 15.263 81.030 1.00 51.52 49 SER B N 1
ATOM 1524 C CA . SER B 1 52 ? -8.137 15.490 80.650 1.00 54.00 49 SER B CA 1
ATOM 1525 C C . SER B 1 52 ? -8.497 14.620 79.444 1.00 55.42 49 SER B C 1
ATOM 1526 O O . SER B 1 52 ? -9.662 14.193 79.372 1.00 58.77 49 SER B O 1
ATOM 1529 N N . ASP B 1 53 ? -7.526 14.325 78.570 1.00 57.38 50 ASP B N 1
ATOM 1530 C CA . ASP B 1 53 ? -7.782 13.721 77.236 1.00 56.92 50 ASP B CA 1
ATOM 1531 C C . ASP B 1 53 ? -6.911 12.479 77.003 1.00 49.21 50 ASP B C 1
ATOM 1532 O O . ASP B 1 53 ? -6.368 12.344 75.891 1.00 48.20 50 ASP B O 1
ATOM 1537 N N . SER B 1 54 ? -6.797 11.590 77.992 1.00 45.70 51 SER B N 1
ATOM 1538 C CA . SER B 1 54 ? -6.094 10.279 77.863 1.00 42.36 51 SER B CA 1
ATOM 1539 C C . SER B 1 54 ? -4.617 10.497 77.471 1.00 36.95 51 SER B C 1
ATOM 1540 O O . SER B 1 54 ? -3.964 9.541 77.011 1.00 39.20 51 SER B O 1
ATOM 1543 N N . ASN B 1 55 ? -4.107 11.715 77.688 1.00 32.41 52 ASN B N 1
ATOM 1544 C CA . ASN B 1 55 ? -2.692 12.131 77.499 1.00 28.86 52 ASN B CA 1
ATOM 1545 C C . ASN B 1 55 ? -1.893 11.724 78.739 1.00 27.52 52 ASN B C 1
ATOM 1546 O O . ASN B 1 55 ? -2.262 12.123 79.851 1.00 31.54 52 ASN B O 1
ATOM 1551 N N . VAL B 1 56 ? -0.827 10.962 78.561 1.00 26.27 53 VAL B N 1
ATOM 1552 C CA . VAL B 1 56 ? 0.044 10.513 79.682 1.00 25.26 53 VAL B CA 1
ATOM 1553 C C . VAL B 1 56 ? 0.805 11.729 80.221 1.00 24.40 53 VAL B C 1
ATOM 1554 O O . VAL B 1 56 ? 1.532 12.400 79.452 1.00 23.11 53 VAL B O 1
ATOM 1558 N N . LEU B 1 57 ? 0.619 12.008 81.505 1.00 25.92 54 LEU B N 1
ATOM 1559 C CA . LEU B 1 57 ? 1.308 13.099 82.230 1.00 26.73 54 LEU B CA 1
ATOM 1560 C C . LEU B 1 57 ? 2.466 12.522 83.045 1.00 26.83 54 LEU B C 1
ATOM 1561 O O . LEU B 1 57 ? 3.293 13.311 83.518 1.00 29.87 54 LEU B O 1
ATOM 1566 N N . ALA B 1 58 ? 2.548 11.204 83.190 1.00 25.70 55 ALA B N 1
ATOM 1567 C CA . ALA B 1 58 ? 3.574 10.583 84.059 1.00 26.37 55 ALA B CA 1
ATOM 1568 C C . ALA B 1 58 ? 3.562 9.080 83.849 1.00 24.32 55 ALA B C 1
ATOM 1569 O O . ALA B 1 58 ? 2.496 8.523 83.535 1.00 23.73 55 ALA B O 1
ATOM 1571 N N . TYR B 1 59 ? 4.705 8.448 84.062 1.00 23.59 56 TYR B N 1
ATOM 1572 C CA . TYR B 1 59 ? 4.812 6.982 83.923 1.00 23.96 56 TYR B CA 1
ATOM 1573 C C . TYR B 1 59 ? 5.988 6.444 84.721 1.00 23.44 56 TYR B C 1
ATOM 1574 O O . TYR B 1 59 ? 6.932 7.181 85.040 1.00 22.57 56 TYR B O 1
ATOM 1583 N N . TYR B 1 60 ? 5.892 5.154 85.008 1.00 23.90 57 TYR B N 1
ATOM 1584 C CA . TYR B 1 60 ? 7.007 4.336 85.512 1.00 23.84 57 TYR B CA 1
ATOM 1585 C C . TYR B 1 60 ? 6.799 2.891 85.068 1.00 22.70 57 TYR B C 1
ATOM 1586 O O . TYR B 1 60 ? 5.668 2.512 84.790 1.00 22.23 57 TYR B O 1
ATOM 1595 N N . SER B 1 61 ? 7.885 2.131 85.018 1.00 22.01 58 SER B N 1
ATOM 1596 C CA . SER B 1 61 ? 7.898 0.696 84.646 1.00 22.11 58 SER B CA 1
ATOM 1597 C C . SER B 1 61 ? 8.412 -0.114 85.834 1.00 22.27 58 SER B C 1
ATOM 1598 O O . SER B 1 61 ? 9.325 0.367 86.533 1.00 23.04 58 SER B O 1
ATOM 1601 N N . LEU B 1 62 ? 7.846 -1.295 86.041 1.00 21.45 59 LEU B N 1
ATOM 1602 C CA . LEU B 1 62 ? 8.393 -2.305 86.964 1.00 22.73 59 LEU B CA 1
ATOM 1603 C C . LEU B 1 62 ? 8.724 -3.555 86.160 1.00 23.70 59 LEU B C 1
ATOM 1604 O O . LEU B 1 62 ? 7.979 -3.866 85.200 1.00 25.20 59 LEU B O 1
ATOM 1609 N N . ALA B 1 63 ? 9.781 -4.242 86.562 1.00 25.20 60 ALA B N 1
ATOM 1610 C CA . ALA B 1 63 ? 10.143 -5.580 86.047 1.00 29.93 60 ALA B CA 1
ATOM 1611 C C . ALA B 1 63 ? 10.712 -6.423 87.191 1.00 30.28 60 ALA B C 1
ATOM 1612 O O . ALA B 1 63 ? 11.291 -5.851 88.131 1.00 28.52 60 ALA B O 1
ATOM 1614 N N . SER B 1 64 ? 10.507 -7.735 87.112 1.00 33.67 61 SER B N 1
ATOM 1615 C CA . SER B 1 64 ? 11.055 -8.739 88.056 1.00 31.21 61 SER B CA 1
ATOM 1616 C C . SER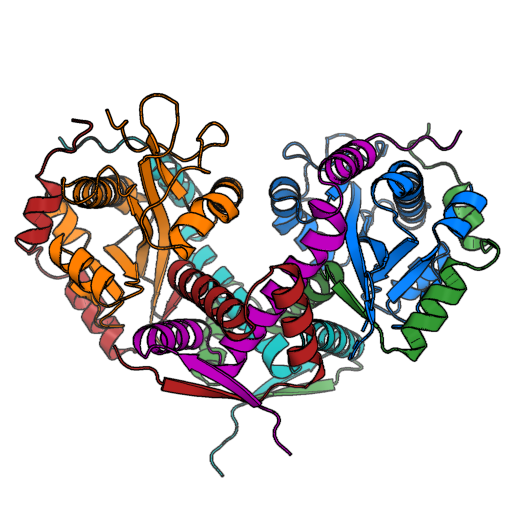 B 1 64 ? 12.488 -9.056 87.627 1.00 32.69 61 SER B C 1
ATOM 1617 O O . SER B 1 64 ? 12.774 -9.136 86.427 1.00 31.67 61 SER B O 1
ATOM 1620 N N . SER B 1 65 ? 13.385 -9.122 88.592 1.00 30.51 62 SER B N 1
ATOM 1621 C CA . SER B 1 65 ? 14.819 -9.368 88.357 1.00 30.71 62 SER B CA 1
ATOM 1622 C C . SER B 1 65 ? 15.311 -10.157 89.565 1.00 28.93 62 SER B C 1
ATOM 1623 O O . SER B 1 65 ? 14.488 -10.425 90.448 1.00 31.19 62 SER B O 1
ATOM 1626 N N . ALA B 1 66 ? 16.562 -10.589 89.571 1.00 29.17 63 ALA B N 1
ATOM 1627 C CA . ALA B 1 66 ? 17.140 -11.349 90.701 1.00 28.81 63 ALA B CA 1
ATOM 1628 C C . ALA B 1 66 ? 18.603 -10.952 90.881 1.00 30.58 63 ALA B C 1
ATOM 1629 O O . ALA B 1 66 ? 19.288 -10.677 89.860 1.00 28.28 63 ALA B O 1
ATOM 1631 N N . VAL B 1 67 ? 19.040 -10.888 92.139 1.00 28.20 64 VAL B N 1
ATOM 1632 C CA . VAL B 1 67 ? 20.467 -10.633 92.477 1.00 30.91 64 VAL B CA 1
ATOM 1633 C C . VAL B 1 67 ? 21.123 -11.974 92.848 1.00 33.21 64 VAL B C 1
ATOM 1634 O O . VAL B 1 67 ? 20.465 -12.840 93.464 1.00 32.63 64 VAL B O 1
ATOM 1638 N N . THR B 1 68 ? 22.373 -12.147 92.439 1.00 35.17 65 THR B N 1
ATOM 1639 C CA . THR B 1 68 ? 23.168 -13.356 92.735 1.00 40.73 65 THR B CA 1
ATOM 1640 C C . THR B 1 68 ? 24.649 -12.988 92.776 1.00 42.91 65 THR B C 1
ATOM 1641 O O . THR B 1 68 ? 24.975 -11.815 92.494 1.00 46.90 65 THR B O 1
ATOM 1645 N N . THR B 1 69 ? 25.488 -13.972 93.115 1.00 45.91 66 THR B N 1
ATOM 1646 C CA . THR B 1 69 ? 26.959 -13.844 93.285 1.00 48.93 66 THR B CA 1
ATOM 1647 C C . THR B 1 69 ? 27.681 -14.952 92.509 1.00 52.19 66 THR B C 1
ATOM 1648 O O . THR B 1 69 ? 27.012 -15.890 92.068 1.00 48.89 66 THR B O 1
ATOM 1652 N N . ASN B 1 70 ? 29.011 -14.843 92.392 1.00 62.21 67 ASN B N 1
ATOM 1653 C CA . ASN B 1 70 ? 29.939 -15.802 91.724 1.00 67.72 67 ASN B CA 1
ATOM 1654 C C . ASN B 1 70 ? 29.877 -15.593 90.209 1.00 70.82 67 ASN B C 1
ATOM 1655 O O . ASN B 1 70 ? 30.613 -14.716 89.744 1.00 75.52 67 ASN B O 1
ATOM 1660 N N . MET B 1 80 ? 27.212 -21.011 94.121 1.00 89.83 77 MET B N 1
ATOM 1661 C CA . MET B 1 80 ? 26.006 -20.667 93.315 1.00 85.37 77 MET B CA 1
ATOM 1662 C C . MET B 1 80 ? 24.769 -20.667 94.216 1.00 79.04 77 MET B C 1
ATOM 1663 O O . MET B 1 80 ? 23.944 -21.575 94.145 1.00 67.83 77 MET B O 1
ATOM 1668 N N . PRO B 1 81 ? 24.598 -19.654 95.100 1.00 77.81 78 PRO B N 1
ATOM 1669 C CA . PRO B 1 81 ? 23.385 -19.526 95.911 1.00 76.30 78 PRO B CA 1
ATOM 1670 C C . PRO B 1 81 ? 22.157 -19.154 95.061 1.00 71.20 78 PRO B C 1
ATOM 1671 O O . PRO B 1 81 ? 22.319 -18.573 93.988 1.00 67.27 78 PRO B O 1
ATOM 1675 N N . ASP B 1 82 ? 20.961 -19.493 95.558 1.00 66.37 79 ASP B N 1
ATOM 1676 C CA . ASP B 1 82 ? 19.664 -19.166 94.907 1.00 65.56 79 ASP B CA 1
ATOM 1677 C C . ASP B 1 82 ? 19.563 -17.648 94.782 1.00 52.31 79 ASP B C 1
ATOM 1678 O O . ASP B 1 82 ? 19.687 -16.936 95.776 1.00 50.57 79 ASP B O 1
ATOM 1683 N N . PRO B 1 83 ? 19.380 -17.110 93.560 1.00 43.10 80 PRO B N 1
ATOM 1684 C CA . PRO B 1 83 ? 19.284 -15.664 93.369 1.00 41.78 80 PRO B CA 1
ATOM 1685 C C . PRO B 1 83 ? 18.100 -15.085 94.155 1.00 35.86 80 PRO B C 1
ATOM 1686 O O . PRO B 1 83 ? 17.137 -15.785 94.353 1.00 34.99 80 PRO B O 1
ATOM 1690 N N . ILE B 1 84 ? 18.219 -13.841 94.609 1.00 31.27 81 ILE B N 1
ATOM 1691 C CA . ILE B 1 84 ? 17.151 -13.140 95.377 1.00 31.56 81 ILE B CA 1
ATOM 1692 C C . ILE B 1 84 ? 16.247 -12.412 94.389 1.00 30.34 81 ILE B C 1
ATOM 1693 O O . ILE B 1 84 ? 16.697 -11.500 93.712 1.00 28.96 81 ILE B O 1
ATOM 1698 N N . PRO B 1 85 ? 14.952 -12.763 94.290 1.00 30.61 82 PRO B N 1
ATOM 1699 C CA . PRO B 1 85 ? 14.018 -11.990 93.476 1.00 30.49 82 PRO B CA 1
ATOM 1700 C C . PRO B 1 85 ? 13.907 -10.542 93.984 1.00 29.45 82 PRO B C 1
ATOM 1701 O O . PRO B 1 85 ? 13.784 -10.296 95.197 1.00 27.94 82 PRO B O 1
ATOM 1705 N N . VAL B 1 86 ? 13.951 -9.605 93.043 1.00 26.84 83 VAL B N 1
ATOM 1706 C CA . VAL B 1 86 ? 13.710 -8.158 93.309 1.00 26.21 83 VAL B CA 1
ATOM 1707 C C . VAL B 1 86 ? 12.786 -7.632 92.222 1.00 25.32 83 VAL B C 1
ATOM 1708 O O . VAL B 1 86 ? 12.723 -8.244 91.130 1.00 24.35 83 VAL B O 1
ATOM 1712 N N . VAL B 1 87 ? 12.088 -6.545 92.514 1.00 24.84 84 VAL B N 1
ATOM 1713 C CA . VAL B 1 87 ? 11.403 -5.721 91.481 1.00 24.48 84 VAL B CA 1
ATOM 1714 C C . VAL B 1 87 ? 12.368 -4.600 91.101 1.00 24.09 84 VAL B C 1
ATOM 1715 O O . VAL B 1 87 ? 12.889 -3.917 92.003 1.00 23.49 84 VAL B O 1
ATOM 1719 N N . VAL B 1 88 ? 12.624 -4.429 89.814 1.00 21.82 85 VAL B N 1
ATOM 1720 C CA . VAL B 1 88 ? 13.399 -3.261 89.326 1.00 21.28 85 VAL B CA 1
ATOM 1721 C C . VAL B 1 88 ? 12.420 -2.185 88.859 1.00 22.96 85 VAL B C 1
ATOM 1722 O O . VAL B 1 88 ? 11.568 -2.433 87.950 1.00 21.23 85 VAL B O 1
ATOM 1726 N N . LEU B 1 89 ? 12.535 -1.028 89.496 1.00 23.27 86 LEU B N 1
ATOM 1727 C CA . LEU B 1 89 ? 11.928 0.225 89.040 1.00 24.62 86 LEU B CA 1
ATOM 1728 C C . LEU B 1 89 ? 12.766 0.723 87.871 1.00 25.83 86 LEU B C 1
ATOM 1729 O O . LEU B 1 89 ? 13.930 1.073 88.089 1.00 25.32 86 LEU B O 1
ATOM 1734 N N . GLY B 1 90 ? 12.178 0.748 86.677 1.00 26.67 87 GLY B N 1
ATOM 1735 C CA . GLY B 1 90 ? 12.871 1.165 85.451 1.00 25.53 87 GLY B CA 1
ATOM 1736 C C . GLY B 1 90 ? 12.789 2.665 85.300 1.00 26.77 87 GLY B C 1
ATOM 1737 O O . GLY B 1 90 ? 13.042 3.386 86.285 1.00 27.87 87 GLY B O 1
ATOM 1738 N N . ARG B 1 91 ? 12.364 3.125 84.129 1.00 25.17 88 ARG B N 1
ATOM 1739 C CA . ARG B 1 91 ? 12.245 4.565 83.843 1.00 25.55 88 ARG B CA 1
ATOM 1740 C C . ARG B 1 91 ? 11.051 5.078 84.635 1.00 25.69 88 ARG B C 1
ATOM 1741 O O . ARG B 1 91 ? 10.098 4.295 84.890 1.00 28.04 88 ARG B O 1
ATOM 1749 N N . LEU B 1 92 ? 11.187 6.298 85.126 1.00 24.69 89 LEU B N 1
ATOM 1750 C CA . LEU B 1 92 ? 10.139 7.043 85.846 1.00 25.04 89 LEU B CA 1
ATOM 1751 C C . LEU B 1 92 ? 10.262 8.494 85.391 1.00 25.34 89 LEU B C 1
ATOM 1752 O O . LEU B 1 92 ? 11.400 9.031 85.393 1.00 25.13 89 LEU B O 1
ATOM 1757 N N . ALA B 1 93 ? 9.154 9.112 85.005 1.00 25.43 90 ALA B N 1
ATOM 1758 C CA . ALA B 1 93 ? 9.185 10.495 84.482 1.00 26.18 90 ALA B CA 1
ATOM 1759 C C . ALA B 1 93 ? 7.825 11.171 84.619 1.00 23.83 90 ALA B C 1
ATOM 1760 O O . ALA B 1 93 ? 6.786 10.505 84.601 1.00 25.38 90 ALA B O 1
ATOM 1762 N N . VAL B 1 94 ? 7.877 12.480 84.770 1.00 25.48 91 VAL B N 1
ATOM 1763 C CA . VAL B 1 94 ? 6.706 13.379 84.935 1.00 24.57 91 VAL B CA 1
ATOM 1764 C C . VAL B 1 94 ? 6.811 14.459 83.861 1.00 25.03 91 VAL B C 1
ATOM 1765 O O . VAL B 1 94 ? 7.921 15.029 83.674 1.00 24.15 91 VAL B O 1
ATOM 1769 N N . ASP B 1 95 ? 5.703 14.745 83.177 1.00 25.60 92 ASP B N 1
ATOM 1770 C CA . ASP B 1 95 ? 5.604 15.932 82.287 1.00 25.47 92 ASP B CA 1
ATOM 1771 C C . ASP B 1 95 ? 6.104 17.167 83.056 1.00 24.37 92 ASP B C 1
ATOM 1772 O O . ASP B 1 95 ? 5.747 17.348 84.255 1.00 23.94 92 ASP B O 1
ATOM 1777 N N . LYS B 1 96 ? 6.932 17.970 82.404 1.00 26.17 93 LYS B N 1
ATOM 1778 C CA . LYS B 1 96 ? 7.517 19.221 82.954 1.00 32.65 93 LYS B CA 1
ATOM 1779 C C . LYS B 1 96 ? 6.401 20.099 83.528 1.00 32.66 93 LYS B C 1
ATOM 1780 O O . LYS B 1 96 ? 6.666 20.812 84.496 1.00 41.13 93 LYS B O 1
ATOM 1786 N N . SER B 1 97 ? 5.188 20.017 82.982 1.00 32.01 94 SER B N 1
ATOM 1787 C CA . SER B 1 97 ? 4.024 20.804 83.454 1.00 31.79 94 SER B CA 1
ATOM 1788 C C . SER B 1 97 ? 3.775 20.536 84.939 1.00 30.85 94 SER B C 1
ATOM 1789 O O . SER B 1 97 ? 3.180 21.416 85.574 1.00 32.02 94 SER B O 1
ATOM 1792 N N . LEU B 1 98 ? 4.224 19.392 85.471 1.00 28.39 95 LEU B N 1
ATOM 1793 C CA . LEU B 1 98 ? 3.833 18.920 86.828 1.00 29.03 95 LEU B CA 1
ATOM 1794 C C . LEU B 1 98 ? 5.036 18.816 87.767 1.00 28.24 95 LEU B C 1
ATOM 1795 O O . LEU B 1 98 ? 4.846 18.301 88.878 1.00 29.07 95 LEU B O 1
ATOM 1800 N N . HIS B 1 99 ? 6.217 19.274 87.352 1.00 29.11 96 HIS B N 1
ATOM 1801 C CA . HIS B 1 99 ? 7.468 19.161 88.151 1.00 28.59 96 HIS B CA 1
ATOM 1802 C C . HIS B 1 99 ? 7.353 19.980 89.444 1.00 30.17 96 HIS B C 1
ATOM 1803 O O . HIS B 1 99 ? 6.651 21.007 89.434 1.00 29.30 96 HIS B O 1
ATOM 1810 N N . GLY B 1 100 ? 8.011 19.511 90.508 1.00 30.66 97 GLY B N 1
ATOM 1811 C CA . GLY B 1 100 ? 8.157 20.199 91.805 1.00 32.04 97 GLY B CA 1
ATOM 1812 C C . GLY B 1 100 ? 6.884 20.130 92.628 1.00 34.89 97 GLY B C 1
ATOM 1813 O O . GLY B 1 100 ? 6.652 21.056 93.406 1.00 37.00 97 GLY B O 1
ATOM 1814 N N . GLN B 1 101 ? 6.047 19.106 92.445 1.00 35.33 98 GLN B N 1
ATOM 1815 C CA . GLN B 1 101 ? 4.712 19.070 93.091 1.00 36.77 98 GLN B CA 1
ATOM 1816 C C . GLN B 1 101 ? 4.406 17.694 93.694 1.00 35.90 98 GLN B C 1
ATOM 1817 O O . GLN B 1 101 ? 3.238 17.448 93.948 1.00 35.48 98 GLN B O 1
ATOM 1823 N N . GLY B 1 102 ? 5.401 16.831 93.907 1.00 35.55 99 GLY B N 1
ATOM 1824 C CA . GLY B 1 102 ? 5.226 15.549 94.621 1.00 34.84 99 GLY B CA 1
ATOM 1825 C C . GLY B 1 102 ? 4.690 14.427 93.735 1.00 34.10 99 GLY B C 1
ATOM 1826 O O . GLY B 1 102 ? 4.346 13.354 94.272 1.00 33.31 99 GLY B O 1
ATOM 1827 N N . VAL B 1 103 ? 4.574 14.636 92.425 1.00 32.55 100 VAL B N 1
ATOM 1828 C CA . VAL B 1 103 ? 4.000 13.598 91.520 1.00 30.85 100 VAL B CA 1
ATOM 1829 C C . VAL B 1 103 ? 4.972 12.413 91.483 1.00 30.43 100 VAL B C 1
ATOM 1830 O O . VAL B 1 103 ? 4.508 11.264 91.668 1.00 32.16 100 VAL B O 1
ATOM 1834 N N . ALA B 1 104 ? 6.264 12.666 91.268 1.00 28.12 101 ALA B N 1
ATOM 1835 C CA . ALA B 1 104 ? 7.262 11.592 91.113 1.00 27.64 101 ALA B CA 1
ATOM 1836 C C . ALA B 1 104 ? 7.315 10.827 92.426 1.00 27.01 101 ALA B C 1
ATOM 1837 O O . ALA B 1 104 ? 7.256 9.602 92.390 1.00 27.95 101 ALA B O 1
ATOM 1839 N N . ARG B 1 105 ? 7.385 11.533 93.551 1.00 26.36 102 ARG B N 1
ATOM 1840 C CA . ARG B 1 105 ? 7.367 10.881 94.884 1.00 27.12 102 ARG B CA 1
ATOM 1841 C C . ARG B 1 105 ? 6.132 9.987 95.002 1.00 25.47 102 ARG B C 1
ATOM 1842 O O . ARG B 1 105 ? 6.268 8.906 95.547 1.00 27.66 102 ARG B O 1
ATOM 1850 N N . ALA B 1 106 ? 4.977 10.437 94.515 1.00 23.87 103 ALA B N 1
ATOM 1851 C CA . ALA B 1 106 ? 3.717 9.664 94.554 1.00 24.39 103 ALA B CA 1
ATOM 1852 C C . ALA B 1 106 ? 3.827 8.432 93.652 1.00 24.47 103 ALA B C 1
ATOM 1853 O O . ALA B 1 106 ? 3.186 7.425 93.988 1.00 22.05 103 ALA B O 1
ATOM 1855 N N . LEU B 1 107 ? 4.560 8.521 92.531 1.00 24.28 104 LEU B N 1
ATOM 1856 C CA . LEU B 1 107 ? 4.777 7.359 91.638 1.00 23.85 104 LEU B CA 1
ATOM 1857 C C . LEU B 1 107 ? 5.650 6.343 92.375 1.00 23.47 104 LEU B C 1
ATOM 1858 O O . LEU B 1 107 ? 5.363 5.144 92.275 1.00 24.65 104 LEU B O 1
ATOM 1863 N N . VAL B 1 108 ? 6.659 6.791 93.118 1.00 23.57 105 VAL B N 1
ATOM 1864 C CA . VAL B 1 108 ? 7.550 5.869 93.884 1.00 25.71 105 VAL B CA 1
ATOM 1865 C C . VAL B 1 108 ? 6.724 5.160 94.973 1.00 26.48 105 VAL B C 1
ATOM 1866 O O . VAL B 1 108 ? 6.854 3.930 95.127 1.00 26.64 105 VAL B O 1
ATOM 1870 N N . ARG B 1 109 ? 5.856 5.895 95.660 1.00 28.41 106 ARG B N 1
ATOM 1871 C CA . ARG B 1 109 ? 4.892 5.317 96.623 1.00 31.17 106 ARG B CA 1
ATOM 1872 C C . ARG B 1 109 ? 4.007 4.290 95.908 1.00 29.00 106 ARG B C 1
ATOM 1873 O O . ARG B 1 109 ? 3.788 3.216 96.461 1.00 29.47 106 ARG B O 1
ATOM 1881 N N . ASP B 1 110 ? 3.521 4.612 94.717 1.00 27.74 107 ASP B N 1
ATOM 1882 C CA . ASP B 1 110 ? 2.631 3.714 93.946 1.00 28.61 107 ASP B CA 1
ATOM 1883 C C . ASP B 1 110 ? 3.389 2.419 93.685 1.00 26.14 107 ASP B C 1
ATOM 1884 O O . ASP B 1 110 ? 2.834 1.341 93.920 1.00 26.54 107 ASP B O 1
ATOM 1889 N N . ALA B 1 111 ? 4.640 2.540 93.257 1.00 28.28 108 ALA B N 1
ATOM 1890 C CA . ALA B 1 111 ? 5.527 1.401 92.943 1.00 27.44 108 ALA B CA 1
ATOM 1891 C C . ALA B 1 111 ? 5.723 0.574 94.212 1.00 27.82 108 ALA B C 1
ATOM 1892 O O . ALA B 1 111 ? 5.634 -0.656 94.142 1.00 24.73 108 ALA B O 1
ATOM 1894 N N . GLY B 1 112 ? 5.970 1.244 95.339 1.00 28.43 109 GLY B N 1
ATOM 1895 C CA . GLY B 1 112 ? 6.259 0.570 96.615 1.00 27.46 109 GLY B CA 1
ATOM 1896 C C . GLY B 1 112 ? 5.064 -0.238 97.082 1.00 25.12 109 GLY B C 1
ATOM 1897 O O . GLY B 1 112 ? 5.251 -1.320 97.611 1.00 26.11 109 GLY B O 1
ATOM 1898 N N . LEU B 1 113 ? 3.869 0.292 96.908 1.00 26.91 110 LEU B N 1
ATOM 1899 C CA . LEU B 1 113 ? 2.616 -0.389 97.304 1.00 27.86 110 LEU B CA 1
ATOM 1900 C C . LEU B 1 113 ? 2.384 -1.599 96.396 1.00 27.23 110 LEU B C 1
ATOM 1901 O O . LEU B 1 113 ? 1.926 -2.619 96.901 1.00 27.19 110 LEU B O 1
ATOM 1906 N N . ARG B 1 114 ? 2.677 -1.489 95.105 1.00 27.24 111 ARG B N 1
ATOM 1907 C CA . ARG B 1 114 ? 2.628 -2.655 94.184 1.00 29.20 111 ARG B CA 1
ATOM 1908 C C . ARG B 1 114 ? 3.597 -3.724 94.692 1.00 30.33 111 ARG B C 1
ATOM 1909 O O . ARG B 1 114 ? 3.198 -4.904 94.813 1.00 32.07 111 ARG B O 1
ATOM 1917 N N . VAL B 1 115 ? 4.820 -3.318 95.017 1.00 29.33 112 VAL B N 1
ATOM 1918 C CA . VAL B 1 115 ? 5.866 -4.281 95.430 1.00 31.00 112 VAL B CA 1
ATOM 1919 C C . VAL B 1 115 ? 5.379 -5.017 96.684 1.00 32.91 112 VAL B C 1
ATOM 1920 O O . VAL B 1 115 ? 5.580 -6.249 96.762 1.00 34.22 112 VAL B O 1
ATOM 1924 N N . ILE B 1 116 ? 4.773 -4.308 97.630 1.00 32.43 113 ILE B N 1
ATOM 1925 C CA . ILE B 1 116 ? 4.256 -4.926 98.888 1.00 33.56 113 ILE B CA 1
ATOM 1926 C C . ILE B 1 116 ? 3.171 -5.948 98.533 1.00 35.99 113 ILE B C 1
ATOM 1927 O O . ILE B 1 116 ? 3.245 -7.084 99.030 1.00 39.63 113 ILE B O 1
ATOM 1932 N N . GLN B 1 117 ? 2.201 -5.564 97.702 1.00 36.71 114 GLN B N 1
ATOM 1933 C CA . GLN B 1 117 ? 0.997 -6.394 97.435 1.00 38.01 114 GLN B CA 1
ATOM 1934 C C . GLN B 1 117 ? 1.376 -7.631 96.601 1.00 34.13 114 GLN B C 1
ATOM 1935 O O . GLN B 1 117 ? 0.593 -8.563 96.645 1.00 31.71 114 GLN B O 1
ATOM 1941 N N . VAL B 1 118 ? 2.540 -7.672 95.928 1.00 30.87 115 VAL B N 1
ATOM 1942 C CA . VAL B 1 118 ? 2.955 -8.830 95.070 1.00 31.49 115 VAL B CA 1
ATOM 1943 C C . VAL B 1 118 ? 4.082 -9.648 95.723 1.00 32.73 115 VAL B C 1
ATOM 1944 O O . VAL B 1 118 ? 4.366 -10.744 95.205 1.00 30.57 115 VAL B O 1
ATOM 1948 N N . ALA B 1 119 ? 4.714 -9.144 96.784 1.00 32.59 116 ALA B N 1
ATOM 1949 C CA . ALA B 1 119 ? 6.035 -9.609 97.266 1.00 35.89 116 ALA B CA 1
ATOM 1950 C C . ALA B 1 119 ? 5.999 -11.108 97.583 1.00 37.12 116 ALA B C 1
ATOM 1951 O O . ALA B 1 119 ? 6.921 -11.808 97.159 1.00 34.99 116 ALA B O 1
ATOM 1953 N N . GLU B 1 120 ? 4.984 -11.580 98.303 1.00 40.99 117 GLU B N 1
ATOM 1954 C CA . GLU B 1 120 ? 4.951 -12.981 98.811 1.00 44.63 117 GLU B CA 1
ATOM 1955 C C . GLU B 1 120 ? 4.651 -13.972 97.677 1.00 41.45 117 GLU B C 1
ATOM 1956 O O . GLU B 1 120 ? 4.961 -15.128 97.876 1.00 44.79 117 GLU B O 1
ATOM 1962 N N . THR B 1 121 ? 4.122 -13.550 96.526 1.00 40.02 118 THR B N 1
ATOM 1963 C CA . THR B 1 121 ? 3.834 -14.468 95.387 1.00 38.68 118 THR B CA 1
ATOM 1964 C C . THR B 1 121 ? 5.099 -15.228 94.969 1.00 37.58 118 THR B C 1
ATOM 1965 O O . THR B 1 121 ? 5.017 -16.459 94.868 1.00 36.26 118 THR B O 1
ATOM 1969 N N . ILE B 1 122 ? 6.216 -14.538 94.725 1.00 34.75 119 ILE B N 1
ATOM 1970 C CA . ILE B 1 122 ? 7.475 -15.186 94.238 1.00 33.83 119 ILE B CA 1
ATOM 1971 C C . ILE B 1 122 ? 8.662 -14.821 95.136 1.00 34.44 119 ILE B C 1
ATOM 1972 O O . ILE B 1 122 ? 9.806 -15.106 94.736 1.00 34.97 119 ILE B O 1
ATOM 1977 N N . GLY B 1 123 ? 8.413 -14.209 96.295 1.00 34.38 120 GLY B N 1
ATOM 1978 C CA . GLY B 1 123 ? 9.461 -13.878 97.280 1.00 31.85 120 GLY B CA 1
ATOM 1979 C C . GLY B 1 123 ? 10.338 -12.710 96.839 1.00 31.30 120 GLY B C 1
ATOM 1980 O O . GLY B 1 123 ? 11.583 -12.817 96.956 1.00 29.50 120 GLY B O 1
ATOM 1981 N N . ILE B 1 124 ? 9.719 -11.613 96.412 1.00 25.69 121 ILE B N 1
ATOM 1982 C CA . ILE B 1 124 ? 10.417 -10.319 96.181 1.00 26.88 121 ILE B CA 1
ATOM 1983 C C . ILE B 1 124 ? 10.962 -9.862 97.536 1.00 26.15 121 ILE B C 1
ATOM 1984 O O . ILE B 1 124 ? 10.217 -9.883 98.495 1.00 25.57 121 ILE B O 1
ATOM 1989 N N . ARG B 1 125 ? 12.213 -9.449 97.612 1.00 25.84 122 ARG B N 1
ATOM 1990 C CA . ARG B 1 125 ? 12.832 -9.073 98.902 1.00 29.95 122 ARG B CA 1
ATOM 1991 C C . ARG B 1 125 ? 13.158 -7.585 98.908 1.00 31.91 122 ARG B C 1
ATOM 1992 O O . ARG B 1 125 ? 13.532 -7.067 99.973 1.00 33.63 122 ARG B O 1
ATOM 2000 N N . GLY B 1 126 ? 13.004 -6.920 97.767 1.00 29.48 123 GLY B N 1
ATOM 2001 C CA . GLY B 1 126 ? 13.219 -5.471 97.691 1.00 29.72 123 GLY B CA 1
ATOM 2002 C C . GLY B 1 126 ? 13.009 -4.904 96.299 1.00 27.45 123 GLY B C 1
ATOM 2003 O O . GLY B 1 126 ? 12.650 -5.632 95.364 1.00 26.99 123 GLY B O 1
ATOM 2004 N N . MET B 1 127 ? 13.210 -3.606 96.195 1.00 25.09 124 MET B N 1
ATOM 2005 C CA . MET B 1 127 ? 13.047 -2.844 94.951 1.00 26.39 124 MET B CA 1
ATOM 2006 C C . MET B 1 127 ? 14.381 -2.155 94.676 1.00 24.42 124 MET B C 1
ATOM 2007 O O . MET B 1 127 ? 14.992 -1.592 95.608 1.00 21.19 124 MET B O 1
ATOM 2012 N N . LEU B 1 128 ? 14.849 -2.274 93.449 1.00 25.25 125 LEU B N 1
ATOM 2013 C CA . LEU B 1 128 ? 16.097 -1.641 92.985 1.00 24.73 125 LEU B CA 1
ATOM 2014 C C . LEU B 1 128 ? 15.721 -0.615 91.927 1.00 26.32 125 LEU B C 1
ATOM 2015 O O . LEU B 1 128 ? 14.637 -0.737 91.286 1.00 23.50 125 LEU B O 1
ATOM 2020 N N . VAL B 1 129 ? 16.605 0.350 91.742 1.00 25.88 126 VAL B N 1
ATOM 2021 C CA . VAL B 1 129 ? 16.523 1.308 90.613 1.00 26.49 126 VAL B CA 1
ATOM 2022 C C . VAL B 1 129 ? 17.953 1.621 90.181 1.00 27.78 126 VAL B C 1
ATOM 2023 O O . VAL B 1 129 ? 18.825 1.711 91.045 1.00 28.87 126 VAL B O 1
ATOM 2027 N N . HIS B 1 130 ? 18.188 1.705 88.876 1.00 27.79 127 HIS B N 1
ATOM 2028 C CA . HIS B 1 130 ? 19.480 2.145 88.300 1.00 28.64 127 HIS B CA 1
ATOM 2029 C C . HIS B 1 130 ? 19.392 3.651 88.046 1.00 28.40 127 HIS B C 1
ATOM 2030 O O . HIS B 1 130 ? 18.746 4.030 87.067 1.00 29.65 127 HIS B O 1
ATOM 2037 N N . ALA B 1 131 ? 20.034 4.451 88.895 1.00 28.90 128 ALA B N 1
ATOM 2038 C CA . ALA B 1 131 ? 20.301 5.894 88.680 1.00 29.23 128 ALA B CA 1
ATOM 2039 C C . ALA B 1 131 ? 21.130 6.047 87.399 1.00 29.15 128 ALA B C 1
ATOM 2040 O O . ALA B 1 131 ? 22.239 5.469 87.324 1.00 28.81 128 ALA B O 1
ATOM 2042 N N . LEU B 1 132 ? 20.621 6.792 86.427 1.00 29.64 129 LEU B N 1
ATOM 2043 C CA . LEU B 1 132 ? 21.281 6.973 85.106 1.00 32.93 129 LEU B CA 1
ATOM 2044 C C . LEU B 1 132 ? 22.148 8.237 85.102 1.00 34.47 129 LEU B C 1
ATOM 2045 O O . LEU B 1 132 ? 22.943 8.385 84.170 1.00 38.20 129 LEU B O 1
ATOM 2050 N N . SER B 1 133 ? 22.036 9.081 86.128 1.00 38.63 130 SER B N 1
ATOM 2051 C CA . SER B 1 133 ? 22.855 10.306 86.313 1.00 40.37 130 SER B CA 1
ATOM 2052 C C . SER B 1 133 ? 22.934 10.661 87.801 1.00 47.75 130 SER B C 1
ATOM 2053 O O . SER B 1 133 ? 22.140 10.089 88.589 1.00 48.20 130 SER B O 1
ATOM 2056 N N . ASP B 1 134 ? 23.822 11.592 88.170 1.00 52.00 131 ASP B N 1
ATOM 2057 C CA . ASP B 1 134 ? 23.990 12.067 89.574 1.00 54.43 131 ASP B CA 1
ATOM 2058 C C . ASP B 1 134 ? 22.695 12.750 90.032 1.00 50.38 131 ASP B C 1
ATOM 2059 O O . ASP B 1 134 ? 22.344 12.604 91.226 1.00 48.80 131 ASP B O 1
ATOM 2064 N N . GLU B 1 135 ? 22.016 13.447 89.116 1.00 42.82 132 GLU B N 1
ATOM 2065 C CA . GLU B 1 135 ? 20.701 14.104 89.337 1.00 45.08 132 GLU B CA 1
ATOM 2066 C C . GLU B 1 135 ? 19.693 13.051 89.817 1.00 41.27 132 GLU B C 1
ATOM 2067 O O . GLU B 1 135 ? 19.052 13.274 90.864 1.00 44.03 132 GLU B O 1
ATOM 2073 N N . ALA B 1 136 ? 19.570 11.937 89.092 1.00 38.51 133 ALA B N 1
ATOM 2074 C CA . ALA B 1 136 ? 18.609 10.848 89.386 1.00 34.59 133 ALA B CA 1
ATOM 2075 C C . ALA B 1 136 ? 18.956 10.200 90.731 1.00 31.90 133 ALA B C 1
ATOM 2076 O O . ALA B 1 136 ? 18.030 9.931 91.493 1.00 29.27 133 ALA B O 1
ATOM 2078 N N . ARG B 1 137 ? 20.239 9.955 91.005 1.00 33.32 134 ARG B N 1
ATOM 2079 C CA . ARG B 1 137 ? 20.724 9.439 92.311 1.00 34.67 134 ARG B CA 1
ATOM 2080 C C . ARG B 1 137 ? 20.201 10.351 93.428 1.00 36.73 134 ARG B C 1
ATOM 2081 O O . ARG B 1 137 ? 19.596 9.831 94.395 1.00 32.22 134 ARG B O 1
ATOM 2089 N N . GLU B 1 138 ? 20.430 11.664 93.297 1.00 36.49 135 GLU B N 1
ATOM 2090 C CA . GLU B 1 138 ? 20.015 12.673 94.298 1.00 35.36 135 GLU B CA 1
ATOM 2091 C C . GLU B 1 138 ? 18.504 12.519 94.503 1.00 32.56 135 GLU B C 1
ATOM 2092 O O . GLU B 1 138 ? 18.091 12.315 95.639 1.00 29.36 135 GLU B O 1
ATOM 2098 N N . PHE B 1 139 ? 17.725 12.531 93.420 1.00 29.00 136 PHE B N 1
ATOM 2099 C CA . PHE B 1 139 ? 16.253 12.390 93.451 1.00 27.32 136 PHE B CA 1
ATOM 2100 C C . PHE B 1 139 ? 15.840 11.103 94.181 1.00 27.30 136 PHE B C 1
ATOM 2101 O O . PHE B 1 139 ? 14.894 11.129 95.017 1.00 26.71 136 PHE B O 1
ATOM 2109 N N . PHE B 1 140 ? 16.485 9.981 93.859 1.00 27.32 137 PHE B N 1
ATOM 2110 C CA . PHE B 1 140 ? 16.100 8.651 94.395 1.00 25.75 137 PHE B CA 1
ATOM 2111 C C . PHE B 1 140 ? 16.439 8.579 95.894 1.00 26.39 137 PHE B C 1
ATOM 2112 O O . PHE B 1 140 ? 15.623 8.037 96.668 1.00 23.47 137 PHE B O 1
ATOM 2120 N N . GLN B 1 141 ? 17.585 9.131 96.289 1.00 26.99 138 GLN B N 1
ATOM 2121 C CA . GLN B 1 141 ? 17.984 9.274 97.717 1.00 32.27 138 GLN B CA 1
ATOM 2122 C C . GLN B 1 141 ? 16.955 10.170 98.412 1.00 33.04 138 GLN B C 1
ATOM 2123 O O . GLN B 1 141 ? 16.546 9.834 99.530 1.00 34.78 138 GLN B O 1
ATOM 2129 N N . ARG B 1 142 ? 16.491 11.208 97.719 1.00 31.18 139 ARG B N 1
ATOM 2130 C CA . ARG B 1 142 ? 15.586 12.236 98.279 1.00 35.09 139 ARG B CA 1
ATOM 2131 C C . ARG B 1 142 ? 14.207 11.636 98.580 1.00 33.64 139 ARG B C 1
ATOM 2132 O O . ARG B 1 142 ? 13.542 12.162 99.468 1.00 33.17 139 ARG B O 1
ATOM 2140 N N . VAL B 1 143 ? 13.790 10.563 97.901 1.00 29.73 140 VAL B N 1
ATOM 2141 C CA . VAL B 1 143 ? 12.481 9.907 98.193 1.00 28.46 140 VAL B CA 1
ATOM 2142 C C . VAL B 1 143 ? 12.666 8.593 98.963 1.00 29.03 140 VAL B C 1
ATOM 2143 O O . VAL B 1 143 ? 11.654 7.901 99.158 1.00 30.41 140 VAL B O 1
ATOM 2147 N N . GLY B 1 144 ? 13.875 8.246 99.395 1.00 28.99 141 GLY B N 1
ATOM 2148 C CA . GLY B 1 144 ? 14.048 7.131 100.347 1.00 29.06 141 GLY B CA 1
ATOM 2149 C C . GLY B 1 144 ? 14.869 5.957 99.843 1.00 27.08 141 GLY B C 1
ATOM 2150 O O . GLY B 1 144 ? 15.100 5.082 100.650 1.00 27.79 141 GLY B O 1
ATOM 2151 N N . PHE B 1 145 ? 15.310 5.907 98.583 1.00 26.32 142 PHE B N 1
ATOM 2152 C CA . PHE B 1 145 ? 16.243 4.840 98.131 1.00 24.60 142 PHE B CA 1
ATOM 2153 C C . PHE B 1 145 ? 17.613 5.084 98.763 1.00 25.47 142 PHE B C 1
ATOM 2154 O O . PHE B 1 145 ? 17.931 6.249 99.050 1.00 22.75 142 PHE B O 1
ATOM 2162 N N . VAL B 1 146 ? 18.398 4.017 98.949 1.00 26.08 143 VAL B N 1
ATOM 2163 C CA . VAL B 1 146 ? 19.784 4.084 99.500 1.00 28.22 143 VAL B CA 1
ATOM 2164 C C . VAL B 1 146 ? 20.721 3.316 98.571 1.00 27.24 143 VAL B C 1
ATOM 2165 O O . VAL B 1 146 ? 20.307 2.368 97.922 1.00 25.04 143 VAL B O 1
ATOM 2169 N N . PRO B 1 147 ? 21.999 3.722 98.457 1.00 28.77 144 PRO B N 1
ATOM 2170 C CA . PRO B 1 147 ? 22.968 3.005 97.634 1.00 28.89 144 PRO B CA 1
ATOM 2171 C C . PRO B 1 147 ? 23.134 1.537 98.042 1.00 31.88 144 PRO B C 1
ATOM 2172 O O . PRO B 1 147 ? 23.190 1.245 99.237 1.00 28.54 144 PRO B O 1
ATOM 2176 N N . SER B 1 148 ? 23.187 0.649 97.043 1.00 31.00 145 SER B N 1
ATOM 2177 C CA . SER B 1 148 ? 23.435 -0.790 97.237 1.00 29.30 145 SER B CA 1
ATOM 2178 C C . SER B 1 148 ? 24.933 -0.984 97.391 1.00 29.56 145 SER B C 1
ATOM 2179 O O . SER B 1 148 ? 25.719 -0.165 96.969 1.00 30.67 145 SER B O 1
ATOM 2182 N N . PRO B 1 149 ? 25.362 -2.081 98.033 1.00 34.69 146 PRO B N 1
ATOM 2183 C CA . PRO B 1 149 ? 26.782 -2.405 98.119 1.00 37.75 146 PRO B CA 1
ATOM 2184 C C . PRO B 1 149 ? 27.351 -2.816 96.752 1.00 43.96 146 PRO B C 1
ATOM 2185 O O . PRO B 1 149 ? 28.522 -2.636 96.558 1.00 60.37 146 PRO B O 1
ATOM 2189 N N . MET B 1 150 ? 26.519 -3.334 95.845 1.00 42.78 147 MET B N 1
ATOM 2190 C CA . MET B 1 150 ? 26.933 -3.734 94.476 1.00 43.07 147 MET B CA 1
ATOM 2191 C C . MET B 1 150 ? 27.476 -2.524 93.719 1.00 44.47 147 MET B C 1
ATOM 2192 O O . MET B 1 150 ? 28.521 -2.671 93.066 1.00 47.76 147 MET B O 1
ATOM 2197 N N . ASP B 1 151 ? 26.765 -1.393 93.780 1.00 43.82 148 ASP B N 1
ATOM 2198 C CA . ASP B 1 151 ? 27.025 -0.198 92.942 1.00 42.33 148 ASP B CA 1
ATOM 2199 C C . ASP B 1 151 ? 26.412 0.997 93.647 1.00 40.09 148 ASP B C 1
ATOM 2200 O O . ASP B 1 151 ? 25.272 0.923 94.068 1.00 44.04 148 ASP B O 1
ATOM 2205 N N . PRO B 1 152 ? 27.158 2.106 93.832 1.00 37.89 149 PRO B N 1
ATOM 2206 C CA . PRO B 1 152 ? 26.594 3.328 94.415 1.00 37.17 149 PRO B CA 1
ATOM 2207 C C . PRO B 1 152 ? 25.492 3.999 93.576 1.00 35.30 149 PRO B C 1
ATOM 2208 O O . PRO B 1 152 ? 24.681 4.699 94.141 1.00 32.93 149 PRO B O 1
ATOM 2212 N N . MET B 1 153 ? 25.474 3.765 92.261 1.00 39.23 150 MET B N 1
ATOM 2213 C CA . MET B 1 153 ? 24.426 4.280 91.333 1.00 39.37 150 MET B CA 1
ATOM 2214 C C . MET B 1 153 ? 23.285 3.253 91.202 1.00 37.08 150 MET B C 1
ATOM 2215 O O . MET B 1 153 ? 22.342 3.468 90.416 1.00 38.39 150 MET B O 1
ATOM 2220 N N . MET B 1 154 ? 23.364 2.138 91.910 1.00 32.36 151 MET B N 1
ATOM 2221 C CA . MET B 1 154 ? 22.238 1.190 91.949 1.00 31.69 151 MET B CA 1
ATOM 2222 C C . MET B 1 154 ? 21.647 1.236 93.352 1.00 28.99 151 MET B C 1
ATOM 2223 O O . MET B 1 154 ? 22.323 0.791 94.292 1.00 26.35 151 MET B O 1
ATOM 2228 N N . LEU B 1 155 ? 20.441 1.792 93.471 1.00 26.09 152 LEU B N 1
ATOM 2229 C CA . LEU B 1 155 ? 19.827 2.100 94.782 1.00 26.85 152 LEU B CA 1
ATOM 2230 C C . LEU B 1 155 ? 18.724 1.087 95.080 1.00 25.54 152 LEU B C 1
ATOM 2231 O O . LEU B 1 155 ? 18.292 0.356 94.157 1.00 22.40 152 LEU B O 1
ATOM 2236 N N . MET B 1 156 ? 18.308 1.037 96.343 1.00 24.17 153 MET B N 1
ATOM 2237 C CA . MET B 1 156 ? 17.433 -0.037 96.837 1.00 24.82 153 MET B CA 1
ATOM 2238 C C . MET B 1 156 ? 16.538 0.484 97.947 1.00 24.66 153 MET B C 1
ATOM 2239 O O . MET B 1 156 ? 16.907 1.449 98.645 1.00 24.62 153 MET B O 1
ATOM 2244 N N . VAL B 1 157 ? 15.416 -0.196 98.104 1.00 26.65 154 VAL B N 1
ATOM 2245 C CA . VAL B 1 157 ? 14.616 -0.208 99.353 1.00 30.22 154 VAL B CA 1
ATOM 2246 C C . VAL B 1 157 ? 14.333 -1.681 99.636 1.00 31.49 154 VAL B C 1
ATOM 2247 O O . VAL B 1 157 ? 13.964 -2.412 98.681 1.00 31.44 154 VAL B O 1
ATOM 2251 N N . THR B 1 158 ? 14.538 -2.113 100.875 1.00 31.16 155 THR B N 1
ATOM 2252 C CA . THR B 1 158 ? 14.187 -3.482 101.317 1.00 30.72 155 THR B CA 1
ATOM 2253 C C . THR B 1 158 ? 12.671 -3.540 101.457 1.00 29.99 155 THR B C 1
ATOM 2254 O O . THR B 1 158 ? 12.067 -2.497 101.766 1.00 29.58 155 THR B O 1
ATOM 2258 N N . LEU B 1 159 ? 12.099 -4.719 101.236 1.00 31.45 156 LEU B N 1
ATOM 2259 C CA . LEU B 1 159 ? 10.673 -5.018 101.502 1.00 33.27 156 LEU B CA 1
ATOM 2260 C C . LEU B 1 159 ? 10.361 -4.754 102.976 1.00 34.83 156 LEU B C 1
ATOM 2261 O O . LEU B 1 159 ? 9.246 -4.295 103.257 1.00 38.30 156 LEU B O 1
ATOM 2266 N N . GLY B 1 160 ? 11.308 -5.024 103.872 1.00 36.42 157 GLY B N 1
ATOM 2267 C CA . GLY B 1 160 ? 11.160 -4.757 105.315 1.00 35.85 157 GLY B CA 1
ATOM 2268 C C . GLY B 1 160 ? 10.954 -3.278 105.590 1.00 36.41 157 GLY B C 1
ATOM 2269 O O . GLY B 1 160 ? 9.974 -2.934 106.256 1.00 38.87 157 GLY B O 1
ATOM 2270 N N . ASP B 1 161 ? 11.842 -2.429 105.077 1.00 35.69 158 ASP B N 1
ATOM 2271 C CA . ASP B 1 161 ? 11.732 -0.953 105.179 1.00 36.36 158 ASP B CA 1
ATOM 2272 C C . ASP B 1 161 ? 10.412 -0.483 104.546 1.00 35.34 158 ASP B C 1
ATOM 2273 O O . ASP B 1 161 ? 9.748 0.414 105.137 1.00 30.80 158 ASP B O 1
ATOM 2278 N N . LEU B 1 162 ? 10.036 -1.036 103.388 1.00 34.14 159 LEU B N 1
ATOM 2279 C CA . LEU B 1 162 ? 8.785 -0.644 102.678 1.00 33.30 159 LEU B CA 1
ATOM 2280 C C . LEU B 1 162 ? 7.588 -0.923 103.586 1.00 33.50 159 LEU B C 1
ATOM 2281 O O . LEU B 1 162 ? 6.703 -0.056 103.705 1.00 32.11 159 LEU B O 1
ATOM 2286 N N . VAL B 1 163 ? 7.516 -2.143 104.119 1.00 34.63 160 VAL B N 1
ATOM 2287 C CA . VAL B 1 163 ? 6.335 -2.612 104.894 1.00 39.39 160 VAL B CA 1
ATOM 2288 C C . VAL B 1 163 ? 6.237 -1.763 106.166 1.00 38.31 160 VAL B C 1
ATOM 2289 O O . VAL B 1 163 ? 5.160 -1.262 106.450 1.00 39.76 160 VAL B O 1
ATOM 2293 N N . GLU B 1 164 ? 7.357 -1.539 106.845 1.00 40.72 161 GLU B N 1
ATOM 2294 C CA . GLU B 1 164 ? 7.436 -0.740 108.099 1.00 43.31 161 GLU B CA 1
ATOM 2295 C C . GLU B 1 164 ? 7.069 0.726 107.816 1.00 43.61 161 GLU B C 1
ATOM 2296 O O . GLU B 1 164 ? 6.512 1.364 108.737 1.00 39.10 161 GLU B O 1
ATOM 2302 N N . SER B 1 165 ? 7.335 1.226 106.600 1.00 42.22 162 SER B N 1
ATOM 2303 C CA . SER B 1 165 ? 7.146 2.647 106.189 1.00 43.49 162 SER B CA 1
ATOM 2304 C C . SER B 1 165 ? 5.661 3.010 106.099 1.00 42.43 162 SER B C 1
ATOM 2305 O O . SER B 1 165 ? 5.325 4.193 106.269 1.00 48.98 162 SER B O 1
ATOM 2308 N N . VAL B 1 166 ? 4.817 2.051 105.741 1.00 46.71 163 VAL B N 1
ATOM 2309 C CA . VAL B 1 166 ? 3.367 2.288 105.470 1.00 51.14 163 VAL B CA 1
ATOM 2310 C C . VAL B 1 166 ? 2.680 2.571 106.812 1.00 58.55 163 VAL B C 1
ATOM 2311 O O . VAL B 1 166 ? 3.025 1.971 107.840 1.00 62.03 163 VAL B O 1
ATOM 2316 N N . MET C 2 11 ? 32.036 -36.270 64.835 1.00 84.33 9 MET C N 1
ATOM 2317 C CA . MET C 2 11 ? 32.132 -36.884 63.466 1.00 91.80 9 MET C CA 1
ATOM 2318 C C . MET C 2 11 ? 33.184 -36.130 62.639 1.00 87.15 9 MET C C 1
ATOM 2319 O O . MET C 2 11 ? 34.374 -36.483 62.722 1.00 91.70 9 MET C O 1
ATOM 2324 N N . LYS C 2 12 ? 32.749 -35.150 61.842 1.00 77.26 10 LYS C N 1
ATOM 2325 C CA . LYS C 2 12 ? 33.619 -34.176 61.135 1.00 68.21 10 LYS C CA 1
ATOM 2326 C C . LYS C 2 12 ? 33.549 -32.892 61.965 1.00 63.88 10 LYS C C 1
ATOM 2327 O O . LYS C 2 12 ? 33.016 -31.878 61.476 1.00 60.08 10 LYS C O 1
ATOM 2333 N N . ARG C 2 13 ? 34.008 -32.976 63.213 1.00 57.83 11 ARG C N 1
ATOM 2334 C CA . ARG C 2 13 ? 33.911 -31.884 64.211 1.00 54.86 11 ARG C CA 1
ATOM 2335 C C . ARG C 2 13 ? 35.286 -31.251 64.422 1.00 50.84 11 ARG C C 1
ATOM 2336 O O . ARG C 2 13 ? 36.246 -31.976 64.638 1.00 50.14 11 ARG C O 1
ATOM 2344 N N . GLU C 2 14 ? 35.334 -29.920 64.417 1.00 50.25 12 GLU C N 1
ATOM 2345 C CA . GLU C 2 14 ? 36.528 -29.111 64.747 1.00 51.65 12 GLU C CA 1
ATOM 2346 C C . GLU C 2 14 ? 36.413 -28.594 66.177 1.00 47.70 12 GLU C C 1
ATOM 2347 O O . GLU C 2 14 ? 35.301 -28.290 66.604 1.00 42.79 12 GLU C O 1
ATOM 2353 N N . THR C 2 15 ? 37.553 -28.405 66.837 1.00 50.35 13 THR C N 1
ATOM 2354 C CA . THR C 2 15 ? 37.655 -27.716 68.152 1.00 56.04 13 THR C CA 1
ATOM 2355 C C . THR C 2 15 ? 37.688 -26.200 67.924 1.00 53.79 13 THR C C 1
ATOM 2356 O O . THR C 2 15 ? 38.429 -25.740 67.014 1.00 60.16 13 THR C O 1
ATOM 2360 N N . LEU C 2 16 ? 36.833 -25.482 68.653 1.00 49.97 14 LEU C N 1
ATOM 2361 C CA . LEU C 2 16 ? 36.776 -24.004 68.702 1.00 49.36 14 LEU C CA 1
ATOM 2362 C C . LEU C 2 16 ? 37.120 -23.610 70.136 1.00 46.83 14 LEU C C 1
ATOM 2363 O O . LEU C 2 16 ? 36.360 -23.978 71.050 1.00 42.83 14 LEU C O 1
ATOM 2368 N N . ASN C 2 17 ? 38.269 -22.963 70.327 1.00 47.56 15 ASN C N 1
ATOM 2369 C CA . ASN C 2 17 ? 38.791 -22.546 71.659 1.00 50.06 15 ASN C CA 1
ATOM 2370 C C . ASN C 2 17 ? 38.541 -21.051 71.797 1.00 47.97 15 ASN C C 1
ATOM 2371 O O . ASN C 2 17 ? 39.117 -20.285 71.007 1.00 52.49 15 ASN C O 1
ATOM 2376 N N . LEU C 2 18 ? 37.679 -20.650 72.729 1.00 50.90 16 LEU C N 1
ATOM 2377 C CA . LEU C 2 18 ? 37.230 -19.244 72.856 1.00 47.47 16 LEU C CA 1
ATOM 2378 C C . LEU C 2 18 ? 37.772 -18.663 74.155 1.00 46.84 16 LEU C C 1
ATOM 2379 O O . LEU C 2 18 ? 37.579 -19.282 75.202 1.00 45.23 16 LEU C O 1
ATOM 2384 N N . ARG C 2 19 ? 38.429 -17.509 74.062 1.00 47.82 17 ARG C N 1
ATOM 2385 C CA . ARG C 2 19 ? 38.975 -16.784 75.227 1.00 50.43 17 ARG C CA 1
ATOM 2386 C C . ARG C 2 19 ? 37.782 -16.247 76.023 1.00 45.00 17 ARG C C 1
ATOM 2387 O O . ARG C 2 19 ? 36.942 -15.557 75.427 1.00 45.36 17 ARG C O 1
ATOM 2395 N N . ILE C 2 20 ? 37.669 -16.637 77.290 1.00 42.46 18 ILE C N 1
ATOM 2396 C CA . ILE C 2 20 ? 36.499 -16.328 78.156 1.00 41.97 18 ILE C CA 1
ATOM 2397 C C . ILE C 2 20 ? 37.014 -15.957 79.544 1.00 42.82 18 ILE C C 1
ATOM 2398 O O . ILE C 2 20 ? 37.904 -16.653 80.052 1.00 46.84 18 ILE C O 1
ATOM 2403 N N . LYS C 2 21 ? 36.448 -14.915 80.145 1.00 44.28 19 LYS C N 1
ATOM 2404 C CA . LYS C 2 21 ? 36.660 -14.579 81.572 1.00 47.06 19 LYS C CA 1
ATOM 2405 C C . LYS C 2 21 ? 36.032 -15.691 82.406 1.00 48.91 19 LYS C C 1
ATOM 2406 O O . LYS C 2 21 ? 34.921 -16.125 82.108 1.00 50.43 19 LYS C O 1
ATOM 2412 N N . PRO C 2 22 ? 36.717 -16.191 83.460 1.00 45.68 20 PRO C N 1
ATOM 2413 C CA . PRO C 2 22 ? 36.198 -17.288 84.273 1.00 45.89 20 PRO C CA 1
ATOM 2414 C C . PRO C 2 22 ? 34.783 -17.040 84.828 1.00 44.59 20 PRO C C 1
ATOM 2415 O O . PRO C 2 22 ? 34.027 -17.985 84.956 1.00 50.54 20 PRO C O 1
ATOM 2419 N N . ALA C 2 23 ? 34.465 -15.797 85.183 1.00 43.00 21 ALA C N 1
ATOM 2420 C CA . ALA C 2 23 ? 33.139 -15.402 85.715 1.00 42.37 21 ALA C CA 1
ATOM 2421 C C . ALA C 2 23 ? 32.059 -15.607 84.641 1.00 39.37 21 ALA C C 1
ATOM 2422 O O . ALA C 2 23 ? 30.924 -15.944 85.006 1.00 36.81 21 ALA C O 1
ATOM 2424 N N . GLU C 2 24 ? 32.407 -15.403 83.367 1.00 42.39 22 GLU C N 1
ATOM 2425 C CA . GLU C 2 24 ? 31.489 -15.584 82.205 1.00 45.83 22 GLU C CA 1
ATOM 2426 C C . GLU C 2 24 ? 31.281 -17.085 81.980 1.00 41.71 22 GLU C C 1
ATOM 2427 O O . GLU C 2 24 ? 30.121 -17.498 81.768 1.00 35.15 22 GLU C O 1
ATOM 2433 N N . ARG C 2 25 ? 32.357 -17.874 82.071 1.00 41.68 23 ARG C N 1
ATOM 2434 C CA . ARG C 2 25 ? 32.307 -19.354 81.972 1.00 44.24 23 ARG C CA 1
ATOM 2435 C C . ARG C 2 25 ? 31.392 -19.896 83.077 1.00 40.92 23 ARG C C 1
ATOM 2436 O O . ARG C 2 25 ? 30.545 -20.766 82.777 1.00 36.47 23 ARG C O 1
ATOM 2444 N N . ASP C 2 26 ? 31.539 -19.393 84.308 1.00 41.83 24 ASP C N 1
ATOM 2445 C CA . ASP C 2 26 ? 30.789 -19.916 85.477 1.00 44.03 24 ASP C CA 1
ATOM 2446 C C . ASP C 2 26 ? 29.306 -19.570 85.328 1.00 41.30 24 ASP C C 1
ATOM 2447 O O . ASP C 2 26 ? 28.473 -20.365 85.760 1.00 40.74 24 ASP C O 1
ATOM 2452 N N . LEU C 2 27 ? 28.970 -18.436 84.728 1.00 36.91 25 LEU C N 1
ATOM 2453 C CA . LEU C 2 27 ? 27.545 -18.068 84.524 1.00 34.14 25 LEU C CA 1
ATOM 2454 C C . LEU C 2 27 ? 26.892 -19.030 83.513 1.00 30.98 25 LEU C C 1
ATOM 2455 O O . LEU C 2 27 ? 25.725 -19.420 83.707 1.00 26.46 25 LEU C O 1
ATOM 2460 N N . ILE C 2 28 ? 27.612 -19.405 82.462 1.00 30.94 26 ILE C N 1
ATOM 2461 C CA . ILE C 2 28 ? 27.117 -20.359 81.424 1.00 31.07 26 ILE C CA 1
ATOM 2462 C C . ILE C 2 28 ? 26.902 -21.741 82.067 1.00 31.02 26 ILE C C 1
ATOM 2463 O O . ILE C 2 28 ? 25.849 -22.395 81.797 1.00 28.99 26 ILE C O 1
ATOM 2468 N N . ASP C 2 29 ? 27.837 -22.166 82.922 1.00 33.18 27 ASP C N 1
ATOM 2469 C CA . ASP C 2 29 ? 27.768 -23.484 83.610 1.00 35.08 27 ASP C CA 1
ATOM 2470 C C . ASP C 2 29 ? 26.539 -23.522 84.518 1.00 34.59 27 ASP C C 1
ATOM 2471 O O . ASP C 2 29 ? 25.868 -24.574 84.554 1.00 35.00 27 ASP C O 1
ATOM 2476 N N . ARG C 2 30 ? 26.237 -22.422 85.205 1.00 35.94 28 ARG C N 1
ATOM 2477 C CA . ARG C 2 30 ? 25.042 -22.319 86.081 1.00 36.68 28 ARG C CA 1
ATOM 2478 C C . ARG C 2 30 ? 23.780 -22.437 85.226 1.00 33.44 28 ARG C C 1
ATOM 2479 O O . ARG C 2 30 ? 22.822 -23.086 85.674 1.00 35.09 28 ARG C O 1
ATOM 2487 N N . ALA C 2 31 ? 23.762 -21.803 84.052 1.00 30.55 29 ALA C N 1
ATOM 2488 C CA . ALA C 2 31 ? 22.570 -21.785 83.176 1.00 30.02 29 ALA C CA 1
ATOM 2489 C C . ALA C 2 31 ? 22.387 -23.175 82.549 1.00 30.72 29 ALA C C 1
ATOM 2490 O O . ALA C 2 31 ? 21.257 -23.663 82.493 1.00 29.16 29 ALA C O 1
ATOM 2492 N N . ALA C 2 32 ? 23.465 -23.794 82.077 1.00 31.71 30 ALA C N 1
ATOM 2493 C CA . ALA C 2 32 ? 23.419 -25.159 81.493 1.00 30.64 30 ALA C CA 1
ATOM 2494 C C . ALA C 2 32 ? 22.895 -26.139 82.556 1.00 30.10 30 ALA C C 1
ATOM 2495 O O . ALA C 2 32 ? 21.988 -26.940 82.264 1.00 28.98 30 ALA C O 1
ATOM 2497 N N . LYS C 2 33 ? 23.408 -26.030 83.784 1.00 32.60 31 LYS C N 1
ATOM 2498 C CA . LYS C 2 33 ? 22.976 -26.878 84.926 1.00 35.71 31 LYS C CA 1
ATOM 2499 C C . LYS C 2 33 ? 21.461 -26.746 85.104 1.00 37.81 31 LYS C C 1
ATOM 2500 O O . LYS C 2 33 ? 20.771 -27.778 85.152 1.00 38.51 31 LYS C O 1
ATOM 2506 N N . ALA C 2 34 ? 20.971 -25.505 85.184 1.00 38.78 32 ALA C N 1
ATOM 2507 C CA . ALA C 2 34 ? 19.539 -25.161 85.361 1.00 38.61 32 ALA C CA 1
ATOM 2508 C C . ALA C 2 34 ? 18.699 -25.780 84.240 1.00 37.61 32 ALA C C 1
ATOM 2509 O O . ALA C 2 34 ? 17.541 -26.117 84.504 1.00 40.66 32 ALA C O 1
ATOM 2511 N N . ARG C 2 35 ? 19.256 -25.929 83.036 1.00 35.85 33 ARG C N 1
ATOM 2512 C CA . ARG C 2 35 ? 18.523 -26.454 81.854 1.00 36.94 33 ARG C CA 1
ATOM 2513 C C . ARG C 2 35 ? 18.724 -27.966 81.705 1.00 34.00 33 ARG C C 1
ATOM 2514 O O . ARG C 2 35 ? 18.095 -28.548 80.806 1.00 33.87 33 ARG C O 1
ATOM 2522 N N . GLY C 2 36 ? 19.580 -28.581 82.528 1.00 31.36 34 GLY C N 1
ATOM 2523 C CA . GLY C 2 36 ? 19.921 -30.010 82.407 1.00 29.70 34 GLY C CA 1
ATOM 2524 C C . GLY C 2 36 ? 20.624 -30.281 81.093 1.00 26.97 34 GLY C C 1
ATOM 2525 O O . GLY C 2 36 ? 20.390 -31.340 80.480 1.00 25.40 34 GLY C O 1
ATOM 2526 N N . LYS C 2 37 ? 21.415 -29.318 80.636 1.00 27.85 35 LYS C N 1
ATOM 2527 C CA . LYS C 2 37 ? 22.107 -29.357 79.330 1.00 30.62 35 LYS C CA 1
ATOM 2528 C C . LYS C 2 37 ? 23.595 -29.507 79.609 1.00 28.69 35 LYS C C 1
ATOM 2529 O O . LYS C 2 37 ? 24.061 -28.989 80.651 1.00 31.80 35 LYS C O 1
ATOM 2535 N N . ASN C 2 38 ? 24.310 -30.164 78.703 1.00 27.40 36 ASN C N 1
ATOM 2536 C CA . ASN C 2 38 ? 25.794 -30.168 78.676 1.00 28.19 36 ASN C CA 1
ATOM 2537 C C . ASN C 2 38 ? 26.270 -28.768 78.296 1.00 28.51 36 ASN C C 1
ATOM 2538 O O . ASN C 2 38 ? 25.513 -28.085 77.587 1.00 27.48 36 ASN C O 1
ATOM 2543 N N . ARG C 2 39 ? 27.470 -28.377 78.733 1.00 26.68 37 ARG C N 1
ATOM 2544 C CA . ARG C 2 39 ? 27.977 -27.000 78.558 1.00 29.73 37 ARG C CA 1
ATOM 2545 C C . ARG C 2 39 ? 28.046 -26.692 77.057 1.00 29.25 37 ARG C C 1
ATOM 2546 O O . ARG C 2 39 ? 27.556 -25.625 76.638 1.00 28.03 37 ARG C O 1
ATOM 2554 N N . THR C 2 40 ? 28.611 -27.611 76.281 1.00 29.34 38 THR C N 1
ATOM 2555 C CA . THR C 2 40 ? 28.795 -27.421 74.818 1.00 31.31 38 THR C CA 1
ATOM 2556 C C . THR C 2 40 ? 27.430 -27.225 74.140 1.00 27.97 38 THR C C 1
ATOM 2557 O O . THR C 2 40 ? 27.350 -26.342 73.313 1.00 25.66 38 THR C O 1
ATOM 2561 N N . ASP C 2 41 ? 26.405 -28.010 74.475 1.00 30.60 39 ASP C N 1
ATOM 2562 C CA . ASP C 2 41 ? 25.069 -27.919 73.828 1.00 31.49 39 ASP C CA 1
ATOM 2563 C C . ASP C 2 41 ? 24.433 -26.567 74.164 1.00 30.74 39 ASP C C 1
ATOM 2564 O O . ASP C 2 41 ? 23.841 -25.940 73.261 1.00 29.07 39 ASP C O 1
ATOM 2569 N N . PHE C 2 42 ? 24.545 -26.131 75.414 1.00 28.78 40 PHE C N 1
ATOM 2570 C CA . PHE C 2 42 ? 23.955 -24.843 75.852 1.00 27.84 40 PHE C CA 1
ATOM 2571 C C . PHE C 2 42 ? 24.547 -23.723 75.006 1.00 26.55 40 PHE C C 1
ATOM 2572 O O . PHE C 2 42 ? 23.767 -22.930 74.445 1.00 25.48 40 PHE C O 1
ATOM 2580 N N . VAL C 2 43 ? 25.877 -23.690 74.877 1.00 25.61 41 VAL C N 1
ATOM 2581 C CA . VAL C 2 43 ? 26.586 -22.620 74.117 1.00 26.79 41 VAL C CA 1
ATOM 2582 C C . VAL C 2 43 ? 26.245 -22.733 72.625 1.00 25.95 41 VAL C C 1
ATOM 2583 O O . VAL C 2 43 ? 25.924 -21.701 72.023 1.00 23.54 41 VAL C O 1
ATOM 2587 N N . LEU C 2 44 ? 26.289 -23.932 72.041 1.00 25.21 42 LEU C N 1
ATOM 2588 C CA . LEU C 2 44 ? 26.087 -24.105 70.572 1.00 28.16 42 LEU C CA 1
ATOM 2589 C C . LEU C 2 44 ? 24.628 -23.842 70.186 1.00 27.83 42 LEU C C 1
ATOM 2590 O O . LEU C 2 44 ? 24.408 -23.196 69.147 1.00 25.63 42 LEU C O 1
ATOM 2595 N N . GLU C 2 45 ? 23.668 -24.276 70.998 1.00 27.80 43 GLU C N 1
ATOM 2596 C CA . GLU C 2 45 ? 22.231 -24.007 70.737 1.00 30.18 43 GLU C CA 1
ATOM 2597 C C . GLU C 2 45 ? 21.975 -22.492 70.819 1.00 27.58 43 GLU C C 1
ATOM 2598 O O . GLU C 2 45 ? 21.291 -21.965 69.929 1.00 27.63 43 GLU C O 1
ATOM 2604 N N . ALA C 2 46 ? 22.538 -21.805 71.813 1.00 25.40 44 ALA C N 1
ATOM 2605 C CA . ALA C 2 46 ? 22.395 -20.343 71.974 1.00 26.26 44 ALA C CA 1
ATOM 2606 C C . ALA C 2 46 ? 23.012 -19.632 70.762 1.00 26.42 44 ALA C C 1
ATOM 2607 O O . ALA C 2 46 ? 22.367 -18.699 70.240 1.00 24.46 44 ALA C O 1
ATOM 2609 N N . ALA C 2 47 ? 24.195 -20.062 70.311 1.00 23.60 45 ALA C N 1
ATOM 2610 C CA . ALA C 2 47 ? 24.893 -19.462 69.150 1.00 24.81 45 ALA C CA 1
ATOM 2611 C C . ALA C 2 47 ? 24.092 -19.721 67.874 1.00 24.96 45 ALA C C 1
ATOM 2612 O O . ALA C 2 47 ? 23.987 -18.805 67.067 1.00 29.12 45 ALA C O 1
ATOM 2614 N N . ARG C 2 48 ? 23.543 -20.922 67.698 1.00 25.69 46 ARG C N 1
ATOM 2615 C CA . ARG C 2 48 ? 22.782 -21.281 66.475 1.00 28.03 46 ARG C CA 1
ATOM 2616 C C . ARG C 2 48 ? 21.561 -20.367 66.366 1.00 27.96 46 ARG C C 1
ATOM 2617 O O . ARG C 2 48 ? 21.378 -19.747 65.299 1.00 24.89 46 ARG C O 1
ATOM 2625 N N . ALA C 2 49 ? 20.794 -20.245 67.459 1.00 28.23 47 ALA C N 1
ATOM 2626 C CA . ALA C 2 49 ? 19.547 -19.458 67.519 1.00 28.42 47 ALA C CA 1
ATOM 2627 C C . ALA C 2 49 ? 19.871 -17.991 67.230 1.00 28.36 47 ALA C C 1
ATOM 2628 O O . ALA C 2 49 ? 19.140 -17.360 66.413 1.00 27.78 47 ALA C O 1
ATOM 2630 N N . ALA C 2 50 ? 20.926 -17.463 67.857 1.00 27.45 48 ALA C N 1
ATOM 2631 C CA . ALA C 2 50 ? 21.332 -16.049 67.694 1.00 26.49 48 ALA C CA 1
ATOM 2632 C C . ALA C 2 50 ? 21.827 -15.817 66.265 1.00 26.82 48 ALA C C 1
ATOM 2633 O O . ALA C 2 50 ? 21.574 -14.727 65.745 1.00 26.24 48 ALA C O 1
ATOM 2635 N N . ALA C 2 51 ? 22.501 -16.790 65.649 1.00 27.15 49 ALA C N 1
ATOM 2636 C CA .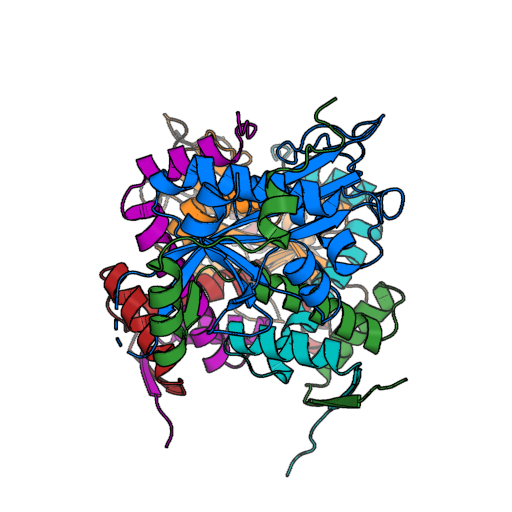 ALA C 2 51 ? 23.102 -16.652 64.304 1.00 25.66 49 ALA C CA 1
ATOM 2637 C C . ALA C 2 51 ? 21.988 -16.573 63.263 1.00 26.21 49 ALA C C 1
ATOM 2638 O O . ALA C 2 51 ? 22.024 -15.678 62.391 1.00 23.96 49 ALA C O 1
ATOM 2640 N N . GLU C 2 52 ? 20.998 -17.460 63.355 1.00 28.11 50 GLU C N 1
ATOM 2641 C CA . GLU C 2 52 ? 19.889 -17.460 62.377 1.00 29.90 50 GLU C CA 1
ATOM 2642 C C . GLU C 2 52 ? 19.118 -16.142 62.544 1.00 32.31 50 GLU C C 1
ATOM 2643 O O . GLU C 2 52 ? 18.794 -15.520 61.505 1.00 28.13 50 GLU C O 1
ATOM 2649 N N . GLU C 2 53 ? 18.905 -15.680 63.779 1.00 30.60 51 GLU C N 1
ATOM 2650 C CA . GLU C 2 53 ? 18.221 -14.397 64.028 1.00 32.18 51 GLU C CA 1
ATOM 2651 C C . GLU C 2 53 ? 19.036 -13.252 63.419 1.00 31.22 51 GLU C C 1
ATOM 2652 O O . GLU C 2 53 ? 18.444 -12.404 62.726 1.00 25.96 51 GLU C O 1
ATOM 2658 N N . ALA C 2 54 ? 20.342 -13.208 63.671 1.00 28.81 52 ALA C N 1
ATOM 2659 C CA . ALA C 2 54 ? 21.233 -12.124 63.179 1.00 32.31 52 ALA C CA 1
ATOM 2660 C C . ALA C 2 54 ? 21.141 -12.040 61.648 1.00 33.19 52 ALA C C 1
ATOM 2661 O O . ALA C 2 54 ? 21.070 -10.929 61.103 1.00 33.13 52 ALA C O 1
ATOM 2663 N N . LEU C 2 55 ? 21.095 -13.188 60.976 1.00 32.62 53 LEU C N 1
ATOM 2664 C CA . LEU C 2 55 ? 21.107 -13.243 59.492 1.00 34.39 53 LEU C CA 1
ATOM 2665 C C . LEU C 2 55 ? 19.725 -12.876 58.932 1.00 32.74 53 LEU C C 1
ATOM 2666 O O . LEU C 2 55 ? 19.639 -12.126 57.967 1.00 34.62 53 LEU C O 1
ATOM 2671 N N . ILE C 2 56 ? 18.668 -13.400 59.515 1.00 33.25 54 ILE C N 1
ATOM 2672 C CA . ILE C 2 56 ? 17.293 -13.262 58.959 1.00 35.13 54 ILE C CA 1
ATOM 2673 C C . ILE C 2 56 ? 16.829 -11.826 59.165 1.00 38.29 54 ILE C C 1
ATOM 2674 O O . ILE C 2 56 ? 16.177 -11.306 58.242 1.00 46.25 54 ILE C O 1
ATOM 2679 N N . GLU C 2 57 ? 17.140 -11.210 60.312 1.00 41.63 55 GLU C N 1
ATOM 2680 C CA . GLU C 2 57 ? 16.549 -9.905 60.694 1.00 43.44 55 GLU C CA 1
ATOM 2681 C C . GLU C 2 57 ? 17.442 -8.753 60.229 1.00 43.25 55 GLU C C 1
ATOM 2682 O O . GLU C 2 57 ? 17.167 -7.637 60.668 1.00 44.39 55 GLU C O 1
ATOM 2688 N N . GLN C 2 58 ? 18.458 -8.979 59.387 1.00 40.93 56 GLN C N 1
ATOM 2689 C CA . GLN C 2 58 ? 19.224 -7.885 58.717 1.00 43.43 56 GLN C CA 1
ATOM 2690 C C . GLN C 2 58 ? 18.293 -6.954 57.928 1.00 43.14 56 GLN C C 1
ATOM 2691 O O . GLN C 2 58 ? 17.863 -7.324 56.815 1.00 42.16 56 GLN C O 1
ATOM 2697 N N . ARG C 2 59 ? 18.018 -5.764 58.466 1.00 42.69 57 ARG C N 1
ATOM 2698 C CA . ARG C 2 59 ? 17.193 -4.726 57.791 1.00 42.50 57 ARG C CA 1
ATOM 2699 C C . ARG C 2 59 ? 18.007 -4.106 56.649 1.00 41.37 57 ARG C C 1
ATOM 2700 O O . ARG C 2 59 ? 17.416 -3.803 55.590 1.00 46.06 57 ARG C O 1
ATOM 2708 N N . ILE C 2 60 ? 19.313 -3.951 56.827 1.00 36.41 58 ILE C N 1
ATOM 2709 C CA . ILE C 2 60 ? 20.197 -3.400 55.769 1.00 35.97 58 ILE C CA 1
ATOM 2710 C C . ILE C 2 60 ? 21.160 -4.505 55.372 1.00 35.62 58 ILE C C 1
ATOM 2711 O O . ILE C 2 60 ? 21.976 -4.902 56.186 1.00 41.88 58 ILE C O 1
ATOM 2716 N N . ILE C 2 61 ? 21.089 -4.957 54.136 1.00 34.28 59 ILE C N 1
ATOM 2717 C CA . ILE C 2 61 ? 22.041 -5.968 53.598 1.00 36.48 59 ILE C CA 1
ATOM 2718 C C . ILE C 2 61 ? 23.128 -5.237 52.793 1.00 39.98 59 ILE C C 1
ATOM 2719 O O . ILE C 2 61 ? 22.839 -4.644 51.744 1.00 41.56 59 ILE C O 1
ATOM 2724 N N . MET C 2 62 ? 24.367 -5.299 53.270 1.00 46.86 60 MET C N 1
ATOM 2725 C CA . MET C 2 62 ? 25.517 -4.514 52.751 1.00 51.78 60 MET C CA 1
ATOM 2726 C C . MET C 2 62 ? 26.215 -5.314 51.649 1.00 49.37 60 MET C C 1
ATOM 2727 O O . MET C 2 62 ? 26.585 -6.473 51.903 1.00 48.79 60 MET C O 1
ATOM 2732 N N . ALA C 2 63 ? 26.365 -4.738 50.454 1.00 51.69 61 ALA C N 1
ATOM 2733 C CA . ALA C 2 63 ? 27.070 -5.395 49.321 1.00 52.83 61 ALA C CA 1
ATOM 2734 C C . ALA C 2 63 ? 28.400 -4.690 49.029 1.00 50.87 61 ALA C C 1
ATOM 2735 O O . ALA C 2 63 ? 28.432 -3.455 49.003 1.00 56.91 61 ALA C O 1
ATOM 2737 N N . ASP C 2 64 ? 29.458 -5.477 48.810 1.00 54.89 62 ASP C N 1
ATOM 2738 C CA . ASP C 2 64 ? 30.725 -5.053 48.151 1.00 57.88 62 ASP C CA 1
ATOM 2739 C C . ASP C 2 64 ? 30.351 -4.404 46.831 1.00 55.64 62 ASP C C 1
ATOM 2740 O O . ASP C 2 64 ? 29.420 -4.881 46.207 1.00 58.95 62 ASP C O 1
ATOM 2745 N N . PRO C 2 65 ? 31.031 -3.321 46.389 1.00 52.73 63 PRO C N 1
ATOM 2746 C CA . PRO C 2 65 ? 30.593 -2.543 45.231 1.00 51.16 63 PRO C CA 1
ATOM 2747 C C . PRO C 2 65 ? 30.378 -3.376 43.956 1.00 50.32 63 PRO C C 1
ATOM 2748 O O . PRO C 2 65 ? 29.453 -3.107 43.229 1.00 56.94 63 PRO C O 1
ATOM 2752 N N . GLU C 2 66 ? 31.230 -4.372 43.720 1.00 49.21 64 GLU C N 1
ATOM 2753 C CA . GLU C 2 66 ? 31.247 -5.187 42.476 1.00 54.40 64 GLU C CA 1
ATOM 2754 C C . GLU C 2 66 ? 30.017 -6.108 42.498 1.00 51.05 64 GLU C C 1
ATOM 2755 O O . GLU C 2 66 ? 29.327 -6.233 41.436 1.00 42.60 64 GLU C O 1
ATOM 2761 N N . ALA C 2 67 ? 29.737 -6.702 43.670 1.00 51.74 65 ALA C N 1
ATOM 2762 C CA . ALA C 2 67 ? 28.560 -7.573 43.912 1.00 48.45 65 ALA C CA 1
ATOM 2763 C C . ALA C 2 67 ? 27.285 -6.747 43.727 1.00 46.20 65 ALA C C 1
ATOM 2764 O O . ALA C 2 67 ? 26.337 -7.242 43.096 1.00 47.44 65 ALA C O 1
ATOM 2766 N N . TYR C 2 68 ? 27.282 -5.508 44.226 1.00 43.77 66 TYR C N 1
ATOM 2767 C CA . TYR C 2 68 ? 26.127 -4.578 44.179 1.00 42.51 66 TYR C CA 1
ATOM 2768 C C . TYR C 2 68 ? 25.740 -4.284 42.733 1.00 44.47 66 TYR C C 1
ATOM 2769 O O . TYR C 2 68 ? 24.539 -4.318 42.458 1.00 41.87 66 TYR C O 1
ATOM 2778 N N . GLN C 2 69 ? 26.702 -3.985 41.848 1.00 50.35 67 GLN C N 1
ATOM 2779 C CA . GLN C 2 69 ? 26.380 -3.623 40.439 1.00 51.39 67 GLN C CA 1
ATOM 2780 C C . GLN C 2 69 ? 25.884 -4.862 39.699 1.00 46.22 67 GLN C C 1
ATOM 2781 O O . GLN C 2 69 ? 25.024 -4.707 38.839 1.00 42.60 67 GLN C O 1
ATOM 2787 N N . GLU C 2 70 ? 26.419 -6.046 39.995 1.00 51.66 68 GLU C N 1
ATOM 2788 C CA . GLU C 2 70 ? 25.920 -7.310 39.391 1.00 54.09 68 GLU C CA 1
ATOM 2789 C C . GLU C 2 70 ? 24.459 -7.512 39.849 1.00 49.90 68 GLU C C 1
ATOM 2790 O O . GLU C 2 70 ? 23.574 -7.812 39.004 1.00 46.73 68 GLU C O 1
ATOM 2796 N N . PHE C 2 71 ? 24.202 -7.294 41.137 1.00 46.39 69 PHE C N 1
ATOM 2797 C CA . PHE C 2 71 ? 22.837 -7.342 41.719 1.00 39.68 69 PHE C CA 1
ATOM 2798 C C . PHE C 2 71 ? 21.907 -6.443 40.910 1.00 36.59 69 PHE C C 1
ATOM 2799 O O . PHE C 2 71 ? 20.847 -6.898 40.473 1.00 35.25 69 PHE C O 1
ATOM 2807 N N . LEU C 2 72 ? 22.323 -5.204 40.661 1.00 40.23 70 LEU C N 1
ATOM 2808 C CA . LEU C 2 72 ? 21.548 -4.200 39.877 1.00 43.14 70 LEU C CA 1
ATOM 2809 C C . LEU C 2 72 ? 21.341 -4.697 38.450 1.00 39.66 70 LEU C C 1
ATOM 2810 O O . LEU C 2 72 ? 20.241 -4.530 37.942 1.00 40.28 70 LEU C O 1
ATOM 2815 N N . VAL C 2 73 ? 22.371 -5.262 37.829 1.00 43.32 71 VAL C N 1
ATOM 2816 C CA . VAL C 2 73 ? 22.313 -5.826 36.448 1.00 49.77 71 VAL C CA 1
ATOM 2817 C C . VAL C 2 73 ? 21.217 -6.891 36.418 1.00 48.50 71 VAL C C 1
ATOM 2818 O O . VAL C 2 73 ? 20.335 -6.792 35.551 1.00 49.15 71 VAL C O 1
ATOM 2822 N N . ARG C 2 74 ? 21.264 -7.857 37.335 1.00 48.23 72 ARG C N 1
ATOM 2823 C CA . ARG C 2 74 ? 20.246 -8.941 37.437 1.00 48.28 72 ARG C CA 1
ATOM 2824 C C . ARG C 2 74 ? 18.832 -8.383 37.663 1.00 44.81 72 ARG C C 1
ATOM 2825 O O . ARG C 2 74 ? 17.882 -8.922 37.061 1.00 44.49 72 ARG C O 1
ATOM 2833 N N . LEU C 2 75 ? 18.678 -7.357 38.503 1.00 44.29 73 LEU C N 1
ATOM 2834 C CA . LEU C 2 75 ? 17.338 -6.764 38.792 1.00 43.96 73 LEU C CA 1
ATOM 2835 C C . LEU C 2 75 ? 16.744 -6.189 37.496 1.00 45.53 73 LEU C C 1
ATOM 2836 O O . LEU C 2 75 ? 15.536 -6.343 37.263 1.00 41.88 73 LEU C O 1
ATOM 2841 N N . ASP C 2 76 ? 17.571 -5.529 36.689 1.00 52.08 74 ASP C N 1
ATOM 2842 C CA . ASP C 2 76 ? 17.153 -4.776 35.471 1.00 55.68 74 ASP C CA 1
ATOM 2843 C C . ASP C 2 76 ? 17.020 -5.732 34.276 1.00 54.53 74 ASP C C 1
ATOM 2844 O O . ASP C 2 76 ? 16.285 -5.384 33.331 1.00 54.08 74 ASP C O 1
ATOM 2849 N N . GLN C 2 77 ? 17.671 -6.902 34.318 1.00 54.67 75 GLN C N 1
ATOM 2850 C CA . GLN C 2 77 ? 17.761 -7.846 33.178 1.00 54.63 75 GLN C CA 1
ATOM 2851 C C . GLN C 2 77 ? 16.369 -8.154 32.608 1.00 53.31 75 GLN C C 1
ATOM 2852 O O . GLN C 2 77 ? 15.373 -8.066 33.354 1.00 51.67 75 GLN C O 1
ATOM 2858 N N . THR C 2 78 ? 16.312 -8.507 31.329 1.00 49.63 76 THR C N 1
ATOM 2859 C CA . THR C 2 78 ? 15.130 -9.137 30.683 1.00 50.07 76 THR C CA 1
ATOM 2860 C C . THR C 2 78 ? 14.696 -10.351 31.506 1.00 42.83 76 THR C C 1
ATOM 2861 O O . THR C 2 78 ? 15.496 -11.251 31.760 1.00 43.29 76 THR C O 1
ATOM 2865 N N . PRO C 2 79 ? 13.430 -10.369 31.970 1.00 40.51 77 PRO C N 1
ATOM 2866 C CA . PRO C 2 79 ? 12.934 -11.431 32.835 1.00 41.15 77 PRO C CA 1
ATOM 2867 C C . PRO C 2 79 ? 12.964 -12.796 32.136 1.00 41.52 77 PRO C C 1
ATOM 2868 O O . PRO C 2 79 ? 12.335 -12.939 31.120 1.00 47.86 77 PRO C O 1
ATOM 2872 N N . SER C 2 80 ? 13.709 -13.748 32.699 1.00 41.78 78 SER C N 1
ATOM 2873 C CA . SER C 2 80 ? 13.881 -15.121 32.166 1.00 43.39 78 SER C CA 1
ATOM 2874 C C . SER C 2 80 ? 13.754 -16.118 33.312 1.00 39.57 78 SER C C 1
ATOM 2875 O O . SER C 2 80 ? 14.745 -16.736 33.692 1.00 36.69 78 SER C O 1
ATOM 2878 N N . PRO C 2 81 ? 12.546 -16.329 33.887 1.00 38.07 79 PRO C N 1
ATOM 2879 C CA . PRO C 2 81 ? 12.372 -17.222 35.032 1.00 37.54 79 PRO C CA 1
ATOM 2880 C C . PRO C 2 81 ? 12.732 -18.673 34.706 1.00 36.69 79 PRO C C 1
ATOM 2881 O O . PRO C 2 81 ? 12.204 -19.194 33.741 1.00 38.75 79 PRO C O 1
ATOM 2885 N N . ASN C 2 82 ? 13.612 -19.269 35.520 1.00 32.40 80 ASN C N 1
ATOM 2886 C CA . ASN C 2 82 ? 14.114 -20.654 35.343 1.00 31.12 80 ASN C CA 1
ATOM 2887 C C . ASN C 2 82 ? 12.942 -21.630 35.518 1.00 31.35 80 ASN C C 1
ATOM 2888 O O . ASN C 2 82 ? 11.872 -21.211 36.050 1.00 28.06 80 ASN C O 1
ATOM 2893 N N . ALA C 2 83 ? 13.155 -22.879 35.099 1.00 30.29 81 ALA C N 1
ATOM 2894 C CA . ALA C 2 83 ? 12.160 -23.974 35.084 1.00 33.87 81 ALA C CA 1
ATOM 2895 C C . ALA C 2 83 ? 11.654 -24.214 36.514 1.00 33.11 81 ALA C C 1
ATOM 2896 O O . ALA C 2 83 ? 10.435 -24.342 36.717 1.00 35.30 81 ALA C O 1
ATOM 2898 N N . ALA C 2 84 ? 12.564 -24.254 37.483 1.00 31.79 82 ALA C N 1
ATOM 2899 C CA . ALA C 2 84 ? 12.221 -24.566 38.892 1.00 29.84 82 ALA C CA 1
ATOM 2900 C C . ALA C 2 84 ? 11.249 -23.497 39.396 1.00 26.99 82 ALA C C 1
ATOM 2901 O O . ALA C 2 84 ? 10.206 -23.863 39.970 1.00 27.24 82 ALA C O 1
ATOM 2903 N N . LEU C 2 85 ? 11.546 -22.220 39.154 1.00 27.85 83 LEU C N 1
ATOM 2904 C CA . LEU C 2 85 ? 10.688 -21.093 39.619 1.00 28.31 83 LEU C CA 1
ATOM 2905 C C . LEU C 2 85 ? 9.326 -21.182 38.943 1.00 29.75 83 LEU C C 1
ATOM 2906 O O . LEU C 2 85 ? 8.312 -20.911 39.602 1.00 31.69 83 LEU C O 1
ATOM 2911 N N . ARG C 2 86 ? 9.302 -21.505 37.655 1.00 32.89 84 ARG C N 1
ATOM 2912 C CA . ARG C 2 86 ? 8.033 -21.598 36.894 1.00 33.38 84 ARG C CA 1
ATOM 2913 C C . ARG C 2 86 ? 7.169 -22.700 37.516 1.00 32.40 84 ARG C C 1
ATOM 2914 O O . ARG C 2 86 ? 5.960 -22.460 37.701 1.00 34.50 84 ARG C O 1
ATOM 2922 N N . LYS C 2 87 ? 7.758 -23.862 37.807 1.00 30.46 85 LYS C N 1
ATOM 2923 C CA . LYS C 2 87 ? 7.045 -25.006 38.438 1.00 32.99 85 LYS C CA 1
ATOM 2924 C C . LYS C 2 87 ? 6.498 -24.589 39.820 1.00 29.58 85 LYS C C 1
ATOM 2925 O O . LYS C 2 87 ? 5.316 -24.869 40.103 1.00 25.67 85 LYS C O 1
ATOM 2931 N N . THR C 2 88 ? 7.306 -23.910 40.638 1.00 29.31 86 THR C N 1
ATOM 2932 C CA . THR C 2 88 ? 6.895 -23.409 41.981 1.00 28.34 86 THR C CA 1
ATOM 2933 C C . THR C 2 88 ? 5.658 -22.502 41.862 1.00 26.43 86 THR C C 1
ATOM 2934 O O . THR C 2 88 ? 4.684 -22.765 42.546 1.00 27.36 86 THR C O 1
ATOM 2938 N N . MET C 2 89 ? 5.707 -21.469 41.024 1.00 27.50 87 MET C N 1
ATOM 2939 C CA . MET C 2 89 ? 4.676 -20.403 40.943 1.00 27.09 87 MET C CA 1
ATOM 2940 C C . MET C 2 89 ? 3.418 -20.883 40.215 1.00 26.12 87 MET C C 1
ATOM 2941 O O . MET C 2 89 ? 2.359 -20.298 40.475 1.00 27.09 87 MET C O 1
ATOM 2946 N N . GLN C 2 90 ? 3.490 -21.914 39.379 1.00 26.90 88 GLN C N 1
ATOM 2947 C CA . GLN C 2 90 ? 2.308 -22.347 38.585 1.00 30.22 88 GLN C CA 1
ATOM 2948 C C . GLN C 2 90 ? 1.642 -23.580 39.200 1.00 31.68 88 GLN C C 1
ATOM 2949 O O . GLN C 2 90 ? 0.535 -23.906 38.761 1.00 34.59 88 GLN C O 1
ATOM 2955 N N . THR C 2 91 ? 2.269 -24.243 40.175 1.00 31.74 89 THR C N 1
ATOM 2956 C CA . THR C 2 91 ? 1.728 -25.489 40.773 1.00 32.45 89 THR C CA 1
ATOM 2957 C C . THR C 2 91 ? 0.737 -25.109 41.856 1.00 33.81 89 THR C C 1
ATOM 2958 O O . THR C 2 91 ? 1.100 -24.429 42.821 1.00 36.06 89 THR C O 1
ATOM 2962 N N . PRO C 2 92 ? -0.550 -25.485 41.699 1.00 32.16 90 PRO C N 1
ATOM 2963 C CA . PRO C 2 92 ? -1.548 -25.179 42.714 1.00 33.10 90 PRO C CA 1
ATOM 2964 C C . PRO C 2 92 ? -1.156 -25.835 44.046 1.00 31.65 90 PRO C C 1
ATOM 2965 O O . PRO C 2 92 ? -0.578 -26.919 44.059 1.00 31.77 90 PRO C O 1
ATOM 2969 N N . ALA C 2 93 ? -1.457 -25.133 45.127 1.00 29.93 91 ALA C N 1
ATOM 2970 C CA . ALA C 2 93 ? -1.200 -25.549 46.521 1.00 33.26 91 ALA C CA 1
ATOM 2971 C C . ALA C 2 93 ? -2.139 -26.686 46.905 1.00 35.15 91 ALA C C 1
ATOM 2972 O O . ALA C 2 93 ? -3.239 -26.804 46.363 1.00 31.42 91 ALA C O 1
ATOM 2974 N N . PRO C 2 94 ? -1.752 -27.510 47.898 1.00 36.92 92 PRO C N 1
ATOM 2975 C CA . PRO C 2 94 ? -2.649 -28.516 48.465 1.00 40.33 92 PRO C CA 1
ATOM 2976 C C . PRO C 2 94 ? -3.952 -27.926 49.025 1.00 40.39 92 PRO C C 1
ATOM 2977 O O . PRO C 2 94 ? -4.915 -28.667 49.085 1.00 45.16 92 PRO C O 1
ATOM 2981 N N . TRP C 2 95 ? -3.957 -26.645 49.417 1.00 37.41 93 TRP C N 1
ATOM 2982 C CA . TRP C 2 95 ? -5.145 -26.003 50.040 1.00 38.52 93 TRP C CA 1
ATOM 2983 C C . TRP C 2 95 ? -6.033 -25.314 48.996 1.00 44.05 93 TRP C C 1
ATOM 2984 O O . TRP C 2 95 ? -7.016 -24.679 49.432 1.00 48.61 93 TRP C O 1
ATOM 2995 N N . GLU C 2 96 ? -5.710 -25.363 47.701 1.00 44.50 94 GLU C N 1
ATOM 2996 C CA . GLU C 2 96 ? -6.546 -24.680 46.677 1.00 51.67 94 GLU C CA 1
ATOM 2997 C C . GLU C 2 96 ? -7.734 -25.564 46.267 1.00 59.41 94 GLU C C 1
ATOM 2998 O O . GLU C 2 96 ? -8.525 -25.104 45.413 1.00 60.48 94 GLU C O 1
ATOM 3004 N N . GLN C 2 97 ? -7.888 -26.743 46.890 1.00 70.11 95 GLN C N 1
ATOM 3005 C CA . GLN C 2 97 ? -9.141 -27.554 46.874 1.00 76.90 95 GLN C CA 1
ATOM 3006 C C . GLN C 2 97 ? -9.539 -27.886 48.321 1.00 76.49 95 GLN C C 1
ATOM 3007 O O . GLN C 2 97 ? -8.747 -27.826 49.271 1.00 75.84 95 GLN C O 1
ATOM 3013 N N . MET D 2 11 ? 31.016 18.180 84.050 1.00 86.27 9 MET D N 1
ATOM 3014 C CA . MET D 2 11 ? 30.624 19.550 83.573 1.00 87.24 9 MET D CA 1
ATOM 3015 C C . MET D 2 11 ? 31.651 20.108 82.570 1.00 83.07 9 MET D C 1
ATOM 3016 O O . MET D 2 11 ? 31.431 21.225 82.064 1.00 83.95 9 MET D O 1
ATOM 3018 N N . LYS D 2 12 ? 32.746 19.384 82.316 1.00 76.60 10 LYS D N 1
ATOM 3019 C CA . LYS D 2 12 ? 33.725 19.665 81.233 1.00 70.41 10 LYS D CA 1
ATOM 3020 C C . LYS D 2 12 ? 33.652 18.497 80.243 1.00 68.24 10 LYS D C 1
ATOM 3021 O O . LYS D 2 12 ? 32.995 17.493 80.591 1.00 55.11 10 LYS D O 1
ATOM 3023 N N . ARG D 2 13 ? 34.264 18.629 79.061 1.00 65.54 11 ARG D N 1
ATOM 3024 C CA . ARG D 2 13 ? 34.123 17.643 77.964 1.00 62.33 11 ARG D CA 1
ATOM 3025 C C . ARG D 2 13 ? 35.400 16.813 77.808 1.00 59.42 11 ARG D C 1
ATOM 3026 O O . ARG D 2 13 ? 36.475 17.389 77.738 1.00 62.69 11 ARG D O 1
ATOM 3034 N N . GLU D 2 14 ? 35.253 15.492 77.770 1.00 57.16 12 GLU D N 1
ATOM 3035 C CA . GLU D 2 14 ? 36.351 14.510 77.601 1.00 57.38 12 GLU D CA 1
ATOM 3036 C C . GLU D 2 14 ? 36.315 14.007 76.158 1.00 52.04 12 GLU D C 1
ATOM 3037 O O . GLU D 2 14 ? 35.214 13.810 75.639 1.00 47.90 12 GLU D O 1
ATOM 3043 N N . THR D 2 15 ? 37.478 13.772 75.542 1.00 52.22 13 THR D N 1
ATOM 3044 C CA . THR D 2 15 ? 37.593 13.111 74.215 1.00 56.29 13 THR D CA 1
ATOM 3045 C C . THR D 2 15 ? 37.598 11.590 74.397 1.00 56.69 13 THR D C 1
ATOM 3046 O O . THR D 2 15 ? 38.295 11.107 75.322 1.00 63.41 13 THR D O 1
ATOM 3050 N N . LEU D 2 16 ? 36.792 10.893 73.599 1.00 55.39 14 LEU D N 1
ATOM 3051 C CA . LEU D 2 16 ? 36.803 9.414 73.466 1.00 53.23 14 LEU D CA 1
ATOM 3052 C C . LEU D 2 16 ? 37.195 9.096 72.034 1.00 49.02 14 LEU D C 1
ATOM 3053 O O . LEU D 2 16 ? 36.430 9.448 71.139 1.00 47.62 14 LEU D O 1
ATOM 3058 N N . ASN D 2 17 ? 38.369 8.495 71.830 1.00 51.35 15 ASN D N 1
ATOM 3059 C CA . ASN D 2 17 ? 38.873 8.056 70.495 1.00 50.54 15 ASN D CA 1
ATOM 3060 C C . ASN D 2 17 ? 38.636 6.555 70.368 1.00 49.20 15 ASN D C 1
ATOM 3061 O O . ASN D 2 17 ? 39.217 5.800 71.168 1.00 53.95 15 ASN D O 1
ATOM 3066 N N . LEU D 2 18 ? 37.771 6.135 69.450 1.00 46.48 16 LEU D N 1
ATOM 3067 C CA . LEU D 2 18 ? 37.324 4.722 69.362 1.00 44.60 16 LEU D CA 1
ATOM 3068 C C . LEU D 2 18 ? 37.844 4.130 68.060 1.00 46.23 16 LEU D C 1
ATOM 3069 O O . LEU D 2 18 ? 37.625 4.736 67.005 1.00 48.07 16 LEU D O 1
ATOM 3074 N N . ARG D 2 19 ? 38.504 2.978 68.144 1.00 44.99 17 ARG D N 1
ATOM 3075 C CA . ARG D 2 19 ? 38.994 2.222 66.976 1.00 43.44 17 ARG D CA 1
ATOM 3076 C C . ARG D 2 19 ? 37.766 1.711 66.212 1.00 43.96 17 ARG D C 1
ATOM 3077 O O . ARG D 2 19 ? 36.920 1.043 66.827 1.00 48.20 17 ARG D O 1
ATOM 3079 N N . ILE D 2 20 ? 37.640 2.095 64.947 1.00 41.89 18 ILE D N 1
ATOM 3080 C CA . ILE D 2 20 ? 36.455 1.812 64.096 1.00 46.32 18 ILE D CA 1
ATOM 3081 C C . ILE D 2 20 ? 36.957 1.453 62.701 1.00 47.41 18 ILE D C 1
ATOM 3082 O O . ILE D 2 20 ? 37.862 2.149 62.201 1.00 52.80 18 ILE D O 1
ATOM 3087 N N . LYS D 2 21 ? 36.376 0.423 62.084 1.00 49.02 19 LYS D N 1
ATOM 3088 C CA . LYS D 2 21 ? 36.603 0.105 60.652 1.00 52.68 19 LYS D CA 1
ATOM 3089 C C . LYS D 2 21 ? 35.983 1.225 59.831 1.00 51.20 19 LYS D C 1
ATOM 3090 O O . LYS D 2 21 ? 34.881 1.655 60.134 1.00 54.00 19 LYS D O 1
ATOM 3096 N N . PRO D 2 22 ? 36.665 1.734 58.781 1.00 50.38 20 PRO D N 1
ATOM 3097 C CA . PRO D 2 22 ? 36.137 2.826 57.962 1.00 50.99 20 PRO D CA 1
ATOM 3098 C C . PRO D 2 22 ? 34.726 2.569 57.413 1.00 47.62 20 PRO D C 1
ATOM 3099 O O . PRO D 2 22 ? 33.966 3.507 57.288 1.00 52.47 20 PRO D O 1
ATOM 3103 N N . ALA D 2 23 ? 34.417 1.323 57.068 1.00 45.21 21 ALA D N 1
ATOM 3104 C CA . ALA D 2 23 ? 33.094 0.916 56.537 1.00 45.03 21 ALA D CA 1
ATOM 3105 C C . ALA D 2 23 ? 32.014 1.116 57.609 1.00 42.83 21 ALA D C 1
ATOM 3106 O O . ALA D 2 23 ? 30.879 1.453 57.243 1.00 41.46 21 ALA D O 1
ATOM 3108 N N . GLU D 2 24 ? 32.362 0.907 58.882 1.00 46.31 22 GLU D N 1
ATOM 3109 C CA . GLU D 2 24 ? 31.451 1.082 60.051 1.00 46.00 22 GLU D CA 1
ATOM 3110 C C . GLU D 2 24 ? 31.235 2.589 60.275 1.00 40.94 22 GLU D C 1
ATOM 3111 O O . GLU D 2 24 ? 30.091 3.007 60.493 1.00 33.12 22 GLU D O 1
ATOM 3117 N N . ARG D 2 25 ? 32.305 3.380 60.183 1.00 41.03 23 ARG D N 1
ATOM 3118 C CA . ARG D 2 25 ? 32.249 4.858 60.285 1.00 45.41 23 ARG D CA 1
ATOM 3119 C C . ARG D 2 25 ? 31.342 5.403 59.172 1.00 43.28 23 ARG D C 1
ATOM 3120 O O . ARG D 2 25 ? 30.508 6.273 59.456 1.00 40.79 23 ARG D O 1
ATOM 3128 N N . ASP D 2 26 ? 31.485 4.902 57.942 1.00 43.42 24 ASP D N 1
ATOM 3129 C CA . ASP D 2 26 ? 30.733 5.422 56.771 1.00 43.86 24 ASP D CA 1
ATOM 3130 C C . ASP D 2 26 ? 29.251 5.071 56.916 1.00 39.91 24 ASP D C 1
ATOM 3131 O O . ASP D 2 26 ? 28.410 5.882 56.492 1.00 41.35 24 ASP D O 1
ATOM 3136 N N . LEU D 2 27 ? 28.922 3.938 57.520 1.00 35.26 25 LEU D N 1
ATOM 3137 C CA . LEU D 2 27 ? 27.498 3.570 57.747 1.00 34.00 25 LEU D CA 1
ATOM 3138 C C . LEU D 2 27 ? 26.855 4.539 58.758 1.00 30.24 25 LEU D C 1
ATOM 3139 O O . LEU D 2 27 ? 25.681 4.923 58.570 1.00 27.60 25 LEU D O 1
ATOM 3144 N N . ILE D 2 28 ? 27.585 4.919 59.805 1.00 32.22 26 ILE D N 1
ATOM 3145 C CA . ILE D 2 28 ? 27.093 5.876 60.844 1.00 32.49 26 ILE D CA 1
ATOM 3146 C C . ILE D 2 28 ? 26.874 7.254 60.191 1.00 33.04 26 ILE D C 1
ATOM 3147 O O . ILE D 2 28 ? 25.832 7.910 60.481 1.00 32.16 26 ILE D O 1
ATOM 3152 N N . ASP D 2 29 ? 27.803 7.679 59.321 1.00 34.15 27 ASP D N 1
ATOM 3153 C CA . ASP D 2 29 ? 27.733 9.006 58.646 1.00 35.89 27 ASP D CA 1
ATOM 3154 C C . ASP D 2 29 ? 26.488 9.055 57.753 1.00 33.86 27 ASP D C 1
ATOM 3155 O O . ASP D 2 29 ? 25.815 10.103 57.725 1.00 37.04 27 ASP D O 1
ATOM 3160 N N . ARG D 2 30 ? 26.165 7.947 57.082 1.00 35.61 28 ARG D N 1
ATOM 3161 C CA . ARG D 2 30 ? 24.964 7.853 56.220 1.00 34.20 28 ARG D CA 1
ATOM 3162 C C . ARG D 2 30 ? 23.710 7.967 57.084 1.00 31.81 28 ARG D C 1
ATOM 3163 O O . ARG D 2 30 ? 22.748 8.618 56.655 1.00 28.37 28 ARG D O 1
ATOM 3171 N N . ALA D 2 31 ? 23.710 7.329 58.252 1.00 30.01 29 ALA D N 1
ATOM 3172 C CA . ALA D 2 31 ? 22.533 7.305 59.145 1.00 28.95 29 ALA D CA 1
ATOM 3173 C C . ALA D 2 31 ? 22.355 8.687 59.792 1.00 28.47 29 ALA D C 1
ATOM 3174 O O . ALA D 2 31 ? 21.219 9.178 59.860 1.00 26.07 29 ALA D O 1
ATOM 3176 N N . ALA D 2 32 ? 23.445 9.308 60.240 1.00 29.48 30 ALA D N 1
ATOM 3177 C CA . ALA D 2 32 ? 23.408 10.668 60.827 1.00 28.24 30 ALA D CA 1
ATOM 3178 C C . ALA D 2 32 ? 22.850 11.651 59.789 1.00 28.63 30 ALA D C 1
ATOM 3179 O O . ALA D 2 32 ? 21.922 12.446 60.121 1.00 26.31 30 ALA D O 1
ATOM 3181 N N . LYS D 2 33 ? 23.352 11.552 58.546 1.00 30.18 31 LYS D N 1
ATOM 3182 C CA . LYS D 2 33 ? 22.905 12.410 57.417 1.00 30.51 31 LYS D CA 1
ATOM 3183 C C . LYS D 2 33 ? 21.383 12.282 57.281 1.00 32.38 31 LYS D C 1
ATOM 3184 O O . LYS D 2 33 ? 20.683 13.320 57.253 1.00 27.95 31 LYS D O 1
ATOM 3190 N N . ALA D 2 34 ? 20.898 11.038 57.190 1.00 38.03 32 ALA D N 1
ATOM 3191 C CA . ALA D 2 34 ? 19.468 10.698 57.004 1.00 39.43 32 ALA D CA 1
ATOM 3192 C C . ALA D 2 34 ? 18.632 11.301 58.137 1.00 36.92 32 ALA D C 1
ATOM 3193 O O . ALA D 2 34 ? 17.465 11.627 57.886 1.00 39.12 32 ALA D O 1
ATOM 3195 N N . ARG D 2 35 ? 19.193 11.437 59.345 1.00 36.04 33 ARG D N 1
ATOM 3196 C CA . ARG D 2 35 ? 18.449 11.945 60.532 1.00 34.73 33 ARG D CA 1
ATOM 3197 C C . ARG D 2 35 ? 18.648 13.458 60.696 1.00 32.89 33 ARG D C 1
ATOM 3198 O O . ARG D 2 35 ? 18.017 14.040 61.588 1.00 36.08 33 ARG D O 1
ATOM 3206 N N . GLY D 2 36 ? 19.504 14.077 59.884 1.00 28.61 34 GLY D N 1
ATOM 3207 C CA . GLY D 2 36 ? 19.838 15.505 60.006 1.00 27.39 34 GLY D CA 1
ATOM 3208 C C . GLY D 2 36 ? 20.556 15.775 61.312 1.00 25.25 34 GLY D C 1
ATOM 3209 O O . GLY D 2 36 ? 20.401 16.851 61.850 1.00 23.98 34 GLY D O 1
ATOM 3210 N N . LYS D 2 37 ? 21.341 14.816 61.775 1.00 26.16 35 LYS D N 1
ATOM 3211 C CA . LYS D 2 37 ? 22.065 14.865 63.062 1.00 28.32 35 LYS D CA 1
ATOM 3212 C C . LYS D 2 37 ? 23.554 15.018 62.743 1.00 25.69 35 LYS D C 1
ATOM 3213 O O . LYS D 2 37 ? 23.988 14.501 61.682 1.00 25.09 35 LYS D O 1
ATOM 3219 N N . ASN D 2 38 ? 24.299 15.666 63.636 1.00 24.35 36 ASN D N 1
ATOM 3220 C CA . ASN D 2 38 ? 25.782 15.648 63.636 1.00 26.18 36 ASN D CA 1
ATOM 3221 C C . ASN D 2 38 ? 26.242 14.229 63.974 1.00 26.12 36 ASN D C 1
ATOM 3222 O O . ASN D 2 38 ? 25.489 13.543 64.694 1.00 24.92 36 ASN D O 1
ATOM 3227 N N . ARG D 2 39 ? 27.429 13.823 63.516 1.00 25.61 37 ARG D N 1
ATOM 3228 C CA . ARG D 2 39 ? 27.938 12.448 63.708 1.00 26.79 37 ARG D CA 1
ATOM 3229 C C . ARG D 2 39 ? 28.012 12.146 65.209 1.00 27.47 37 ARG D C 1
ATOM 3230 O O . ARG D 2 39 ? 27.510 11.092 65.630 1.00 27.45 37 ARG D O 1
ATOM 3238 N N . THR D 2 40 ? 28.584 13.059 65.981 1.00 27.27 38 THR D N 1
ATOM 3239 C CA . THR D 2 40 ? 28.776 12.877 67.443 1.00 29.65 38 THR D CA 1
ATOM 3240 C C . THR D 2 40 ? 27.414 12.697 68.129 1.00 27.15 38 THR D C 1
ATOM 3241 O O . THR D 2 40 ? 27.332 11.821 68.953 1.00 24.26 38 THR D O 1
ATOM 3245 N N . ASP D 2 41 ? 26.388 13.479 67.795 1.00 30.38 39 ASP D N 1
ATOM 3246 C CA . ASP D 2 41 ? 25.051 13.382 68.452 1.00 30.46 39 ASP D CA 1
ATOM 3247 C C . ASP D 2 41 ? 24.417 12.029 68.119 1.00 29.10 39 ASP D C 1
ATOM 3248 O O . ASP D 2 41 ? 23.839 11.395 69.025 1.00 26.99 39 ASP D O 1
ATOM 3253 N N . PHE D 2 42 ? 24.517 11.594 66.868 1.00 26.52 40 PHE D N 1
ATOM 3254 C CA . PHE D 2 42 ? 23.922 10.310 66.429 1.00 27.75 40 PHE D CA 1
ATOM 3255 C C . PHE D 2 42 ? 24.528 9.187 67.273 1.00 27.70 40 PHE D C 1
ATOM 3256 O O . PHE D 2 42 ? 23.754 8.392 67.827 1.00 29.58 40 PHE D O 1
ATOM 3264 N N . VAL D 2 43 ? 25.856 9.158 67.404 1.00 24.91 41 VAL D N 1
ATOM 3265 C CA . VAL D 2 43 ? 26.574 8.086 68.148 1.00 26.28 41 VAL D CA 1
ATOM 3266 C C . VAL D 2 43 ? 26.251 8.196 69.641 1.00 28.03 41 VAL D C 1
ATOM 3267 O O . VAL D 2 43 ? 25.945 7.155 70.236 1.00 23.73 41 VAL D O 1
ATOM 3271 N N . LEU D 2 44 ? 26.299 9.396 70.231 1.00 26.83 42 LEU D N 1
ATOM 3272 C CA . LEU D 2 44 ? 26.111 9.570 71.701 1.00 26.01 42 LEU D CA 1
ATOM 3273 C C . LEU D 2 44 ? 24.657 9.281 72.081 1.00 28.06 42 LEU D C 1
ATOM 3274 O O . LEU D 2 44 ? 24.447 8.624 73.117 1.00 28.15 42 LEU D O 1
ATOM 3279 N N . GLU D 2 45 ? 23.684 9.725 71.280 1.00 27.30 43 GLU D N 1
ATOM 3280 C CA . GLU D 2 45 ? 22.254 9.454 71.552 1.00 28.52 43 GLU D CA 1
ATOM 3281 C C . GLU D 2 45 ? 22.000 7.944 71.458 1.00 29.09 43 GLU D C 1
ATOM 3282 O O . GLU D 2 45 ? 21.317 7.422 72.348 1.00 27.76 43 GLU D O 1
ATOM 3288 N N . ALA D 2 46 ? 22.560 7.259 70.458 1.00 27.18 44 ALA D N 1
ATOM 3289 C CA . ALA D 2 46 ? 22.419 5.801 70.287 1.00 26.73 44 ALA D CA 1
ATOM 3290 C C . ALA D 2 46 ? 23.031 5.082 71.491 1.00 25.76 44 ALA D C 1
ATOM 3291 O O . ALA D 2 46 ? 22.394 4.157 72.008 1.00 22.17 44 ALA D O 1
ATOM 3293 N N . ALA D 2 47 ? 24.216 5.498 71.937 1.00 24.74 45 ALA D N 1
ATOM 3294 C CA . ALA D 2 47 ? 24.919 4.889 73.089 1.00 25.12 45 ALA D CA 1
ATOM 3295 C C . ALA D 2 47 ? 24.129 5.158 74.378 1.00 22.99 45 ALA D C 1
ATOM 3296 O O . ALA D 2 47 ? 24.028 4.254 75.189 1.00 24.12 45 ALA D O 1
ATOM 3298 N N . ARG D 2 48 ? 23.581 6.352 74.557 1.00 22.52 46 ARG D N 1
ATOM 3299 C CA . ARG D 2 48 ? 22.828 6.715 75.787 1.00 25.32 46 ARG D CA 1
ATOM 3300 C C . ARG D 2 48 ? 21.593 5.818 75.881 1.00 27.01 46 ARG D C 1
ATOM 3301 O O . ARG D 2 48 ? 21.389 5.196 76.950 1.00 25.08 46 ARG D O 1
ATOM 3309 N N . ALA D 2 49 ? 20.828 5.708 74.789 1.00 26.49 47 ALA D N 1
ATOM 3310 C CA . ALA D 2 49 ? 19.582 4.910 74.723 1.00 25.15 47 ALA D CA 1
ATOM 3311 C C . ALA D 2 49 ? 19.911 3.446 75.002 1.00 25.23 47 ALA D C 1
ATOM 3312 O O . ALA D 2 49 ? 19.181 2.805 75.806 1.00 23.90 47 ALA D O 1
ATOM 3314 N N . ALA D 2 50 ? 20.964 2.919 74.374 1.00 22.67 48 ALA D N 1
ATOM 3315 C CA . ALA D 2 50 ? 21.384 1.507 74.547 1.00 22.94 48 ALA D CA 1
ATOM 3316 C C . ALA D 2 50 ? 21.862 1.276 75.988 1.00 23.33 48 ALA D C 1
ATOM 3317 O O . ALA D 2 50 ? 21.618 0.194 76.493 1.00 21.61 48 ALA D O 1
ATOM 3319 N N . ALA D 2 51 ? 22.524 2.252 76.615 1.00 23.02 49 ALA D N 1
ATOM 3320 C CA . ALA D 2 51 ? 23.099 2.124 77.967 1.00 24.51 49 ALA D CA 1
ATOM 3321 C C . ALA D 2 51 ? 21.963 2.038 78.991 1.00 25.87 49 ALA D C 1
ATOM 3322 O O . ALA D 2 51 ? 21.994 1.147 79.860 1.00 26.49 49 ALA D O 1
ATOM 3324 N N . GLU D 2 52 ? 20.970 2.914 78.890 1.00 26.90 50 GLU D N 1
ATOM 3325 C CA . GLU D 2 52 ? 19.836 2.902 79.830 1.00 29.07 50 GLU D CA 1
ATOM 3326 C C . GLU D 2 52 ? 19.085 1.575 79.656 1.00 33.28 50 GLU D C 1
ATOM 3327 O O . GLU D 2 52 ? 18.756 0.944 80.702 1.00 27.45 50 GLU D O 1
ATOM 3333 N N . GLU D 2 53 ? 18.892 1.113 78.415 1.00 30.55 51 GLU D N 1
ATOM 3334 C CA . GLU D 2 53 ? 18.225 -0.176 78.142 1.00 32.40 51 GLU D CA 1
ATOM 3335 C C . GLU D 2 53 ? 19.051 -1.304 78.769 1.00 33.38 51 GLU D C 1
ATOM 3336 O O . GLU D 2 53 ? 18.459 -2.152 79.458 1.00 31.19 51 GLU D O 1
ATOM 3342 N N . ALA D 2 54 ? 20.361 -1.332 78.541 1.00 29.32 52 ALA D N 1
ATOM 3343 C CA . ALA D 2 54 ? 21.249 -2.412 79.028 1.00 32.48 52 ALA D CA 1
ATOM 3344 C C . ALA D 2 54 ? 21.132 -2.506 80.553 1.00 32.75 52 ALA D C 1
ATOM 3345 O O . ALA D 2 54 ? 21.085 -3.622 81.083 1.00 34.99 52 ALA D O 1
ATOM 3347 N N . LEU D 2 55 ? 21.080 -1.365 81.237 1.00 30.43 53 LEU D N 1
ATOM 3348 C CA . LEU D 2 55 ? 21.099 -1.323 82.718 1.00 31.06 53 LEU D CA 1
ATOM 3349 C C . LEU D 2 55 ? 19.721 -1.701 83.275 1.00 32.19 53 LEU D C 1
ATOM 3350 O O . LEU D 2 55 ? 19.646 -2.480 84.230 1.00 32.34 53 LEU D O 1
ATOM 3355 N N . ILE D 2 56 ? 18.660 -1.173 82.691 1.00 32.30 54 ILE D N 1
ATOM 3356 C CA . ILE D 2 56 ? 17.286 -1.361 83.228 1.00 34.38 54 ILE D CA 1
ATOM 3357 C C . ILE D 2 56 ? 16.847 -2.803 82.992 1.00 35.79 54 ILE D C 1
ATOM 3358 O O . ILE D 2 56 ? 16.194 -3.338 83.900 1.00 45.78 54 ILE D O 1
ATOM 3363 N N . GLU D 2 57 ? 17.188 -3.399 81.850 1.00 37.93 55 GLU D N 1
ATOM 3364 C CA . GLU D 2 57 ? 16.653 -4.719 81.424 1.00 41.84 55 GLU D CA 1
ATOM 3365 C C . GLU D 2 57 ? 17.472 -5.876 81.994 1.00 42.98 55 GLU D C 1
ATOM 3366 O O . GLU D 2 57 ? 17.133 -6.991 81.629 1.00 44.28 55 GLU D O 1
ATOM 3372 N N . GLN D 2 58 ? 18.532 -5.644 82.772 1.00 43.50 56 GLN D N 1
ATOM 3373 C CA . GLN D 2 58 ? 19.305 -6.731 83.446 1.00 41.69 56 GLN D CA 1
ATOM 3374 C C . GLN D 2 58 ? 18.394 -7.614 84.312 1.00 40.47 56 GLN D C 1
ATOM 3375 O O . GLN D 2 58 ? 18.041 -7.193 85.429 1.00 38.01 56 GLN D O 1
ATOM 3381 N N . ARG D 2 59 ? 18.044 -8.807 83.827 1.00 39.05 57 ARG D N 1
ATOM 3382 C CA . ARG D 2 59 ? 17.188 -9.776 84.558 1.00 41.28 57 ARG D CA 1
ATOM 3383 C C . ARG D 2 59 ? 17.999 -10.401 85.696 1.00 40.48 57 ARG D C 1
ATOM 3384 O O . ARG D 2 59 ? 17.423 -10.650 86.771 1.00 39.91 57 ARG D O 1
ATOM 3392 N N . ILE D 2 60 ? 19.287 -10.631 85.479 1.00 35.30 58 ILE D N 1
ATOM 3393 C CA . ILE D 2 60 ? 20.171 -11.216 86.517 1.00 36.09 58 ILE D CA 1
ATOM 3394 C C . ILE D 2 60 ? 21.210 -10.159 86.847 1.00 36.84 58 ILE D C 1
ATOM 3395 O O . ILE D 2 60 ? 22.020 -9.832 85.982 1.00 41.42 58 ILE D O 1
ATOM 3400 N N . ILE D 2 61 ? 21.203 -9.655 88.068 1.00 34.84 59 ILE D N 1
ATOM 3401 C CA . ILE D 2 61 ? 22.227 -8.675 88.521 1.00 38.42 59 ILE D CA 1
ATOM 3402 C C . ILE D 2 61 ? 23.287 -9.419 89.338 1.00 41.46 59 ILE D C 1
ATOM 3403 O O . ILE D 2 61 ? 22.981 -9.913 90.432 1.00 43.77 59 ILE D O 1
ATOM 3408 N N . MET D 2 62 ? 24.520 -9.463 88.837 1.00 48.23 60 MET D N 1
ATOM 3409 C CA . MET D 2 62 ? 25.659 -10.172 89.481 1.00 53.36 60 MET D CA 1
ATOM 3410 C C . MET D 2 62 ? 26.361 -9.223 90.453 1.00 52.35 60 MET D C 1
ATOM 3411 O O . MET D 2 62 ? 26.746 -8.125 90.051 1.00 50.53 60 MET D O 1
ATOM 3416 N N . ALA D 2 63 ? 26.516 -9.641 91.710 1.00 47.51 61 ALA D N 1
ATOM 3417 C CA . ALA D 2 63 ? 27.299 -8.920 92.738 1.00 48.15 61 ALA D CA 1
ATOM 3418 C C . ALA D 2 63 ? 28.617 -9.664 93.014 1.00 49.91 61 ALA D C 1
ATOM 3419 O O . ALA D 2 63 ? 28.607 -10.915 93.052 1.00 50.16 61 ALA D O 1
ATOM 3421 N N . ASP D 2 64 ? 29.710 -8.912 93.213 1.00 55.14 62 ASP D N 1
ATOM 3422 C CA . ASP D 2 64 ? 30.955 -9.376 93.886 1.00 56.62 62 ASP D CA 1
ATOM 3423 C C . ASP D 2 64 ? 30.559 -10.031 95.202 1.00 54.53 62 ASP D C 1
ATOM 3424 O O . ASP D 2 64 ? 29.638 -9.551 95.834 1.00 53.44 62 ASP D O 1
ATOM 3429 N N . PRO D 2 65 ? 31.209 -11.138 95.624 1.00 55.40 63 PRO D N 1
ATOM 3430 C CA . PRO D 2 65 ? 30.725 -11.928 96.757 1.00 52.42 63 PRO D CA 1
ATOM 3431 C C . PRO D 2 65 ? 30.564 -11.122 98.056 1.00 53.89 63 PRO D C 1
ATOM 3432 O O . PRO D 2 65 ? 29.627 -11.381 98.781 1.00 56.81 63 PRO D O 1
ATOM 3436 N N . GLU D 2 66 ? 31.456 -10.167 98.313 1.00 50.46 64 GLU D N 1
ATOM 3437 C CA . GLU D 2 66 ? 31.474 -9.365 99.566 1.00 54.83 64 GLU D CA 1
ATOM 3438 C C . GLU D 2 66 ? 30.27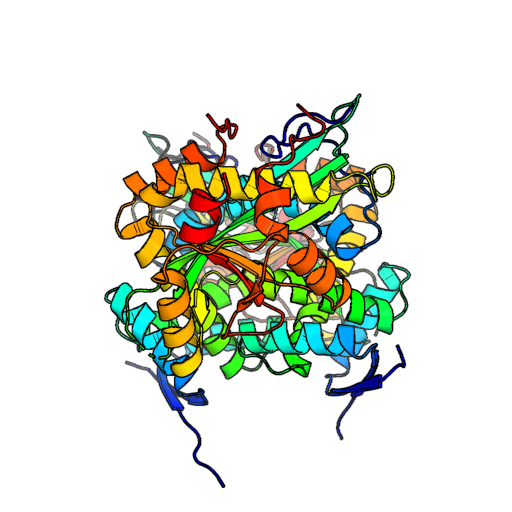2 -8.410 99.557 1.00 49.15 64 GLU D C 1
ATOM 3439 O O . GLU D 2 66 ? 29.597 -8.268 100.615 1.00 44.05 64 GLU D O 1
ATOM 3445 N N . ALA D 2 67 ? 30.004 -7.794 98.402 1.00 47.52 65 ALA D N 1
ATOM 3446 C CA . ALA D 2 67 ? 28.849 -6.889 98.179 1.00 44.94 65 ALA D CA 1
ATOM 3447 C C . ALA D 2 67 ? 27.554 -7.685 98.355 1.00 45.07 65 ALA D C 1
ATOM 3448 O O . ALA D 2 67 ? 26.629 -7.179 99.004 1.00 41.71 65 ALA D O 1
ATOM 3450 N N . TYR D 2 68 ? 27.516 -8.914 97.831 1.00 42.69 66 TYR D N 1
ATOM 3451 C CA . TYR D 2 68 ? 26.338 -9.810 97.877 1.00 41.24 66 TYR D CA 1
ATOM 3452 C C . TYR D 2 68 ? 25.959 -10.119 99.328 1.00 42.42 66 TYR D C 1
ATOM 3453 O O . TYR D 2 68 ? 24.755 -10.064 99.623 1.00 42.99 66 TYR D O 1
ATOM 3462 N N . GLN D 2 69 ? 26.924 -10.465 100.195 1.00 42.97 67 GLN D N 1
ATOM 3463 C CA . GLN D 2 69 ? 26.618 -10.830 101.605 1.00 46.74 67 GLN D CA 1
ATOM 3464 C C . GLN D 2 69 ? 26.156 -9.590 102.368 1.00 42.96 67 GLN D C 1
ATOM 3465 O O . GLN D 2 69 ? 25.287 -9.744 103.223 1.00 46.82 67 GLN D O 1
ATOM 3471 N N . GLU D 2 70 ? 26.717 -8.414 102.089 1.00 45.33 68 GLU D N 1
ATOM 3472 C CA . GLU D 2 70 ? 26.253 -7.140 102.708 1.00 47.45 68 GLU D CA 1
ATOM 3473 C C . GLU D 2 70 ? 24.796 -6.905 102.265 1.00 43.10 68 GLU D C 1
ATOM 3474 O O . GLU D 2 70 ? 23.937 -6.586 103.122 1.00 39.61 68 GLU D O 1
ATOM 3480 N N . PHE D 2 71 ? 24.513 -7.106 100.978 1.00 39.35 69 PHE D N 1
ATOM 3481 C CA . PHE D 2 71 ? 23.146 -7.000 100.419 1.00 35.36 69 PHE D CA 1
ATOM 3482 C C . PHE D 2 71 ? 22.202 -7.888 101.232 1.00 33.15 69 PHE D C 1
ATOM 3483 O O . PHE D 2 71 ? 21.165 -7.414 101.687 1.00 31.04 69 PHE D O 1
ATOM 3491 N N . LEU D 2 72 ? 22.588 -9.140 101.468 1.00 35.54 70 LEU D N 1
ATOM 3492 C CA . LEU D 2 72 ? 21.760 -10.113 102.227 1.00 38.63 70 LEU D CA 1
ATOM 3493 C C . LEU D 2 72 ? 21.631 -9.657 103.679 1.00 35.80 70 LEU D C 1
ATOM 3494 O O . LEU D 2 72 ? 20.543 -9.804 104.231 1.00 37.19 70 LEU D O 1
ATOM 3499 N N . VAL D 2 73 ? 22.691 -9.129 104.281 1.00 35.74 71 VAL D N 1
ATOM 3500 C CA . VAL D 2 73 ? 22.675 -8.567 105.669 1.00 42.86 71 VAL D CA 1
ATOM 3501 C C . VAL D 2 73 ? 21.608 -7.471 105.735 1.00 41.70 71 VAL D C 1
ATOM 3502 O O . VAL D 2 73 ? 20.742 -7.557 106.614 1.00 41.35 71 VAL D O 1
ATOM 3506 N N . ARG D 2 74 ? 21.660 -6.500 104.825 1.00 40.52 72 ARG D N 1
ATOM 3507 C CA . ARG D 2 74 ? 20.663 -5.394 104.747 1.00 40.27 72 ARG D CA 1
ATOM 3508 C C . ARG D 2 74 ? 19.234 -5.917 104.537 1.00 37.33 72 ARG D C 1
ATOM 3509 O O . ARG D 2 74 ? 18.306 -5.360 105.155 1.00 38.01 72 ARG D O 1
ATOM 3517 N N . LEU D 2 75 ? 19.042 -6.938 103.706 1.00 38.20 73 LEU D N 1
ATOM 3518 C CA . LEU D 2 75 ? 17.684 -7.507 103.441 1.00 38.57 73 LEU D CA 1
ATOM 3519 C C . LEU D 2 75 ? 17.094 -8.068 104.745 1.00 41.62 73 LEU D C 1
ATOM 3520 O O . LEU D 2 75 ? 15.896 -7.880 105.001 1.00 40.35 73 LEU D O 1
ATOM 3525 N N . ASP D 2 76 ? 17.916 -8.749 105.540 1.00 47.67 74 ASP D N 1
ATOM 3526 C CA . ASP D 2 76 ? 17.500 -9.488 106.765 1.00 52.00 74 ASP D CA 1
ATOM 3527 C C . ASP D 2 76 ? 17.413 -8.524 107.957 1.00 53.12 74 ASP D C 1
ATOM 3528 O O . ASP D 2 76 ? 16.682 -8.840 108.924 1.00 53.48 74 ASP D O 1
ATOM 3533 N N . GLN D 2 77 ? 18.100 -7.379 107.891 1.00 50.31 75 GLN D N 1
ATOM 3534 C CA . GLN D 2 77 ? 18.244 -6.426 109.016 1.00 54.02 75 GLN D CA 1
ATOM 3535 C C . GLN D 2 77 ? 16.878 -6.043 109.584 1.00 53.51 75 GLN D C 1
ATOM 3536 O O . GLN D 2 77 ? 15.881 -6.088 108.844 1.00 55.55 75 GLN D O 1
ATOM 3542 N N . THR D 2 78 ? 16.842 -5.704 110.868 1.00 52.39 76 THR D N 1
ATOM 3543 C CA . THR D 2 78 ? 15.679 -5.097 111.563 1.00 49.61 76 THR D CA 1
ATOM 3544 C C . THR D 2 78 ? 15.202 -3.881 110.771 1.00 43.96 76 THR D C 1
ATOM 3545 O O . THR D 2 78 ? 15.990 -2.974 110.497 1.00 43.62 76 THR D O 1
ATOM 3549 N N . PRO D 2 79 ? 13.919 -3.865 110.350 1.00 36.48 77 PRO D N 1
ATOM 3550 C CA . PRO D 2 79 ? 13.376 -2.820 109.491 1.00 38.33 77 PRO D CA 1
ATOM 3551 C C . PRO D 2 79 ? 13.512 -1.417 110.093 1.00 37.61 77 PRO D C 1
ATOM 3552 O O . PRO D 2 79 ? 12.994 -1.184 111.143 1.00 38.36 77 PRO D O 1
ATOM 3556 N N . SER D 2 80 ? 14.261 -0.544 109.409 1.00 35.14 78 SER D N 1
ATOM 3557 C CA . SER D 2 80 ? 14.640 0.809 109.869 1.00 35.12 78 SER D CA 1
ATOM 3558 C C . SER D 2 80 ? 14.472 1.795 108.721 1.00 31.20 78 SER D C 1
ATOM 3559 O O . SER D 2 80 ? 15.450 2.376 108.269 1.00 29.00 78 SER D O 1
ATOM 3562 N N . PRO D 2 81 ? 13.236 2.076 108.249 1.00 31.94 79 PRO D N 1
ATOM 3563 C CA . PRO D 2 81 ? 13.023 3.004 107.137 1.00 34.25 79 PRO D CA 1
ATOM 3564 C C . PRO D 2 81 ? 13.449 4.438 107.482 1.00 33.41 79 PRO D C 1
ATOM 3565 O O . PRO D 2 81 ? 13.015 4.960 108.489 1.00 35.45 79 PRO D O 1
ATOM 3569 N N . ASN D 2 82 ? 14.279 5.034 106.631 1.00 33.14 80 ASN D N 1
ATOM 3570 C CA . ASN D 2 82 ? 14.746 6.438 106.760 1.00 30.39 80 ASN D CA 1
ATOM 3571 C C . ASN D 2 82 ? 13.543 7.378 106.610 1.00 31.72 80 ASN D C 1
ATOM 3572 O O . ASN D 2 82 ? 12.441 6.911 106.143 1.00 30.78 80 ASN D O 1
ATOM 3577 N N . ALA D 2 83 ? 13.742 8.646 106.995 1.00 29.70 81 ALA D N 1
ATOM 3578 C CA . ALA D 2 83 ? 12.708 9.708 107.032 1.00 31.36 81 ALA D CA 1
ATOM 3579 C C . ALA D 2 83 ? 12.166 9.922 105.619 1.00 30.03 81 ALA D C 1
ATOM 3580 O O . ALA D 2 83 ? 10.955 10.030 105.459 1.00 31.04 81 ALA D O 1
ATOM 3582 N N . ALA D 2 84 ? 13.047 9.955 104.625 1.00 31.91 82 ALA D N 1
ATOM 3583 C CA . ALA D 2 84 ? 12.672 10.204 103.219 1.00 31.00 82 ALA D CA 1
ATOM 3584 C C . ALA D 2 84 ? 11.677 9.120 102.785 1.00 28.52 82 ALA D C 1
ATOM 3585 O O . ALA D 2 84 ? 10.615 9.472 102.243 1.00 29.00 82 ALA D O 1
ATOM 3587 N N . LEU D 2 85 ? 11.974 7.849 103.055 1.00 28.04 83 LEU D N 1
ATOM 3588 C CA . LEU D 2 85 ? 11.094 6.729 102.627 1.00 28.94 83 LEU D CA 1
ATOM 3589 C C . LEU D 2 85 ? 9.763 6.815 103.377 1.00 31.67 83 LEU D C 1
ATOM 3590 O O . LEU D 2 85 ? 8.709 6.537 102.756 1.00 31.34 83 LEU D O 1
ATOM 3595 N N . ARG D 2 86 ? 9.794 7.162 104.665 1.00 34.22 84 ARG D N 1
ATOM 3596 C CA . ARG D 2 86 ? 8.551 7.307 105.472 1.00 36.40 84 ARG D CA 1
ATOM 3597 C C . ARG D 2 86 ? 7.660 8.386 104.838 1.00 36.00 84 ARG D C 1
ATOM 3598 O O . ARG D 2 86 ? 6.457 8.142 104.689 1.00 37.99 84 ARG D O 1
ATOM 3606 N N . LYS D 2 87 ? 8.234 9.539 104.495 1.00 35.64 85 LYS D N 1
ATOM 3607 C CA . LYS D 2 87 ? 7.507 10.678 103.870 1.00 37.92 85 LYS D CA 1
ATOM 3608 C C . LYS D 2 87 ? 6.931 10.242 102.508 1.00 36.19 85 LYS D C 1
ATOM 3609 O O . LYS D 2 87 ? 5.766 10.546 102.233 1.00 36.10 85 LYS D O 1
ATOM 3615 N N . THR D 2 88 ? 7.700 9.527 101.686 1.00 33.44 86 THR D N 1
ATOM 3616 C CA . THR D 2 88 ? 7.239 8.999 100.372 1.00 31.54 86 THR D CA 1
ATOM 3617 C C . THR D 2 88 ? 5.993 8.119 100.547 1.00 29.06 86 THR D C 1
ATOM 3618 O O . THR D 2 88 ? 4.996 8.389 99.879 1.00 31.00 86 THR D O 1
ATOM 3622 N N . MET D 2 89 ? 6.048 7.113 101.409 1.00 30.67 87 MET D N 1
ATOM 3623 C CA . MET D 2 89 ? 4.991 6.078 101.552 1.00 30.99 87 MET D CA 1
ATOM 3624 C C . MET D 2 89 ? 3.774 6.610 102.317 1.00 30.39 87 MET D C 1
ATOM 3625 O O . MET D 2 89 ? 2.698 6.040 102.139 1.00 27.17 87 MET D O 1
ATOM 3630 N N . GLN D 2 90 ? 3.909 7.656 103.131 1.00 35.38 88 GLN D N 1
ATOM 3631 C CA . GLN D 2 90 ? 2.777 8.153 103.964 1.00 39.14 88 GLN D CA 1
ATOM 3632 C C . GLN D 2 90 ? 2.124 9.392 103.333 1.00 39.55 88 GLN D C 1
ATOM 3633 O O . GLN D 2 90 ? 1.044 9.753 103.797 1.00 42.63 88 GLN D O 1
ATOM 3639 N N . THR D 2 91 ? 2.730 10.013 102.320 1.00 40.23 89 THR D N 1
ATOM 3640 C CA . THR D 2 91 ? 2.177 11.228 101.660 1.00 40.55 89 THR D CA 1
ATOM 3641 C C . THR D 2 91 ? 1.132 10.797 100.639 1.00 39.44 89 THR D C 1
ATOM 3642 O O . THR D 2 91 ? 1.431 10.057 99.698 1.00 41.12 89 THR D O 1
ATOM 3646 N N . PRO D 2 92 ? -0.142 11.196 100.827 1.00 39.54 90 PRO D N 1
ATOM 3647 C CA . PRO D 2 92 ? -1.190 10.819 99.891 1.00 38.28 90 PRO D CA 1
ATOM 3648 C C . PRO D 2 92 ? -0.890 11.389 98.494 1.00 37.91 90 PRO D C 1
ATOM 3649 O O . PRO D 2 92 ? -0.275 12.439 98.377 1.00 33.45 90 PRO D O 1
ATOM 3653 N N . ALA D 2 93 ? -1.312 10.653 97.468 1.00 38.11 91 ALA D N 1
ATOM 3654 C CA . ALA D 2 93 ? -1.061 10.984 96.047 1.00 40.20 91 ALA D CA 1
ATOM 3655 C C . ALA D 2 93 ? -1.961 12.141 95.612 1.00 39.35 91 ALA D C 1
ATOM 3656 O O . ALA D 2 93 ? -3.036 12.342 96.159 1.00 34.46 91 ALA D O 1
ATOM 3658 N N . PRO D 2 94 ? -1.565 12.903 94.576 1.00 39.24 92 PRO D N 1
ATOM 3659 C CA . PRO D 2 94 ? -2.451 13.905 93.981 1.00 42.68 92 PRO D CA 1
ATOM 3660 C C . PRO D 2 94 ? -3.751 13.308 93.406 1.00 44.41 92 PRO D C 1
ATOM 3661 O O . PRO D 2 94 ? -4.699 14.033 93.259 1.00 46.78 92 PRO D O 1
ATOM 3665 N N . TRP D 2 95 ? -3.769 12.011 93.102 1.00 40.80 93 TRP D N 1
ATOM 3666 C CA . TRP D 2 95 ? -4.971 11.259 92.649 1.00 43.44 93 TRP D CA 1
ATOM 3667 C C . TRP D 2 95 ? -5.688 10.643 93.858 1.00 48.87 93 TRP D C 1
ATOM 3668 O O . TRP D 2 95 ? -6.583 9.805 93.643 1.00 52.97 93 TRP D O 1
ATOM 3679 N N . GLU D 2 96 ? -5.307 11.048 95.075 1.00 53.37 94 GLU D N 1
ATOM 3680 C CA . GLU D 2 96 ? -6.152 11.016 96.303 1.00 61.56 94 GLU D CA 1
ATOM 3681 C C . GLU D 2 96 ? -6.382 9.568 96.736 1.00 67.14 94 GLU D C 1
ATOM 3682 O O . GLU D 2 96 ? -7.487 9.304 97.213 1.00 79.27 94 GLU D O 1
ATOM 3688 N N . LYS E 2 12 ? 47.545 3.361 61.177 1.00 78.21 10 LYS E N 1
ATOM 3689 C CA . LYS E 2 12 ? 47.265 1.892 61.262 1.00 78.42 10 LYS E CA 1
ATOM 3690 C C . LYS E 2 12 ? 45.959 1.635 62.025 1.00 77.25 10 LYS E C 1
ATOM 3691 O O . LYS E 2 12 ? 45.237 0.670 61.684 1.00 81.47 10 LYS E O 1
ATOM 3697 N N . ARG E 2 13 ? 45.685 2.441 63.049 1.00 79.08 11 ARG E N 1
ATOM 3698 C CA . ARG E 2 13 ? 44.414 2.404 63.817 1.00 79.36 11 ARG E CA 1
ATOM 3699 C C . ARG E 2 13 ? 43.524 3.566 63.361 1.00 74.59 11 ARG E C 1
ATOM 3700 O O . ARG E 2 13 ? 44.013 4.731 63.406 1.00 74.37 11 ARG E O 1
ATOM 3708 N N . GLU E 2 14 ? 42.294 3.274 62.928 1.00 70.10 12 GLU E N 1
ATOM 3709 C CA . GLU E 2 14 ? 41.340 4.335 62.510 1.00 72.62 12 GLU E CA 1
ATOM 3710 C C . GLU E 2 14 ? 40.405 4.635 63.683 1.00 70.47 12 GLU E C 1
ATOM 3711 O O . GLU E 2 14 ? 39.957 3.690 64.329 1.00 69.74 12 GLU E O 1
ATOM 3717 N N . THR E 2 15 ? 40.200 5.918 63.970 1.00 65.56 13 THR E N 1
ATOM 3718 C CA . THR E 2 15 ? 39.516 6.404 65.186 1.00 61.57 13 THR E CA 1
ATOM 3719 C C . THR E 2 15 ? 38.240 7.153 64.790 1.00 56.29 13 THR E C 1
ATOM 3720 O O . THR E 2 15 ? 38.207 7.811 63.748 1.00 52.90 13 THR E O 1
ATOM 3724 N N . LEU E 2 16 ? 37.223 7.027 65.639 1.00 52.29 14 LEU E N 1
ATOM 3725 C CA . LEU E 2 16 ? 36.057 7.930 65.745 1.00 52.42 14 LEU E CA 1
ATOM 3726 C C . LEU E 2 16 ? 36.203 8.727 67.047 1.00 50.68 14 LEU E C 1
ATOM 3727 O O . LEU E 2 16 ? 36.269 8.090 68.116 1.00 51.71 14 LEU E O 1
ATOM 3732 N N . ASN E 2 17 ? 36.285 10.051 66.921 1.00 46.76 15 ASN E N 1
ATOM 3733 C CA . ASN E 2 17 ? 36.584 11.018 68.002 1.00 46.32 15 ASN E CA 1
ATOM 3734 C C . ASN E 2 17 ? 35.274 11.601 68.544 1.00 44.01 15 ASN E C 1
ATOM 3735 O O . ASN E 2 17 ? 34.556 12.251 67.799 1.00 41.87 15 ASN E O 1
ATOM 3740 N N . LEU E 2 18 ? 35.001 11.346 69.816 1.00 44.76 16 LEU E N 1
ATOM 3741 C CA . LEU E 2 18 ? 33.807 11.823 70.540 1.00 44.62 16 LEU E CA 1
ATOM 3742 C C . LEU E 2 18 ? 34.250 12.787 71.634 1.00 41.05 16 LEU E C 1
ATOM 3743 O O . LEU E 2 18 ? 35.157 12.445 72.403 1.00 38.07 16 LEU E O 1
ATOM 3748 N N . ARG E 2 19 ? 33.651 13.968 71.669 1.00 37.97 17 ARG E N 1
ATOM 3749 C CA . ARG E 2 19 ? 33.636 14.812 72.886 1.00 38.82 17 ARG E CA 1
ATOM 3750 C C . ARG E 2 19 ? 32.473 14.291 73.727 1.00 32.95 17 ARG E C 1
ATOM 3751 O O . ARG E 2 19 ? 31.351 14.264 73.209 1.00 30.62 17 ARG E O 1
ATOM 3759 N N . ILE E 2 20 ? 32.746 13.850 74.950 1.00 33.24 18 ILE E N 1
ATOM 3760 C CA . ILE E 2 20 ? 31.720 13.231 75.840 1.00 36.89 18 ILE E CA 1
ATOM 3761 C C . ILE E 2 20 ? 31.834 13.827 77.242 1.00 37.73 18 ILE E C 1
ATOM 3762 O O . ILE E 2 20 ? 32.967 13.952 77.745 1.00 37.00 18 ILE E O 1
ATOM 3767 N N . LYS E 2 21 ? 30.691 14.179 77.827 1.00 40.10 19 LYS E N 1
ATOM 3768 C CA . LYS E 2 21 ? 30.587 14.594 79.248 1.00 43.30 19 LYS E CA 1
ATOM 3769 C C . LYS E 2 21 ? 30.939 13.373 80.092 1.00 43.37 19 LYS E C 1
ATOM 3770 O O . LYS E 2 21 ? 30.478 12.269 79.793 1.00 45.99 19 LYS E O 1
ATOM 3776 N N . PRO E 2 22 ? 31.761 13.522 81.154 1.00 40.20 20 PRO E N 1
ATOM 3777 C CA . PRO E 2 22 ? 32.176 12.385 81.972 1.00 40.65 20 PRO E CA 1
ATOM 3778 C C . PRO E 2 22 ? 31.004 11.553 82.515 1.00 35.76 20 PRO E C 1
ATOM 3779 O O . PRO E 2 22 ? 31.160 10.372 82.638 1.00 29.88 20 PRO E O 1
ATOM 3783 N N . ALA E 2 23 ? 29.885 12.187 82.855 1.00 37.29 21 ALA E N 1
ATOM 3784 C CA . ALA E 2 23 ? 28.680 11.510 83.389 1.00 38.54 21 ALA E CA 1
ATOM 3785 C C . ALA E 2 23 ? 28.075 10.594 82.312 1.00 39.83 21 ALA E C 1
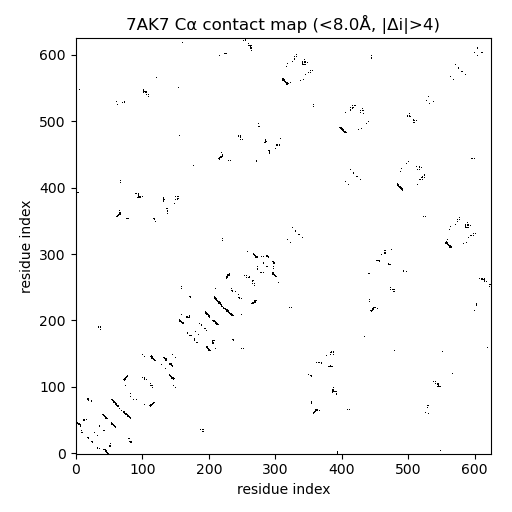ATOM 3786 O O . ALA E 2 23 ? 27.519 9.539 82.678 1.00 36.53 21 ALA E O 1
ATOM 3788 N N . GLU E 2 24 ? 28.179 10.989 81.034 1.00 38.23 22 GLU E N 1
ATOM 3789 C CA . GLU E 2 24 ? 27.687 10.212 79.866 1.00 38.85 22 GLU E CA 1
ATOM 3790 C C . GLU E 2 24 ? 28.618 9.000 79.673 1.00 37.11 22 GLU E C 1
ATOM 3791 O O . GLU E 2 24 ? 28.120 7.872 79.455 1.00 34.52 22 GLU E O 1
ATOM 3797 N N . ARG E 2 25 ? 29.926 9.226 79.760 1.00 35.17 23 ARG E N 1
ATOM 3798 C CA . ARG E 2 25 ? 30.947 8.155 79.661 1.00 36.87 23 ARG E CA 1
ATOM 3799 C C . ARG E 2 25 ? 30.749 7.153 80.805 1.00 32.98 23 ARG E C 1
ATOM 3800 O O . ARG E 2 25 ? 30.827 5.962 80.537 1.00 31.81 23 ARG E O 1
ATOM 3808 N N . ASP E 2 26 ? 30.478 7.616 82.019 1.00 32.47 24 ASP E N 1
ATOM 3809 C CA . ASP E 2 26 ? 30.331 6.751 83.225 1.00 34.50 24 ASP E CA 1
ATOM 3810 C C . ASP E 2 26 ? 29.092 5.864 83.053 1.00 33.24 24 ASP E C 1
ATOM 3811 O O . ASP E 2 26 ? 29.133 4.689 83.488 1.00 29.56 24 ASP E O 1
ATOM 3816 N N . LEU E 2 27 ? 28.031 6.387 82.434 1.00 30.52 25 LEU E N 1
ATOM 3817 C CA . LEU E 2 27 ? 26.802 5.590 82.228 1.00 32.13 25 LEU E CA 1
ATOM 3818 C C . LEU E 2 27 ? 27.098 4.460 81.223 1.00 32.64 25 LEU E C 1
ATOM 3819 O O . LEU E 2 27 ? 26.592 3.345 81.427 1.00 30.91 25 LEU E O 1
ATOM 3824 N N . ILE E 2 28 ? 27.869 4.738 80.167 1.00 28.89 26 ILE E N 1
ATOM 3825 C CA . ILE E 2 28 ? 28.237 3.728 79.133 1.00 28.91 26 ILE E CA 1
ATOM 3826 C C . ILE E 2 28 ? 29.114 2.643 79.777 1.00 29.12 26 ILE E C 1
ATOM 3827 O O . ILE E 2 28 ? 28.890 1.449 79.493 1.00 25.01 26 ILE E O 1
ATOM 3832 N N . ASP E 2 29 ? 30.050 3.028 80.645 1.00 30.50 27 ASP E N 1
ATOM 3833 C CA . ASP E 2 29 ? 30.973 2.073 81.322 1.00 31.98 27 ASP E CA 1
ATOM 3834 C C . ASP E 2 29 ? 30.152 1.133 82.219 1.00 31.18 27 ASP E C 1
ATOM 3835 O O . ASP E 2 29 ? 30.453 -0.061 82.256 1.00 30.42 27 ASP E O 1
ATOM 3840 N N . ARG E 2 30 ? 29.129 1.645 82.889 1.00 29.73 28 ARG E N 1
ATOM 3841 C CA . ARG E 2 30 ? 28.241 0.827 83.751 1.00 30.55 28 ARG E CA 1
ATOM 3842 C C . ARG E 2 30 ? 27.454 -0.148 82.876 1.00 31.25 28 ARG E C 1
ATOM 3843 O O . ARG E 2 30 ? 27.263 -1.307 83.299 1.00 33.27 28 ARG E O 1
ATOM 3851 N N . ALA E 2 31 ? 26.992 0.302 81.714 1.00 27.63 29 ALA E N 1
ATOM 3852 C CA . ALA E 2 31 ? 26.154 -0.518 80.809 1.00 30.37 29 ALA E CA 1
ATOM 3853 C C . ALA E 2 31 ? 27.033 -1.596 80.153 1.00 28.82 29 ALA E C 1
ATOM 3854 O O . ALA E 2 31 ? 26.612 -2.767 80.085 1.00 29.90 29 ALA E O 1
ATOM 3856 N N . ALA E 2 32 ? 28.225 -1.217 79.708 1.00 30.11 30 ALA E N 1
ATOM 3857 C CA . ALA E 2 32 ? 29.205 -2.152 79.115 1.00 34.43 30 ALA E CA 1
ATOM 3858 C C . ALA E 2 32 ? 29.548 -3.221 80.156 1.00 36.20 30 ALA E C 1
ATOM 3859 O O . ALA E 2 32 ? 29.515 -4.416 79.812 1.00 39.94 30 ALA E O 1
ATOM 3861 N N . LYS E 2 33 ? 29.830 -2.819 81.387 1.00 38.23 31 LYS E N 1
ATOM 3862 C CA . LYS E 2 33 ? 30.180 -3.741 82.501 1.00 41.65 31 LYS E CA 1
ATOM 3863 C C . LYS E 2 33 ? 29.060 -4.770 82.650 1.00 44.78 31 LYS E C 1
ATOM 3864 O O . LYS E 2 33 ? 29.368 -5.983 82.657 1.00 48.41 31 LYS E O 1
ATOM 3870 N N . ALA E 2 34 ? 27.811 -4.298 82.744 1.00 43.64 32 ALA E N 1
ATOM 3871 C CA . ALA E 2 34 ? 26.602 -5.133 82.912 1.00 44.24 32 ALA E CA 1
ATOM 3872 C C . ALA E 2 34 ? 26.498 -6.152 81.771 1.00 45.52 32 ALA E C 1
ATOM 3873 O O . ALA E 2 34 ? 25.966 -7.243 82.006 1.00 46.69 32 ALA E O 1
ATOM 3875 N N . ARG E 2 35 ? 26.976 -5.808 80.572 1.00 46.22 33 ARG E N 1
ATOM 3876 C CA . ARG E 2 35 ? 26.859 -6.673 79.367 1.00 44.95 33 ARG E CA 1
ATOM 3877 C C . ARG E 2 35 ? 28.133 -7.508 79.161 1.00 44.17 33 ARG E C 1
ATOM 3878 O O . ARG E 2 35 ? 28.159 -8.312 78.231 1.00 43.03 33 ARG E O 1
ATOM 3886 N N . GLY E 2 36 ? 29.162 -7.302 79.976 1.00 48.30 34 GLY E N 1
ATOM 3887 C CA . GLY E 2 36 ? 30.484 -7.931 79.792 1.00 46.05 34 GLY E CA 1
ATOM 3888 C C . GLY E 2 36 ? 31.134 -7.512 78.487 1.00 44.70 34 GLY E C 1
ATOM 3889 O O . GLY E 2 36 ? 31.834 -8.336 77.926 1.00 48.50 34 GLY E O 1
ATOM 3890 N N . LYS E 2 37 ? 30.895 -6.286 78.006 1.00 42.89 35 LYS E N 1
ATOM 3891 C CA . LYS E 2 37 ? 31.555 -5.746 76.790 1.00 43.70 35 LYS E CA 1
ATOM 3892 C C . LYS E 2 37 ? 32.545 -4.652 77.163 1.00 38.49 35 LYS E C 1
ATOM 3893 O O . LYS E 2 37 ? 32.344 -4.020 78.175 1.00 34.71 35 LYS E O 1
ATOM 3899 N N . ASN E 2 38 ? 33.565 -4.436 76.338 1.00 36.99 36 ASN E N 1
ATOM 3900 C CA . ASN E 2 38 ? 34.436 -3.240 76.466 1.00 41.03 36 ASN E CA 1
ATOM 3901 C C . ASN E 2 38 ? 33.645 -2.022 75.970 1.00 36.33 36 ASN E C 1
ATOM 3902 O O . ASN E 2 38 ? 32.670 -2.175 75.220 1.00 34.40 36 ASN E O 1
ATOM 3907 N N . ARG E 2 39 ? 34.085 -0.852 76.408 1.00 35.35 37 ARG E N 1
ATOM 3908 C CA . ARG E 2 39 ? 33.441 0.453 76.169 1.00 35.66 37 ARG E CA 1
ATOM 3909 C C . ARG E 2 39 ? 33.280 0.673 74.668 1.00 35.56 37 ARG E C 1
ATOM 3910 O O . ARG E 2 39 ? 32.167 1.020 74.234 1.00 33.54 37 ARG E O 1
ATOM 3918 N N . THR E 2 40 ? 34.350 0.465 73.908 1.00 33.11 38 THR E N 1
ATOM 3919 C CA . THR E 2 40 ? 34.385 0.700 72.442 1.00 36.35 38 THR E CA 1
ATOM 3920 C C . THR E 2 40 ? 33.295 -0.144 71.764 1.00 36.04 38 THR E C 1
ATOM 3921 O O . THR E 2 40 ? 32.565 0.391 70.908 1.00 30.07 38 THR E O 1
ATOM 3925 N N . ASP E 2 41 ? 33.211 -1.431 72.111 1.00 35.30 39 ASP E N 1
ATOM 3926 C CA . ASP E 2 41 ? 32.282 -2.382 71.447 1.00 37.77 39 ASP E CA 1
ATOM 3927 C C . ASP E 2 41 ? 30.841 -1.973 71.765 1.00 35.09 39 ASP E C 1
ATOM 3928 O O . ASP E 2 41 ? 29.991 -1.996 70.852 1.00 37.52 39 ASP E O 1
ATOM 3933 N N . PHE E 2 42 ? 30.579 -1.603 73.015 1.00 33.31 40 PHE E N 1
ATOM 3934 C CA . PHE E 2 42 ? 29.227 -1.195 73.465 1.00 31.33 40 PHE E CA 1
ATOM 3935 C C . PHE E 2 42 ? 28.758 -0.020 72.612 1.00 28.81 40 PHE E C 1
ATOM 3936 O O . PHE E 2 42 ? 27.651 -0.093 72.062 1.00 26.72 40 PHE E O 1
ATOM 3944 N N . VAL E 2 43 ? 29.595 1.010 72.481 1.00 28.73 41 VAL E N 1
ATOM 3945 C CA . VAL E 2 43 ? 29.251 2.255 71.739 1.00 28.78 41 VAL E CA 1
ATOM 3946 C C . VAL E 2 43 ? 29.088 1.929 70.253 1.00 29.29 41 VAL E C 1
ATOM 3947 O O . VAL E 2 43 ? 28.087 2.378 69.661 1.00 28.33 41 VAL E O 1
ATOM 3951 N N . LEU E 2 44 ? 30.020 1.171 69.661 1.00 30.64 42 LEU E N 1
ATOM 3952 C CA . LEU E 2 44 ? 30.004 0.936 68.191 1.00 33.89 42 LEU E CA 1
ATOM 3953 C C . LEU E 2 44 ? 28.856 -0.006 67.803 1.00 31.48 42 LEU E C 1
ATOM 3954 O O . LEU E 2 44 ? 28.201 0.240 66.777 1.00 30.27 42 LEU E O 1
ATOM 3959 N N . GLU E 2 45 ? 28.574 -1.015 68.613 1.00 32.45 43 GLU E N 1
ATOM 3960 C CA . GLU E 2 45 ? 27.429 -1.935 68.356 1.00 34.69 43 GLU E CA 1
ATOM 3961 C C . GLU E 2 45 ? 26.109 -1.154 68.468 1.00 30.96 43 GLU E C 1
ATOM 3962 O O . GLU E 2 45 ? 25.240 -1.339 67.614 1.00 28.57 43 GLU E O 1
ATOM 3968 N N . ALA E 2 46 ? 25.975 -0.272 69.457 1.00 28.99 44 ALA E N 1
ATOM 3969 C CA . ALA E 2 46 ? 24.769 0.574 69.636 1.00 26.58 44 ALA E CA 1
ATOM 3970 C C . ALA E 2 46 ? 24.607 1.504 68.427 1.00 26.08 44 ALA E C 1
ATOM 3971 O O . ALA E 2 46 ? 23.481 1.636 67.918 1.00 27.67 44 ALA E O 1
ATOM 3973 N N . ALA E 2 47 ? 25.691 2.117 67.958 1.00 25.96 45 ALA E N 1
ATOM 3974 C CA . ALA E 2 47 ? 25.664 3.033 66.794 1.00 26.60 45 ALA E CA 1
ATOM 3975 C C . ALA E 2 47 ? 25.326 2.245 65.523 1.00 25.61 45 ALA E C 1
ATOM 3976 O O . ALA E 2 47 ? 24.563 2.756 64.697 1.00 25.21 45 ALA E O 1
ATOM 3978 N N . ARG E 2 48 ? 25.886 1.054 65.351 1.00 28.65 46 ARG E N 1
ATOM 3979 C CA . ARG E 2 48 ? 25.626 0.225 64.144 1.00 33.07 46 ARG E CA 1
ATOM 3980 C C . ARG E 2 48 ? 24.132 -0.122 64.085 1.00 31.32 46 ARG E C 1
ATOM 3981 O O . ARG E 2 48 ? 23.520 0.077 63.032 1.00 30.70 46 ARG E O 1
ATOM 3989 N N . ALA E 2 49 ? 23.557 -0.590 65.192 1.00 27.37 47 ALA E N 1
ATOM 3990 C CA . ALA E 2 49 ? 22.131 -0.985 65.287 1.00 28.78 47 ALA E CA 1
ATOM 3991 C C . ALA E 2 49 ? 21.233 0.225 64.997 1.00 27.70 47 ALA E C 1
ATOM 3992 O O . ALA E 2 49 ? 20.249 0.096 64.239 1.00 29.54 47 ALA E O 1
ATOM 3994 N N . ALA E 2 50 ? 21.550 1.383 65.571 1.00 27.12 48 ALA E N 1
ATOM 3995 C CA . ALA E 2 50 ? 20.780 2.630 65.345 1.00 25.30 48 ALA E CA 1
ATOM 3996 C C . ALA E 2 50 ? 20.906 3.078 63.876 1.00 24.55 48 ALA E C 1
ATOM 3997 O O . ALA E 2 50 ? 19.936 3.606 63.335 1.00 22.88 48 ALA E O 1
ATOM 3999 N N . ALA E 2 51 ? 22.070 2.887 63.256 1.00 26.11 49 ALA E N 1
ATOM 4000 C CA . ALA E 2 51 ? 22.346 3.319 61.864 1.00 27.93 49 ALA E CA 1
ATOM 4001 C C . ALA E 2 51 ? 21.501 2.479 60.897 1.00 30.67 49 ALA E C 1
ATOM 4002 O O . ALA E 2 51 ? 20.854 3.055 60.018 1.00 27.23 49 ALA E O 1
ATOM 4004 N N . GLU E 2 52 ? 21.489 1.160 61.071 1.00 34.25 50 GLU E N 1
ATOM 4005 C CA . GLU E 2 52 ? 20.677 0.246 60.225 1.00 37.38 50 GLU E CA 1
ATOM 4006 C C . GLU E 2 52 ? 19.202 0.642 60.352 1.00 33.37 50 GLU E C 1
ATOM 4007 O O . GLU E 2 52 ? 18.501 0.754 59.309 1.00 32.86 50 GLU E O 1
ATOM 4013 N N . GLU E 2 53 ? 18.749 0.883 61.579 1.00 32.33 51 GLU E N 1
ATOM 4014 C CA . GLU E 2 53 ? 17.347 1.279 61.845 1.00 35.74 51 GLU E CA 1
ATOM 4015 C C . GLU E 2 53 ? 17.051 2.606 61.128 1.00 35.69 51 GLU E C 1
ATOM 4016 O O . GLU E 2 53 ? 16.023 2.694 60.433 1.00 35.69 51 GLU E O 1
ATOM 4022 N N . ALA E 2 54 ? 17.912 3.609 61.296 1.00 33.57 52 ALA E N 1
ATOM 4023 C CA . ALA E 2 54 ? 17.717 4.951 60.697 1.00 35.00 52 ALA E CA 1
ATOM 4024 C C . ALA E 2 54 ? 17.590 4.822 59.168 1.00 35.77 52 ALA E C 1
ATOM 4025 O O . ALA E 2 54 ? 16.735 5.494 58.577 1.00 37.96 52 ALA E O 1
ATOM 4027 N N . LEU E 2 55 ? 18.404 3.972 58.551 1.00 34.40 53 LEU E N 1
ATOM 4028 C CA . LEU E 2 55 ? 18.481 3.854 57.074 1.00 37.44 53 LEU E CA 1
ATOM 4029 C C . LEU E 2 55 ? 17.286 3.057 56.544 1.00 37.30 53 LEU E C 1
ATOM 4030 O O . LEU E 2 55 ? 16.740 3.475 55.507 1.00 39.49 53 LEU E O 1
ATOM 4035 N N . ILE E 2 56 ? 16.854 1.991 57.219 1.00 38.15 54 ILE E N 1
ATOM 4036 C CA . ILE E 2 56 ? 15.667 1.227 56.734 1.00 39.76 54 ILE E CA 1
ATOM 4037 C C . ILE E 2 56 ? 14.399 2.080 56.912 1.00 39.48 54 ILE E C 1
ATOM 4038 O O . ILE E 2 56 ? 13.532 2.032 56.040 1.00 37.12 54 ILE E O 1
ATOM 4043 N N . GLU E 2 57 ? 14.312 2.871 57.974 1.00 43.40 55 GLU E N 1
ATOM 4044 C CA . GLU E 2 57 ? 13.120 3.714 58.277 1.00 48.41 55 GLU E CA 1
ATOM 4045 C C . GLU E 2 57 ? 12.965 4.829 57.226 1.00 47.65 55 GLU E C 1
ATOM 4046 O O . GLU E 2 57 ? 11.820 5.114 56.810 1.00 48.00 55 GLU E O 1
ATOM 4052 N N . GLN E 2 58 ? 14.080 5.422 56.801 1.00 49.72 56 GLN E N 1
ATOM 4053 C CA . GLN E 2 58 ? 14.096 6.483 55.762 1.00 53.68 56 GLN E CA 1
ATOM 4054 C C . GLN E 2 58 ? 13.573 5.925 54.437 1.00 51.59 56 GLN E C 1
ATOM 4055 O O . GLN E 2 58 ? 12.651 6.535 53.894 1.00 50.68 56 GLN E O 1
ATOM 4061 N N . ARG E 2 59 ? 14.186 4.849 53.942 1.00 47.20 57 ARG E N 1
ATOM 4062 C CA . ARG E 2 59 ? 13.978 4.348 52.562 1.00 48.64 57 ARG E CA 1
ATOM 4063 C C . ARG E 2 59 ? 12.602 3.690 52.445 1.00 48.76 57 ARG E C 1
ATOM 4064 O O . ARG E 2 59 ? 11.987 3.818 51.378 1.00 49.27 57 ARG E O 1
ATOM 4072 N N . ILE E 2 60 ? 12.124 3.023 53.496 1.00 47.26 58 ILE E N 1
ATOM 4073 C CA . ILE E 2 60 ? 10.907 2.166 53.391 1.00 49.72 58 ILE E CA 1
ATOM 4074 C C . ILE E 2 60 ? 9.694 2.766 54.124 1.00 48.94 58 ILE E C 1
ATOM 4075 O O . ILE E 2 60 ? 8.586 2.548 53.617 1.00 50.66 58 ILE E O 1
ATOM 4080 N N . ILE E 2 61 ? 9.855 3.476 55.236 1.00 49.38 59 ILE E N 1
ATOM 4081 C CA . ILE E 2 61 ? 8.686 4.071 55.941 1.00 54.15 59 ILE E CA 1
ATOM 4082 C C . ILE E 2 61 ? 8.548 5.554 55.561 1.00 61.10 59 ILE E C 1
ATOM 4083 O O . ILE E 2 61 ? 7.427 5.923 55.161 1.00 66.15 59 ILE E O 1
ATOM 4088 N N . MET E 2 62 ? 9.612 6.357 55.674 1.00 62.77 60 MET E N 1
ATOM 4089 C CA . MET E 2 62 ? 9.491 7.838 55.731 1.00 65.58 60 MET E CA 1
ATOM 4090 C C . MET E 2 62 ? 9.561 8.451 54.329 1.00 59.29 60 MET E C 1
ATOM 4091 O O . MET E 2 62 ? 9.149 9.610 54.209 1.00 55.02 60 MET E O 1
ATOM 4096 N N . ALA E 2 63 ? 10.038 7.714 53.327 1.00 57.57 61 ALA E N 1
ATOM 4097 C CA . ALA E 2 63 ? 9.959 8.140 51.916 1.00 58.62 61 ALA E CA 1
ATOM 4098 C C . ALA E 2 63 ? 8.485 8.310 51.534 1.00 55.79 61 ALA E C 1
ATOM 4099 O O . ALA E 2 63 ? 8.218 9.191 50.710 1.00 54.71 61 ALA E O 1
ATOM 4101 N N . ASP E 2 64 ? 7.588 7.511 52.131 1.00 53.73 62 ASP E N 1
ATOM 4102 C CA . ASP E 2 64 ? 6.118 7.557 51.908 1.00 49.32 62 ASP E CA 1
ATOM 4103 C C . ASP E 2 64 ? 5.417 6.693 52.963 1.00 49.77 62 ASP E C 1
ATOM 4104 O O . ASP E 2 64 ? 5.118 5.504 52.737 1.00 48.72 62 ASP E O 1
ATOM 4109 N N . PRO E 2 65 ? 5.074 7.276 54.140 1.00 48.20 63 PRO E N 1
ATOM 4110 C CA . PRO E 2 65 ? 4.383 6.540 55.200 1.00 48.13 63 PRO E CA 1
ATOM 4111 C C . PRO E 2 65 ? 3.079 5.872 54.737 1.00 49.28 63 PRO E C 1
ATOM 4112 O O . PRO E 2 65 ? 2.799 4.791 55.203 1.00 52.61 63 PRO E O 1
ATOM 4116 N N . GLU E 2 66 ? 2.342 6.505 53.820 1.00 51.28 64 GLU E N 1
ATOM 4117 C CA . GLU E 2 66 ? 1.022 6.011 53.357 1.00 49.62 64 GLU E CA 1
ATOM 4118 C C . GLU E 2 66 ? 1.236 4.777 52.475 1.00 45.25 64 GLU E C 1
ATOM 4119 O O . GLU E 2 66 ? 0.447 3.822 52.604 1.00 45.97 64 GLU E O 1
ATOM 4125 N N . ALA E 2 67 ? 2.265 4.791 51.626 1.00 41.75 65 ALA E N 1
ATOM 4126 C CA . ALA E 2 67 ? 2.673 3.647 50.778 1.00 41.06 65 ALA E CA 1
ATOM 4127 C C . ALA E 2 67 ? 3.089 2.477 51.679 1.00 38.44 65 ALA E C 1
ATOM 4128 O O . ALA E 2 67 ? 2.687 1.325 51.369 1.00 37.36 65 ALA E O 1
ATOM 4130 N N . TYR E 2 68 ? 3.810 2.749 52.764 1.00 34.64 66 TYR E N 1
ATOM 4131 C CA . TYR E 2 68 ? 4.270 1.691 53.704 1.00 37.70 66 TYR E CA 1
ATOM 4132 C C . TYR E 2 68 ? 3.082 0.969 54.362 1.00 39.42 66 TYR E C 1
ATOM 4133 O O . TYR E 2 68 ? 3.112 -0.274 54.454 1.00 38.48 66 TYR E O 1
ATOM 4142 N N . GLN E 2 69 ? 2.078 1.711 54.833 1.00 41.89 67 GLN E N 1
ATOM 4143 C CA . GLN E 2 69 ? 0.862 1.130 55.470 1.00 44.12 67 GLN E CA 1
ATOM 4144 C C . GLN E 2 69 ? 0.081 0.281 54.457 1.00 42.70 67 GLN E C 1
ATOM 4145 O O . GLN E 2 69 ? -0.463 -0.771 54.858 1.00 46.23 67 GLN E O 1
ATOM 4151 N N . GLU E 2 70 ? -0.007 0.741 53.211 1.00 41.34 68 GLU E N 1
ATOM 4152 C CA . GLU E 2 70 ? -0.699 -0.021 52.143 1.00 43.37 68 GLU E CA 1
ATOM 4153 C C . GLU E 2 70 ? 0.085 -1.315 51.908 1.00 40.22 68 GLU E C 1
ATOM 4154 O O . GLU E 2 70 ? -0.547 -2.373 51.848 1.00 38.85 68 GLU E O 1
ATOM 4160 N N . PHE E 2 71 ? 1.420 -1.234 51.849 1.00 36.21 69 PHE E N 1
ATOM 4161 C CA . PHE E 2 71 ? 2.333 -2.405 51.752 1.00 34.71 69 PHE E CA 1
ATOM 4162 C C . PHE E 2 71 ? 1.913 -3.414 52.825 1.00 34.81 69 PHE E C 1
ATOM 4163 O O . PHE E 2 71 ? 1.666 -4.585 52.460 1.00 34.85 69 PHE E O 1
ATOM 4171 N N . LEU E 2 72 ? 1.821 -2.978 54.089 1.00 34.95 70 LEU E N 1
ATOM 4172 C CA . LEU E 2 72 ? 1.491 -3.888 55.225 1.00 37.17 70 LEU E CA 1
ATOM 4173 C C . LEU E 2 72 ? 0.096 -4.497 55.014 1.00 38.36 70 LEU E C 1
ATOM 4174 O O . LEU E 2 72 ? -0.058 -5.714 55.211 1.00 38.59 70 LEU E O 1
ATOM 4179 N N . VAL E 2 73 ? -0.870 -3.670 54.604 1.00 39.88 71 VAL E N 1
ATOM 4180 C CA . VAL E 2 73 ? -2.273 -4.098 54.345 1.00 40.10 71 VAL E CA 1
ATOM 4181 C C . VAL E 2 73 ? -2.265 -5.206 53.283 1.00 39.32 71 VAL E C 1
ATOM 4182 O O . VAL E 2 73 ? -2.812 -6.290 53.531 1.00 42.07 71 VAL E O 1
ATOM 4186 N N . ARG E 2 74 ? -1.651 -4.925 52.139 1.00 37.99 72 ARG E N 1
ATOM 4187 C CA . ARG E 2 74 ? -1.637 -5.818 50.956 1.00 38.46 72 ARG E CA 1
ATOM 4188 C C . ARG E 2 74 ? -0.877 -7.106 51.277 1.00 38.84 72 ARG E C 1
ATOM 4189 O O . ARG E 2 74 ? -1.261 -8.144 50.721 1.00 40.72 72 ARG E O 1
ATOM 4197 N N . LEU E 2 75 ? 0.162 -7.056 52.117 1.00 36.37 73 LEU E N 1
ATOM 4198 C CA . LEU E 2 75 ? 0.982 -8.251 52.446 1.00 38.68 73 LEU E CA 1
ATOM 4199 C C . LEU E 2 75 ? 0.096 -9.346 53.056 1.00 40.83 73 LEU E C 1
ATOM 4200 O O . LEU E 2 75 ? 0.337 -10.528 52.719 1.00 37.63 73 LEU E O 1
ATOM 4205 N N . ASP E 2 76 ? -0.892 -8.967 53.884 1.00 39.11 74 ASP E N 1
ATOM 4206 C CA . ASP E 2 76 ? -1.750 -9.927 54.625 1.00 42.79 74 ASP E CA 1
ATOM 4207 C C . ASP E 2 76 ? -2.875 -10.477 53.745 1.00 43.39 74 ASP E C 1
ATOM 4208 O O . ASP E 2 76 ? -3.378 -11.571 54.056 1.00 47.23 74 ASP E O 1
ATOM 4213 N N . GLN E 2 77 ? -3.264 -9.757 52.700 1.00 46.99 75 GLN E N 1
ATOM 4214 C CA . GLN E 2 77 ? -4.403 -10.156 51.825 1.00 51.11 75 GLN E CA 1
ATOM 4215 C C . GLN E 2 77 ? -4.050 -11.474 51.121 1.00 49.70 75 GLN E C 1
ATOM 4216 O O . GLN E 2 77 ? -2.877 -11.654 50.773 1.00 41.87 75 GLN E O 1
ATOM 4222 N N . THR E 2 78 ? -5.043 -12.347 50.905 1.00 50.81 76 THR E N 1
ATOM 4223 C CA . THR E 2 78 ? -4.829 -13.697 50.334 1.00 45.57 76 THR E CA 1
ATOM 4224 C C . THR E 2 78 ? -4.388 -13.541 48.888 1.00 43.82 76 THR E C 1
ATOM 4225 O O . THR E 2 78 ? -5.077 -12.927 48.081 1.00 38.73 76 THR E O 1
ATOM 4229 N N . PRO E 2 79 ? -3.218 -14.106 48.519 1.00 48.28 77 PRO E N 1
ATOM 4230 C CA . PRO E 2 79 ? -2.746 -14.060 47.136 1.00 49.63 77 PRO E CA 1
ATOM 4231 C C . PRO E 2 79 ? -3.644 -14.878 46.196 1.00 53.26 77 PRO E C 1
ATOM 4232 O O . PRO E 2 79 ? -3.860 -16.031 46.490 1.00 59.49 77 PRO E O 1
ATOM 4236 N N . SER E 2 80 ? -4.109 -14.279 45.101 1.00 55.64 78 SER E N 1
ATOM 4237 C CA . SER E 2 80 ? -4.872 -14.972 44.028 1.00 63.32 78 SER E CA 1
ATOM 4238 C C . SER E 2 80 ? -4.232 -14.728 42.655 1.00 76.99 78 SER E C 1
ATOM 4239 O O . SER E 2 80 ? -4.395 -13.656 42.076 1.00 88.45 78 SER E O 1
ATOM 4242 N N . PRO E 2 81 ? -3.491 -15.719 42.096 1.00 79.32 79 PRO E N 1
ATOM 4243 C CA . PRO E 2 81 ? -2.746 -15.516 40.849 1.00 78.41 79 PRO E CA 1
ATOM 4244 C C . PRO E 2 81 ? -3.625 -15.170 39.635 1.00 82.13 79 PRO E C 1
ATOM 4245 O O . PRO E 2 81 ? -3.215 -14.329 38.844 1.00 84.16 79 PRO E O 1
ATOM 4249 N N . ASN E 2 82 ? -4.769 -15.853 39.486 1.00 79.90 80 ASN E N 1
ATOM 4250 C CA . ASN E 2 82 ? -5.684 -15.730 38.318 1.00 78.70 80 ASN E CA 1
ATOM 4251 C C . ASN E 2 82 ? -6.447 -14.403 38.414 1.00 76.24 80 ASN E C 1
ATOM 4252 O O . ASN E 2 82 ? -7.586 -14.290 37.959 1.00 71.16 80 ASN E O 1
ATOM 4254 N N . ALA F 2 10 ? 53.663 -12.944 79.411 1.00 69.93 8 ALA F N 1
ATOM 4255 C CA . ALA F 2 10 ? 52.218 -12.989 79.014 1.00 68.64 8 ALA F CA 1
ATOM 4256 C C . ALA F 2 10 ? 51.395 -13.649 80.133 1.00 69.31 8 ALA F C 1
ATOM 4257 O O . ALA F 2 10 ? 51.810 -14.739 80.597 1.00 71.04 8 ALA F O 1
ATOM 4259 N N . MET F 2 11 ? 50.286 -13.022 80.561 1.00 64.34 9 MET F N 1
ATOM 4260 C CA . MET F 2 11 ? 49.289 -13.636 81.489 1.00 64.67 9 MET F CA 1
ATOM 4261 C C . MET F 2 11 ? 48.638 -14.839 80.783 1.00 67.00 9 MET F C 1
ATOM 4262 O O . MET F 2 11 ? 48.870 -15.008 79.552 1.00 59.92 9 MET F O 1
ATOM 4264 N N . LYS F 2 12 ? 47.830 -15.633 81.494 1.00 70.67 10 LYS F N 1
ATOM 4265 C CA . LYS F 2 12 ? 47.181 -16.836 80.900 1.00 75.79 10 LYS F CA 1
ATOM 4266 C C . LYS F 2 12 ? 46.002 -16.369 80.045 1.00 75.98 10 LYS F C 1
ATOM 4267 O O . LYS F 2 12 ? 45.403 -15.322 80.348 1.00 81.23 10 LYS F O 1
ATOM 4273 N N . ARG F 2 13 ? 45.697 -17.135 79.000 1.00 76.51 11 ARG F N 1
ATOM 4274 C CA . ARG F 2 13 ? 44.438 -17.012 78.217 1.00 75.25 11 ARG F CA 1
ATOM 4275 C C . ARG F 2 13 ? 43.473 -18.108 78.677 1.00 72.07 11 ARG F C 1
ATOM 4276 O O .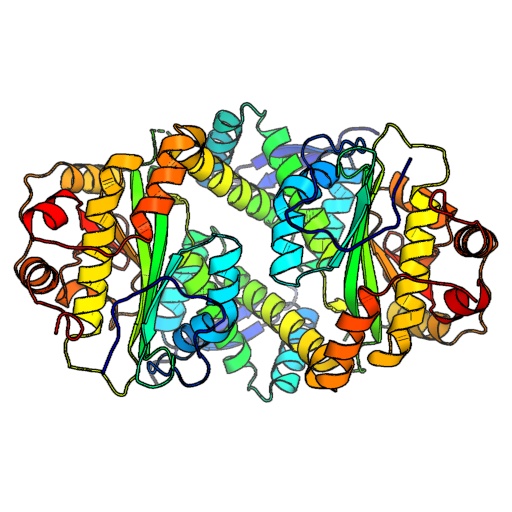 ARG F 2 13 ? 43.866 -19.302 78.626 1.00 70.07 11 ARG F O 1
ATOM 4284 N N . GLU F 2 14 ? 42.273 -17.730 79.125 1.00 64.87 12 GLU F N 1
ATOM 4285 C CA . GLU F 2 14 ? 41.291 -18.685 79.709 1.00 64.28 12 GLU F CA 1
ATOM 4286 C C . GLU F 2 14 ? 40.298 -19.075 78.607 1.00 59.22 12 GLU F C 1
ATOM 4287 O O . GLU F 2 14 ? 39.871 -18.181 77.874 1.00 57.22 12 GLU F O 1
ATOM 4293 N N . THR F 2 15 ? 40.067 -20.373 78.418 1.00 57.80 13 THR F N 1
ATOM 4294 C CA . THR F 2 15 ? 39.476 -20.942 77.180 1.00 57.23 13 THR F CA 1
ATOM 4295 C C . THR F 2 15 ? 38.182 -21.674 77.530 1.00 54.21 13 THR F C 1
ATOM 4296 O O . THR F 2 15 ? 38.125 -22.307 78.601 1.00 51.56 13 THR F O 1
ATOM 4300 N N . LEU F 2 16 ? 37.179 -21.554 76.656 1.00 52.97 14 LEU F N 1
ATOM 4301 C CA . LEU F 2 16 ? 36.010 -22.465 76.586 1.00 53.48 14 LEU F CA 1
ATOM 4302 C C . LEU F 2 16 ? 36.103 -23.223 75.263 1.00 50.77 14 LEU F C 1
ATOM 4303 O O . LEU F 2 16 ? 36.056 -22.557 74.222 1.00 52.42 14 LEU F O 1
ATOM 4308 N N . ASN F 2 17 ? 36.242 -24.544 75.339 1.00 48.51 15 ASN F N 1
ATOM 4309 C CA . ASN F 2 17 ? 36.576 -25.464 74.226 1.00 49.70 15 ASN F CA 1
ATOM 4310 C C . ASN F 2 17 ? 35.288 -26.094 73.678 1.00 46.70 15 ASN F C 1
ATOM 4311 O O . ASN F 2 17 ? 34.588 -26.775 74.432 1.00 44.42 15 ASN F O 1
ATOM 4316 N N . LEU F 2 18 ? 34.994 -25.844 72.411 1.00 46.23 16 LEU F N 1
ATOM 4317 C CA . LEU F 2 18 ? 33.798 -26.356 71.705 1.00 45.29 16 LEU F CA 1
ATOM 4318 C C . LEU F 2 18 ? 34.241 -27.295 70.581 1.00 42.11 16 LEU F C 1
ATOM 4319 O O . LEU F 2 18 ? 35.132 -26.909 69.805 1.00 42.92 16 LEU F O 1
ATOM 4324 N N . ARG F 2 19 ? 33.667 -28.485 70.511 1.00 39.30 17 ARG F N 1
ATOM 4325 C CA . ARG F 2 19 ? 33.689 -29.306 69.280 1.00 40.25 17 ARG F CA 1
ATOM 4326 C C . ARG F 2 19 ? 32.503 -28.830 68.448 1.00 36.51 17 ARG F C 1
ATOM 4327 O O . ARG F 2 19 ? 31.385 -28.897 68.952 1.00 33.38 17 ARG F O 1
ATOM 4335 N N . ILE F 2 20 ? 32.743 -28.361 67.223 1.00 37.34 18 ILE F N 1
ATOM 4336 C CA . ILE F 2 20 ? 31.688 -27.762 66.352 1.00 38.15 18 ILE F CA 1
ATOM 4337 C C . ILE F 2 20 ? 31.784 -28.354 64.944 1.00 40.40 18 ILE F C 1
ATOM 4338 O O . ILE F 2 20 ? 32.911 -28.463 64.426 1.00 39.44 18 ILE F O 1
ATOM 4343 N N . LYS F 2 21 ? 30.639 -28.721 64.375 1.00 38.98 19 LYS F N 1
ATOM 4344 C CA . LYS F 2 21 ? 30.515 -29.123 62.952 1.00 40.97 19 LYS F CA 1
ATOM 4345 C C . LYS F 2 21 ? 30.845 -27.902 62.094 1.00 40.60 19 LYS F C 1
ATOM 4346 O O . LYS F 2 21 ? 30.376 -26.803 62.391 1.00 38.30 19 LYS F O 1
ATOM 4352 N N . PRO F 2 22 ? 31.671 -28.044 61.035 1.00 39.44 20 PRO F N 1
ATOM 4353 C CA . PRO F 2 22 ? 32.096 -26.908 60.223 1.00 40.73 20 PRO F CA 1
ATOM 4354 C C . PRO F 2 22 ? 30.931 -26.074 59.666 1.00 38.10 20 PRO F C 1
ATOM 4355 O O . PRO F 2 22 ? 31.087 -24.899 59.538 1.00 31.15 20 PRO F O 1
ATOM 4359 N N . ALA F 2 23 ? 29.807 -26.705 59.326 1.00 39.53 21 ALA F N 1
ATOM 4360 C CA . ALA F 2 23 ? 28.610 -26.016 58.785 1.00 40.00 21 ALA F CA 1
ATOM 4361 C C . ALA F 2 23 ? 28.013 -25.092 59.861 1.00 38.50 21 ALA F C 1
ATOM 4362 O O . ALA F 2 23 ? 27.473 -24.036 59.497 1.00 34.96 21 ALA F O 1
ATOM 4364 N N . GLU F 2 24 ? 28.102 -25.488 61.138 1.00 35.43 22 GLU F N 1
ATOM 4365 C CA . GLU F 2 24 ? 27.625 -24.686 62.297 1.00 34.50 22 GLU F CA 1
ATOM 4366 C C . GLU F 2 24 ? 28.575 -23.507 62.511 1.00 31.92 22 GLU F C 1
ATOM 4367 O O . GLU F 2 24 ? 28.103 -22.391 62.748 1.00 29.29 22 GLU F O 1
ATOM 4373 N N . ARG F 2 25 ? 29.875 -23.754 62.421 1.00 36.08 23 ARG F N 1
ATOM 4374 C CA . ARG F 2 25 ? 30.924 -22.705 62.518 1.00 39.34 23 ARG F CA 1
ATOM 4375 C C . ARG F 2 25 ? 30.715 -21.683 61.394 1.00 34.48 23 ARG F C 1
ATOM 4376 O O . ARG F 2 25 ? 30.788 -20.495 61.674 1.00 32.21 23 ARG F O 1
ATOM 4384 N N . ASP F 2 26 ? 30.436 -22.135 60.176 1.00 33.91 24 ASP F N 1
ATOM 4385 C CA . ASP F 2 26 ? 30.282 -21.266 58.978 1.00 34.31 24 ASP F CA 1
ATOM 4386 C C . ASP F 2 26 ? 29.044 -20.382 59.153 1.00 30.02 24 ASP F C 1
ATOM 4387 O O . ASP F 2 26 ? 29.070 -19.224 58.722 1.00 30.45 24 ASP F O 1
ATOM 4392 N N . LEU F 2 27 ? 27.994 -20.898 59.778 1.00 29.42 25 LEU F N 1
ATOM 4393 C CA . LEU F 2 27 ? 26.763 -20.110 60.002 1.00 30.39 25 LEU F CA 1
ATOM 4394 C C . LEU F 2 27 ? 27.052 -18.985 61.007 1.00 29.76 25 LEU F C 1
ATOM 4395 O O . LEU F 2 27 ? 26.549 -17.876 60.817 1.00 28.39 25 LEU F O 1
ATOM 4400 N N . ILE F 2 28 ? 27.823 -19.263 62.050 1.00 30.05 26 ILE F N 1
ATOM 4401 C CA . ILE F 2 28 ? 28.203 -18.255 63.084 1.00 31.10 26 ILE F CA 1
ATOM 4402 C C . ILE F 2 28 ? 29.081 -17.177 62.440 1.00 31.79 26 ILE F C 1
ATOM 4403 O O . ILE F 2 28 ? 28.868 -15.986 62.732 1.00 27.25 26 ILE F O 1
ATOM 4408 N N . ASP F 2 29 ? 30.007 -17.565 61.559 1.00 32.00 27 ASP F N 1
ATOM 4409 C CA . ASP F 2 29 ? 30.924 -16.612 60.873 1.00 33.87 27 ASP F CA 1
ATOM 4410 C C . ASP F 2 29 ? 30.094 -15.668 59.994 1.00 31.73 27 ASP F C 1
ATOM 4411 O O . ASP F 2 29 ? 30.403 -14.466 59.954 1.00 28.85 27 ASP F O 1
ATOM 4416 N N . ARG F 2 30 ? 29.065 -16.176 59.330 1.00 28.89 28 ARG F N 1
ATOM 4417 C CA . ARG F 2 30 ? 28.169 -15.350 58.486 1.00 30.59 28 ARG F CA 1
ATOM 4418 C C . ARG F 2 30 ? 27.397 -14.373 59.376 1.00 30.89 28 ARG F C 1
ATOM 4419 O O . ARG F 2 30 ? 27.208 -13.224 58.969 1.00 29.32 28 ARG F O 1
ATOM 4427 N N . ALA F 2 31 ? 26.932 -14.830 60.541 1.00 30.72 29 ALA F N 1
ATOM 4428 C CA . ALA F 2 31 ? 26.113 -14.015 61.459 1.00 33.06 29 ALA F CA 1
ATOM 4429 C C . ALA F 2 31 ? 27.002 -12.946 62.113 1.00 32.22 29 ALA F C 1
ATOM 4430 O O . ALA F 2 31 ? 26.583 -11.779 62.207 1.00 32.86 29 ALA F O 1
ATOM 4432 N N . ALA F 2 32 ? 28.202 -13.325 62.538 1.00 32.64 30 ALA F N 1
ATOM 4433 C CA . ALA F 2 32 ? 29.188 -12.393 63.128 1.00 33.99 30 ALA F CA 1
ATOM 4434 C C . ALA F 2 32 ? 29.522 -11.321 62.089 1.00 34.44 30 ALA F C 1
ATOM 4435 O O . ALA F 2 32 ? 29.499 -10.128 62.439 1.00 34.84 30 ALA F O 1
ATOM 4437 N N . LYS F 2 33 ? 29.785 -11.719 60.850 1.00 36.10 31 LYS F N 1
ATOM 4438 C CA . LYS F 2 33 ? 30.115 -10.786 59.738 1.00 39.37 31 LYS F CA 1
ATOM 4439 C C . LYS F 2 33 ? 28.990 -9.756 59.612 1.00 42.35 31 LYS F C 1
ATOM 4440 O O . LYS F 2 33 ? 29.291 -8.538 59.613 1.00 44.49 31 LYS F O 1
ATOM 4446 N N . ALA F 2 34 ? 27.745 -10.234 59.532 1.00 39.19 32 ALA F N 1
ATOM 4447 C CA . ALA F 2 34 ? 26.529 -9.408 59.394 1.00 43.00 32 ALA F CA 1
ATOM 4448 C C . ALA F 2 34 ? 26.434 -8.400 60.551 1.00 45.49 32 ALA F C 1
ATOM 4449 O O . ALA F 2 34 ? 25.886 -7.317 60.330 1.00 48.65 32 ALA F O 1
ATOM 4451 N N . ARG F 2 35 ? 26.933 -8.743 61.739 1.00 46.48 33 ARG F N 1
ATOM 4452 C CA . ARG F 2 35 ? 26.841 -7.882 62.952 1.00 45.14 33 ARG F CA 1
ATOM 4453 C C . ARG F 2 35 ? 28.112 -7.037 63.131 1.00 44.23 33 ARG F C 1
ATOM 4454 O O . ARG F 2 35 ? 28.145 -6.219 64.053 1.00 44.89 33 ARG F O 1
ATOM 4462 N N . GLY F 2 36 ? 29.130 -7.237 62.299 1.00 47.09 34 GLY F N 1
ATOM 4463 C CA . GLY F 2 36 ? 30.448 -6.597 62.467 1.00 44.82 34 GLY F CA 1
ATOM 4464 C C . GLY F 2 36 ? 31.113 -7.015 63.769 1.00 44.74 34 GLY F C 1
ATOM 4465 O O . GLY F 2 36 ? 31.812 -6.184 64.341 1.00 45.99 34 GLY F O 1
ATOM 4466 N N . LYS F 2 37 ? 30.883 -8.247 64.238 1.00 42.80 35 LYS F N 1
ATOM 4467 C CA . LYS F 2 37 ? 31.536 -8.789 65.455 1.00 43.75 35 LYS F CA 1
ATOM 4468 C C . LYS F 2 37 ? 32.523 -9.882 65.071 1.00 39.82 35 LYS F C 1
ATOM 4469 O O . LYS F 2 37 ? 32.313 -10.517 64.067 1.00 38.80 35 LYS F O 1
ATOM 4475 N N . ASN F 2 38 ? 33.546 -10.095 65.882 1.00 38.80 36 ASN F N 1
ATOM 4476 C CA . ASN F 2 38 ? 34.420 -11.288 65.766 1.00 40.71 36 ASN F CA 1
ATOM 4477 C C . ASN F 2 38 ? 33.625 -12.506 66.261 1.00 37.52 36 ASN F C 1
ATOM 4478 O O . ASN F 2 38 ? 32.647 -12.356 67.013 1.00 34.55 36 ASN F O 1
ATOM 4483 N N . ARG F 2 39 ? 34.062 -13.675 65.821 1.00 36.13 37 ARG F N 1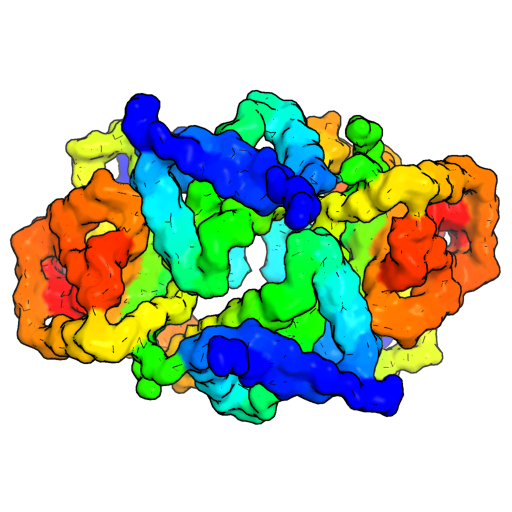
ATOM 4484 C CA . ARG F 2 39 ? 33.406 -14.977 66.061 1.00 38.38 37 ARG F CA 1
ATOM 4485 C C . ARG F 2 39 ? 33.265 -15.195 67.562 1.00 37.12 37 ARG F C 1
ATOM 4486 O O . ARG F 2 39 ? 32.157 -15.540 68.006 1.00 35.44 37 ARG F O 1
ATOM 4494 N N . THR F 2 40 ? 34.345 -14.986 68.313 1.00 34.89 38 THR F N 1
ATOM 4495 C CA . THR F 2 40 ? 34.393 -15.196 69.782 1.00 35.69 38 THR F CA 1
ATOM 4496 C C . THR F 2 40 ? 33.295 -14.363 70.465 1.00 36.08 38 THR F C 1
ATOM 4497 O O . THR F 2 40 ? 32.578 -14.899 71.316 1.00 33.29 38 THR F O 1
ATOM 4501 N N . ASP F 2 41 ? 33.187 -13.081 70.117 1.00 35.43 39 ASP F N 1
ATOM 4502 C CA . ASP F 2 41 ? 32.256 -12.139 70.789 1.00 37.49 39 ASP F CA 1
ATOM 4503 C C . ASP F 2 41 ? 30.823 -12.555 70.463 1.00 36.02 39 ASP F C 1
ATOM 4504 O O . ASP F 2 41 ? 29.964 -12.522 71.368 1.00 33.42 39 ASP F O 1
ATOM 4509 N N . PHE F 2 42 ? 30.564 -12.929 69.211 1.00 32.81 40 PHE F N 1
ATOM 4510 C CA . PHE F 2 42 ? 29.215 -13.351 68.771 1.00 31.45 40 PHE F CA 1
ATOM 4511 C C . PHE F 2 42 ? 28.759 -14.525 69.634 1.00 29.54 40 PHE F C 1
ATOM 4512 O O . PHE F 2 42 ? 27.652 -14.458 70.189 1.00 26.32 40 PHE F O 1
ATOM 4520 N N . VAL F 2 43 ? 29.603 -15.547 69.769 1.00 28.39 41 VAL F N 1
ATOM 4521 C CA . VAL F 2 43 ? 29.262 -16.783 70.530 1.00 27.05 41 VAL F CA 1
ATOM 4522 C C . VAL F 2 43 ? 29.122 -16.450 72.019 1.00 29.44 41 VAL F C 1
ATOM 4523 O O . VAL F 2 43 ? 28.121 -16.889 72.631 1.00 29.80 41 VAL F O 1
ATOM 4527 N N . LEU F 2 44 ? 30.058 -15.691 72.596 1.00 32.43 42 LEU F N 1
ATOM 4528 C CA . LEU F 2 44 ? 30.046 -15.410 74.064 1.00 33.26 42 LEU F CA 1
ATOM 4529 C C . LEU F 2 44 ? 28.873 -14.492 74.440 1.00 32.05 42 LEU F C 1
ATOM 4530 O O . LEU F 2 44 ? 28.218 -14.744 75.479 1.00 30.47 42 LEU F O 1
ATOM 4535 N N . GLU F 2 45 ? 28.572 -13.493 73.616 1.00 33.01 43 GLU F N 1
ATOM 4536 C CA . GLU F 2 45 ? 27.425 -12.580 73.876 1.00 36.92 43 GLU F CA 1
ATOM 4537 C C . GLU F 2 45 ? 26.113 -13.371 73.781 1.00 33.16 43 GLU F C 1
ATOM 4538 O O . GLU F 2 45 ? 25.254 -13.186 74.657 1.00 34.77 43 GLU F O 1
ATOM 4544 N N . ALA F 2 46 ? 25.978 -14.255 72.792 1.00 31.29 44 ALA F N 1
ATOM 4545 C CA . ALA F 2 46 ? 24.778 -15.114 72.627 1.00 28.61 44 ALA F CA 1
ATOM 4546 C C . ALA F 2 46 ? 24.629 -16.035 73.851 1.00 27.70 44 ALA F C 1
ATOM 4547 O O . ALA F 2 46 ? 23.506 -16.175 74.370 1.00 27.32 44 ALA F O 1
ATOM 4549 N N . ALA F 2 47 ? 25.721 -16.635 74.322 1.00 26.92 45 ALA F N 1
ATOM 4550 C CA . ALA F 2 47 ? 25.697 -17.548 75.489 1.00 27.82 45 ALA F CA 1
ATOM 4551 C C . ALA F 2 47 ? 25.360 -16.754 76.757 1.00 26.26 45 ALA F C 1
ATOM 4552 O O . ALA F 2 47 ? 24.590 -17.258 77.581 1.00 24.97 45 ALA F O 1
ATOM 4554 N N . ARG F 2 48 ? 25.920 -15.559 76.922 1.00 29.90 46 ARG F N 1
ATOM 4555 C CA . ARG F 2 48 ? 25.653 -14.725 78.131 1.00 32.29 46 ARG F CA 1
ATOM 4556 C C . ARG F 2 48 ? 24.153 -14.395 78.193 1.00 30.65 46 ARG F C 1
ATOM 4557 O O . ARG F 2 48 ? 23.549 -14.604 79.248 1.00 29.08 46 ARG F O 1
ATOM 4565 N N . ALA F 2 49 ? 23.578 -13.919 77.087 1.00 28.29 47 ALA F N 1
ATOM 4566 C CA . ALA F 2 49 ? 22.154 -13.524 76.991 1.00 30.45 47 ALA F CA 1
ATOM 4567 C C . ALA F 2 49 ? 21.259 -14.734 77.285 1.00 30.30 47 ALA F C 1
ATOM 4568 O O . ALA F 2 49 ? 20.276 -14.587 78.059 1.00 31.57 47 ALA F O 1
ATOM 4570 N N . ALA F 2 50 ? 21.576 -15.896 76.709 1.00 27.55 48 ALA F N 1
ATOM 4571 C CA . ALA F 2 50 ? 20.801 -17.142 76.930 1.00 27.94 48 ALA F CA 1
ATOM 4572 C C . ALA F 2 50 ? 20.920 -17.591 78.399 1.00 26.50 48 ALA F C 1
ATOM 4573 O O . ALA F 2 50 ? 19.933 -18.102 78.942 1.00 25.09 48 ALA F O 1
ATOM 4575 N N . ALA F 2 51 ? 22.090 -17.413 79.011 1.00 26.83 49 ALA F N 1
ATOM 4576 C CA . ALA F 2 51 ? 22.367 -17.838 80.402 1.00 31.17 49 ALA F CA 1
ATOM 4577 C C . ALA F 2 51 ? 21.530 -16.996 81.373 1.00 32.41 49 ALA F C 1
ATOM 4578 O O . ALA F 2 51 ? 20.890 -17.571 82.253 1.00 31.05 49 ALA F O 1
ATOM 4580 N N . GLU F 2 52 ? 21.520 -15.678 81.203 1.00 34.03 50 GLU F N 1
ATOM 4581 C CA . GLU F 2 52 ? 20.720 -14.768 82.064 1.00 35.24 50 GLU F CA 1
ATOM 4582 C C . GLU F 2 52 ? 19.242 -15.138 81.935 1.00 34.52 50 GLU F C 1
ATOM 4583 O O . GLU F 2 52 ? 18.544 -15.241 82.986 1.00 34.62 50 GLU F O 1
ATOM 4589 N N . GLU F 2 53 ? 18.778 -15.377 80.708 1.00 32.63 51 GLU F N 1
ATOM 4590 C CA . GLU F 2 53 ? 17.369 -15.754 80.447 1.00 36.35 51 GLU F CA 1
ATOM 4591 C C . GLU F 2 53 ? 17.073 -17.075 81.171 1.00 36.63 51 GLU F C 1
ATOM 4592 O O . GLU F 2 53 ? 16.037 -17.151 81.877 1.00 36.95 51 GLU F O 1
ATOM 4598 N N . ALA F 2 54 ? 17.929 -18.085 80.999 1.00 38.18 52 ALA F N 1
ATOM 4599 C CA . ALA F 2 54 ? 17.723 -19.428 81.595 1.00 37.89 52 ALA F CA 1
ATOM 4600 C C . ALA F 2 54 ? 17.609 -19.299 83.120 1.00 39.08 52 ALA F C 1
ATOM 4601 O O . ALA F 2 54 ? 16.747 -19.954 83.714 1.00 40.47 52 ALA F O 1
ATOM 4603 N N . LEU F 2 55 ? 18.441 -18.463 83.730 1.00 38.64 53 LEU F N 1
ATOM 4604 C CA . LEU F 2 55 ? 18.533 -18.345 85.207 1.00 40.12 53 LEU F CA 1
ATOM 4605 C C . LEU F 2 55 ? 17.347 -17.543 85.751 1.00 38.09 53 LEU F C 1
ATOM 4606 O O . LEU F 2 55 ? 16.820 -17.961 86.790 1.00 36.49 53 LEU F O 1
ATOM 4611 N N . ILE F 2 56 ? 16.910 -16.472 85.082 1.00 36.50 54 ILE F N 1
ATOM 4612 C CA . ILE F 2 56 ? 15.739 -15.698 85.588 1.00 38.16 54 ILE F CA 1
ATOM 4613 C C . ILE F 2 56 ? 14.467 -16.541 85.432 1.00 38.97 54 ILE F C 1
ATOM 4614 O O . ILE F 2 56 ? 13.620 -16.498 86.344 1.00 39.75 54 ILE F O 1
ATOM 4619 N N . GLU F 2 57 ? 14.356 -17.323 84.364 1.00 38.90 55 GLU F N 1
ATOM 4620 C CA . GLU F 2 57 ? 13.157 -18.162 84.085 1.00 45.24 55 GLU F CA 1
ATOM 4621 C C . GLU F 2 57 ? 13.022 -19.283 85.128 1.00 48.22 55 GLU F C 1
ATOM 4622 O O . GLU F 2 57 ? 11.886 -19.580 85.551 1.00 51.29 55 GLU F O 1
ATOM 4628 N N . GLN F 2 58 ? 14.140 -19.879 85.532 1.00 48.90 56 GLN F N 1
ATOM 4629 C CA . GLN F 2 58 ? 14.172 -20.958 86.553 1.00 51.00 56 GLN F CA 1
ATOM 4630 C C . GLN F 2 58 ? 13.677 -20.410 87.891 1.00 50.13 56 GLN F C 1
ATOM 4631 O O . GLN F 2 58 ? 12.759 -21.025 88.439 1.00 43.44 56 GLN F O 1
ATOM 4637 N N . ARG F 2 59 ? 14.292 -19.332 88.390 1.00 43.07 57 ARG F N 1
ATOM 4638 C CA . ARG F 2 59 ? 14.092 -18.827 89.766 1.00 44.18 57 ARG F CA 1
ATOM 4639 C C . ARG F 2 59 ? 12.702 -18.204 89.903 1.00 44.47 57 ARG F C 1
ATOM 4640 O O . ARG F 2 59 ? 12.105 -18.338 90.984 1.00 50.21 57 ARG F O 1
ATOM 4648 N N . ILE F 2 60 ? 12.202 -17.529 88.869 1.00 44.24 58 ILE F N 1
ATOM 4649 C CA . ILE F 2 60 ? 11.001 -16.654 89.013 1.00 45.20 58 ILE F CA 1
ATOM 4650 C C . ILE F 2 60 ? 9.787 -17.229 88.272 1.00 47.48 58 ILE F C 1
ATOM 4651 O O . ILE F 2 60 ? 8.677 -17.018 88.785 1.00 50.30 58 ILE F O 1
ATOM 4656 N N . ILE F 2 61 ? 9.948 -17.927 87.149 1.00 48.83 59 ILE F N 1
ATOM 4657 C CA . ILE F 2 61 ? 8.780 -18.525 86.448 1.00 51.71 59 ILE F CA 1
ATOM 4658 C C . ILE F 2 61 ? 8.646 -20.008 86.824 1.00 57.66 59 ILE F C 1
ATOM 4659 O O . ILE F 2 61 ? 7.537 -20.385 87.222 1.00 62.65 59 ILE F O 1
ATOM 4664 N N . MET F 2 62 ? 9.705 -20.814 86.696 1.00 60.87 60 MET F N 1
ATOM 4665 C CA . MET F 2 62 ? 9.570 -22.296 86.627 1.00 63.36 60 MET F CA 1
ATOM 4666 C C . MET F 2 62 ? 9.676 -22.926 88.016 1.00 61.88 60 MET F C 1
ATOM 4667 O O . MET F 2 62 ? 9.261 -24.082 88.135 1.00 61.73 60 MET F O 1
ATOM 4672 N N . ALA F 2 63 ? 10.180 -22.205 89.016 1.00 60.73 61 ALA F N 1
ATOM 4673 C CA . ALA F 2 63 ? 10.129 -22.650 90.425 1.00 61.36 61 ALA F CA 1
ATOM 4674 C C . ALA F 2 63 ? 8.662 -22.794 90.835 1.00 60.72 61 ALA F C 1
ATOM 4675 O O . ALA F 2 63 ? 8.395 -23.671 91.661 1.00 63.06 61 ALA F O 1
ATOM 4677 N N . ASP F 2 64 ? 7.769 -21.971 90.262 1.00 58.83 62 ASP F N 1
ATOM 4678 C CA . ASP F 2 64 ? 6.303 -22.004 90.507 1.00 52.33 62 ASP F CA 1
ATOM 4679 C C . ASP F 2 64 ? 5.582 -21.151 89.459 1.00 49.90 62 ASP F C 1
ATOM 4680 O O . ASP F 2 64 ? 5.294 -19.960 89.680 1.00 42.06 62 ASP F O 1
ATOM 4685 N N . PRO F 2 65 ? 5.211 -21.740 88.294 1.00 47.49 63 PRO F N 1
ATOM 4686 C CA . PRO F 2 65 ? 4.503 -20.999 87.244 1.00 47.28 63 PRO F CA 1
ATOM 4687 C C . PRO F 2 65 ? 3.204 -20.335 87.732 1.00 47.14 63 PRO F C 1
ATOM 4688 O O . PRO F 2 65 ? 2.916 -19.255 87.270 1.00 47.26 63 PRO F O 1
ATOM 4692 N N . GLU F 2 66 ? 2.480 -20.973 88.659 1.00 48.39 64 GLU F N 1
ATOM 4693 C CA . GLU F 2 66 ? 1.183 -20.462 89.176 1.00 49.72 64 GLU F CA 1
ATOM 4694 C C . GLU F 2 66 ? 1.436 -19.223 90.042 1.00 43.33 64 GLU F C 1
ATOM 4695 O O . GLU F 2 66 ? 0.651 -18.296 89.945 1.00 40.98 64 GLU F O 1
ATOM 4701 N N . ALA F 2 67 ? 2.490 -19.232 90.857 1.00 41.10 65 ALA F N 1
ATOM 4702 C CA . ALA F 2 67 ? 2.922 -18.088 91.693 1.00 41.95 65 ALA F CA 1
ATOM 4703 C C . ALA F 2 67 ? 3.311 -16.918 90.779 1.00 40.14 65 ALA F C 1
ATOM 4704 O O . ALA F 2 67 ? 2.920 -15.759 91.094 1.00 41.13 65 ALA F O 1
ATOM 4706 N N . TYR F 2 68 ? 4.004 -17.195 89.673 1.00 36.94 66 TYR F N 1
ATOM 4707 C CA . TYR F 2 68 ? 4.426 -16.145 88.713 1.00 36.75 66 TYR F CA 1
ATOM 4708 C C . TYR F 2 68 ? 3.215 -15.426 88.091 1.00 38.29 66 TYR F C 1
ATOM 4709 O O . TYR F 2 68 ? 3.224 -14.188 87.984 1.00 36.91 66 TYR F O 1
ATOM 4718 N N . GLN F 2 69 ? 2.205 -16.175 87.661 1.00 41.98 67 GLN F N 1
ATOM 4719 C CA . GLN F 2 69 ? 0.946 -15.640 87.070 1.00 43.82 67 GLN F CA 1
ATOM 4720 C C . GLN F 2 69 ? 0.189 -14.783 88.089 1.00 41.76 67 GLN F C 1
ATOM 4721 O O . GLN F 2 69 ? -0.370 -13.744 87.687 1.00 41.30 67 GLN F O 1
ATOM 4727 N N . GLU F 2 70 ? 0.137 -15.223 89.352 1.00 36.48 68 GLU F N 1
ATOM 4728 C CA . GLU F 2 70 ? -0.518 -14.461 90.444 1.00 40.10 68 GLU F CA 1
ATOM 4729 C C . GLU F 2 70 ? 0.258 -13.151 90.607 1.00 37.96 68 GLU F C 1
ATOM 4730 O O . GLU F 2 70 ? -0.387 -12.097 90.659 1.00 39.68 68 GLU F O 1
ATOM 4736 N N . PHE F 2 71 ? 1.597 -13.218 90.625 1.00 35.81 69 PHE F N 1
ATOM 4737 C CA . PHE F 2 71 ? 2.497 -12.032 90.673 1.00 34.85 69 PHE F CA 1
ATOM 4738 C C . PHE F 2 71 ? 2.037 -11.042 89.600 1.00 33.68 69 PHE F C 1
ATOM 4739 O O . PHE F 2 71 ? 1.789 -9.874 89.950 1.00 30.59 69 PHE F O 1
ATOM 4747 N N . LEU F 2 72 ? 1.916 -11.500 88.345 1.00 34.25 70 LEU F N 1
ATOM 4748 C CA . LEU F 2 72 ? 1.547 -10.609 87.207 1.00 38.35 70 LEU F CA 1
ATOM 4749 C C . LEU F 2 72 ? 0.157 -10.006 87.447 1.00 39.77 70 LEU F C 1
ATOM 4750 O O . LEU F 2 72 ? -0.004 -8.785 87.247 1.00 41.88 70 LEU F O 1
ATOM 4755 N N . VAL F 2 73 ? -0.789 -10.835 87.895 1.00 42.99 71 VAL F N 1
ATOM 4756 C CA . VAL F 2 73 ? -2.187 -10.414 88.183 1.00 41.32 71 VAL F CA 1
ATOM 4757 C C . VAL F 2 73 ? -2.164 -9.292 89.226 1.00 37.72 71 VAL F C 1
ATOM 4758 O O . VAL F 2 73 ? -2.728 -8.213 88.982 1.00 39.60 71 VAL F O 1
ATOM 4762 N N . ARG F 2 74 ? -1.525 -9.558 90.359 1.00 37.72 72 ARG F N 1
ATOM 4763 C CA . ARG F 2 74 ? -1.471 -8.648 91.524 1.00 37.74 72 ARG F CA 1
ATOM 4764 C C . ARG F 2 74 ? -0.730 -7.357 91.170 1.00 34.94 72 ARG F C 1
ATOM 4765 O O . ARG F 2 74 ? -1.091 -6.318 91.739 1.00 38.12 72 ARG F O 1
ATOM 4773 N N . LEU F 2 75 ? 0.276 -7.399 90.293 1.00 33.63 73 LEU F N 1
ATOM 4774 C CA . LEU F 2 75 ? 1.092 -6.208 89.941 1.00 33.39 73 LEU F CA 1
ATOM 4775 C C . LEU F 2 75 ? 0.185 -5.126 89.340 1.00 36.08 73 LEU F C 1
ATOM 4776 O O . LEU F 2 75 ? 0.436 -3.948 89.632 1.00 37.38 73 LEU F O 1
ATOM 4781 N N . ASP F 2 76 ? -0.836 -5.514 88.560 1.00 38.15 74 ASP F N 1
ATOM 4782 C CA . ASP F 2 76 ? -1.734 -4.560 87.858 1.00 39.00 74 ASP F CA 1
ATOM 4783 C C . ASP F 2 76 ? -2.820 -4.003 88.789 1.00 40.15 74 ASP F C 1
ATOM 4784 O O . ASP F 2 76 ? -3.340 -2.912 88.488 1.00 43.58 74 ASP F O 1
ATOM 4789 N N . GLN F 2 77 ? -3.160 -4.713 89.860 1.00 38.06 75 GLN F N 1
ATOM 4790 C CA . GLN F 2 77 ? -4.274 -4.310 90.770 1.00 38.56 75 GLN F CA 1
ATOM 4791 C C . GLN F 2 77 ? -3.910 -2.989 91.458 1.00 39.63 75 GLN F C 1
ATOM 4792 O O . GLN F 2 77 ? -2.725 -2.786 91.753 1.00 34.48 75 GLN F O 1
ATOM 4798 N N . THR F 2 78 ? -4.905 -2.119 91.696 1.00 42.32 76 THR F N 1
ATOM 4799 C CA . THR F 2 78 ? -4.682 -0.759 92.234 1.00 40.02 76 THR F CA 1
ATOM 4800 C C . THR F 2 78 ? -4.227 -0.901 93.676 1.00 43.80 76 THR F C 1
ATOM 4801 O O . THR F 2 78 ? -4.921 -1.499 94.498 1.00 41.52 76 THR F O 1
ATOM 4805 N N . PRO F 2 79 ? -3.058 -0.322 94.027 1.00 45.89 77 PRO F N 1
ATOM 4806 C CA . PRO F 2 79 ? -2.589 -0.328 95.414 1.00 50.01 77 PRO F CA 1
ATOM 4807 C C . PRO F 2 79 ? -3.492 0.500 96.336 1.00 51.69 77 PRO F C 1
ATOM 4808 O O . PRO F 2 79 ? -3.698 1.641 96.025 1.00 58.04 77 PRO F O 1
ATOM 4812 N N . SER F 2 80 ? -3.991 -0.084 97.425 1.00 58.63 78 SER F N 1
ATOM 4813 C CA . SER F 2 80 ? -4.958 0.562 98.355 1.00 63.95 78 SER F CA 1
ATOM 4814 C C . SER F 2 80 ? -4.527 0.368 99.807 1.00 74.77 78 SER F C 1
ATOM 4815 O O . SER F 2 80 ? -5.109 -0.470 100.499 1.00 76.54 78 SER F O 1
ATOM 4818 N N . PRO F 2 81 ? -3.559 1.167 100.327 1.00 77.35 79 PRO F N 1
ATOM 4819 C CA . PRO F 2 81 ? -3.054 0.979 101.691 1.00 80.72 79 PRO F CA 1
ATOM 4820 C C . PRO F 2 81 ? -4.135 1.174 102.772 1.00 82.33 79 PRO F C 1
ATOM 4821 O O . PRO F 2 81 ? -4.791 2.206 102.759 1.00 86.19 79 PRO F O 1
ATOM 4825 N N . ASN F 2 82 ? -4.296 0.181 103.660 1.00 80.87 80 ASN F N 1
ATOM 4826 C CA . ASN F 2 82 ? -5.316 0.146 104.747 1.00 74.32 80 ASN F CA 1
ATOM 4827 C C . ASN F 2 82 ? -6.712 -0.015 104.135 1.00 72.85 80 ASN F C 1
ATOM 4828 O O . ASN F 2 82 ? -7.371 -1.042 104.304 1.00 70.81 80 ASN F O 1
#

=== Feature glossary ===
The features interleaved in this record are:

— What the protein is —

Sequence gives the chain of amino acids in standard one-letter code (A=alanine, C=cysteine, …, Y=tyrosine), read N→C. It is the only feature that is directly encoded by the gene; all structural features are derived from the folded form of this sequence.

Database cross-references. InterPro integrates a dozen domain/family signature databases into unified entries with residue-range hits. GO terms attach function/process/location labels with evidence codes. CATH codes position the fold in a four-level structural taxonomy. Organism is the NCBI-taxonomy species name.

— Where its atoms are —

Atomic coordinates in PDBx/mmCIF format — the same representation the Protein Data Bank distributes. Each line of the _atom_site loop places one backbone atom in Cartesian space (units: ångströms, origin: arbitrary).

The six renders are orthographic views along the three Cartesian axes in both directions. Representation (cartoon, sticks, or surface) and color scheme (sequence-rainbow or by-chain) vary across proteins so the training set covers all the common visualization conventions.

— Local backbone conformation —

Eight-state secondary structure (DSSP): H is the canonical α-helix, G the tighter 3₁₀-helix, I the wider π-helix; E/B are β-structure, T and S are turns and bends, and '-' is everything else. DSSP derives these from the pattern of main-chain N–H···O=C hydrogen bonds, not from the sequence.

P-SEA three-state annotation labels each residue as helix, strand, or coil based purely on the geometry of the Cα trace. It serves as a fallback when the full backbone (and thus DSSP) is unavailable.

The φ/ψ torsion pair specifies the backbone conformation at each residue. φ rotates about the N–Cα bond, ψ about the Cα–C bond. Steric clashes forbid most of the (φ, ψ) plane — the allowed regions (α-helix basin, β-sheet basin, left-handed helix) are the Ramachandran-allowed regions.

— Global shape and packing —

The geometric summary reports three shape descriptors. Rg (radius of gyration) measures how spread out the Cα atoms are about their centre of mass; compact globular proteins have small Rg, elongated or unfolded ones large. Cα contacts (<8 Å, |i−j|>4) count long-range residue pairs in spatial proximity — high for tightly packed folds, near zero for rods or random coil. The bounding-box extents give the protein's footprint along x, y, z in Å.

Solvent-accessible surface area (SASA) is the area in Å² traced out by the centre of a 1.4 Å probe sphere (a water molecule) rolled over the protein's van der Waals surface (Shrake–Rupley / Lee–Richards construction). Buried residues have near-zero SASA; fully exposed residues can exceed 200 Å². The total SASA scales roughly with the number of surface residues.

The contact map is a binary N×N matrix image: pixel (i, j) is dark where Cα_i and Cα_j are within 8 Å and |i−j|>4. Because the |i−j|>4 filter removes local helical contacts, off-diagonal stripes parallel to the main diagonal indicate parallel β-sheets; stripes perpendicular to it indicate antiparallel β-sheets. The Ramachandran plot scatters every residue's (φ, ψ) pair against the sterically allowed regions. The PAE heatmap renders the predicted-aligned-error matrix.

— Structural neighborhood —

3Di is Foldseek's structural alphabet. Each residue is assigned one of twenty discrete states based on how its Cα sits relative to its spatial (not sequential) neighbors. Aligning 3Di strings finds structural homologs roughly as well as full 3D superposition, but orders of magnitude faster.

Nearest PDB neighbors are the top structural matches found by Foldseek when searching this structure against the entire Protein Data Bank. Each hit reports a TM-score (0 to 1; >0.5 almost always implies the same fold) and an E-value. These are *structural* homologs — they may share no detectable sequence similarity.

— Confidence and disorder —

For AlphaFold models, the B-factor field carries pLDDT — the model's own estimate of local accuracy on a 0–100 scale. Regions with pLDDT<50 should be treated as essentially unmodeled; they often correspond to intrinsically disordered segments.

Crystallographic B-factors measure how much each atom's electron density is smeared out, in Å². They rise in mobile loops and surface residues and fall in the buried interior. In AlphaFold models this column is repurposed to hold pLDDT instead.

Predicted aligned error is AlphaFold's pairwise confidence. Unlike pLDDT (per-residue), PAE is per-residue-pair and captures whether two parts of the structure are correctly placed relative to each other. Units are ångströms of expected positional error.